Protein AF-0000000072158537 (afdb_homodimer)

pLDDT: mean 72.06, std 24.44, range [22.16, 98.44]

Sequence (540 aa):
MVAMALGRRLLARRAFLTAGCTYAALQQVSRGTLRTFAGNACAAPHIETPLIHSEAFSKRLGAEVFLKLDLLQPSGSFKLRGIGQTVREAKQNGASCIVSSSGGNAGLAAAYAARACGLPCTESTWRGHASIVQELQSQLSAPPDAIVTCVGGGGLLMGILRGLEAAGWVAKSLGALRPSEAVFEKCRQLPSSLFASEVFSDAQALAACLRLADEHRLVVEPACGAALAAVTENCESLRGMRKIVVEICGGAVVNSAQLSEWADQVKAESMVAMALGRRLLARRAFLTAGCTYAALQQVSRGTLRTFAGNACAAPHIETPLIHSEAFSKRLGAEVFLKLDLLQPSGSFKLRGIGQTVREAKQNGASCIVSSSGGNAGLAAAYAARACGLPCTESTWRGHASIVQELQSQLSAPPDAIVTCVGGGGLLMGILRGLEAAGWVAKSLGALRPSEAVFEKCRQLPSSLFASEVFSDAQALAACLRLADEHRLVVEPACGAALAAVTENCESLRGMRKIVVEICGGAVVNSAQLSEWADQVKAES

InterPro domains:
  IPR000634 Serine/threonine dehydratase, pyridoxal-phosphate-binding site [PS00165] (70-83)
  IPR001926 Tryptophan synthase beta chain-like, PALP domain [PF00291] (47-122)
  IPR001926 Tryptophan synthase beta chain-like, PALP domain [PF00291] (171-250)
  IPR036052 Tryptophan synthase beta chain-like, PALP domain superfamily [G3DSA:3.40.50.1100] (49-78)
  IPR036052 Tryptophan synthase beta chain-like, PALP domain superfamily [G3DSA:3.40.50.1100] (80-121)
  IPR036052 Tryptophan synthase beta chain-like, PALP domain superfamily [G3DSA:3.40.50.1100] (122-169)
  IPR036052 Tryptophan synthase beta chain-like, PALP domain superfamily [G3DSA:3.40.50.1100] (170-269)
  IPR036052 Tryptophan synthase beta chain-like, PALP domain superfamily [SSF53686] (46-265)
  IPR050147 Serine/Threonine Dehydratase [PTHR48078] (44-122)

Solvent-accessible surface area (backbone atoms only — not comparable to full-atom values): 28586 Å² total; per-residue (Å²): 135,80,76,71,78,74,66,70,75,66,61,76,72,59,66,83,64,66,82,71,53,43,77,60,57,70,62,61,60,72,86,61,83,61,48,72,73,68,72,74,85,78,65,66,53,47,67,92,58,56,76,44,78,36,65,71,57,12,65,70,54,71,29,48,30,29,41,36,39,26,28,68,28,80,45,19,22,45,62,31,29,14,41,32,38,39,51,52,51,35,42,76,71,66,46,84,71,57,60,50,32,89,82,68,43,58,33,42,15,41,20,46,48,31,64,71,32,51,68,69,69,41,72,47,26,19,57,21,31,13,48,58,41,56,51,44,60,76,72,38,96,60,81,43,47,26,40,30,26,36,35,55,82,29,34,60,50,52,1,41,52,50,18,30,58,74,69,69,48,81,45,30,33,37,34,16,19,44,79,89,47,59,77,36,68,75,62,71,72,46,55,71,81,43,34,49,74,48,74,35,52,70,58,48,7,43,49,31,27,46,47,40,21,44,76,58,27,35,58,48,24,55,59,32,9,18,22,45,25,46,50,76,64,58,36,73,89,54,63,90,47,53,34,36,34,37,45,36,39,22,42,71,78,45,40,49,69,52,49,30,53,44,53,53,50,40,60,68,72,98,135,84,78,73,80,76,68,71,77,69,62,76,74,59,65,86,63,65,82,71,54,42,75,60,58,71,60,61,59,71,87,62,83,64,47,72,74,68,73,74,86,80,65,68,55,48,67,92,58,57,75,43,76,35,64,71,57,12,64,71,54,71,27,49,31,31,40,36,37,27,30,67,29,81,45,20,22,45,61,30,28,14,42,32,38,38,50,51,51,36,42,74,71,67,46,84,72,59,59,52,33,89,84,69,44,56,33,42,15,41,19,47,50,32,64,69,32,51,67,71,69,41,72,48,24,18,57,19,30,13,48,59,41,55,52,44,61,75,73,38,98,61,81,43,47,28,40,30,26,35,37,54,84,29,34,61,50,50,1,41,53,50,18,29,57,76,68,71,48,81,45,30,34,37,34,17,20,43,77,90,46,60,77,34,68,74,61,70,72,46,56,72,82,43,33,49,75,46,74,34,51,68,58,46,8,45,49,31,27,47,47,39,21,43,75,58,26,34,56,49,24,55,60,32,8,18,23,44,24,45,50,78,65,58,36,75,91,54,63,90,47,54,34,36,36,36,45,37,40,21,42,71,79,45,39,50,67,51,48,30,53,45,53,54,50,40,58,70,73,97

Radius of gyration: 25.6 Å; Cα contacts (8 Å, |Δi|>4): 1040; chains: 2; bounding box: 72×105×65 Å

Foldseek 3Di:
DPPPPPPPVPPVVPPVPDPAQPPVVLVPPDPPPLPQPPDDDLPQLWDQFDKDWFPVLCVLQVATEIEGQQCPTPLSFLQSLLLSQVVNVCVVVPHRRRLDDVVPSVSNSSSVVCVRRVDQLDPSSLCSLLVSLVSVVVNDPDDFQEEFAEAALCNNVSSVVVNCVVVVHQHAYEYFYEPVGDHNVVLVPDDPSRYYYDYDYLLLLLVQQLVCCVRPVDHADSRLSRSSSCSNVNNPSCPPTHGYYYYRGGDNPDDPVVNVVSVVVNVVVD/DPPPPPPPPPPVVPPVPDPAQPPVVLVPPDPPPLPQPPDDDLPQLWDQFDKDWFPVLCVLQVATEIEGQQCPTPLSFLQSLLLSQVVNVCVVVPHRRRLDPVVPSVSNSSSVVCVVRVDQLDPSSLCSLLVSLVSVVVNDPDDFQEEFAEAALCNNVSSVVVNCVVVVHQHAYEYFYEPVGDHNVVLVPDDPSRYYYDYDYLLLLLVQQLVCCVRPVDHADSRLSRSSSCSNVNNPSCPPTHGYYYYRGGDNPDDPVVNVVSVVVNVVVD

Structure (mmCIF, N/CA/C/O backbone):
data_AF-0000000072158537-model_v1
#
loop_
_entity.id
_entity.type
_entity.pdbx_description
1 polymer 'L-serine ammonia-lyase'
#
loop_
_atom_site.group_PDB
_atom_site.id
_atom_site.type_symbol
_atom_site.label_atom_id
_atom_site.label_alt_id
_atom_site.label_comp_id
_atom_site.label_asym_id
_atom_site.label_entity_id
_atom_site.label_seq_id
_atom_site.pdbx_PDB_ins_code
_atom_site.Cartn_x
_atom_site.Cartn_y
_atom_site.Cartn_z
_atom_site.occupancy
_atom_site.B_iso_or_equiv
_atom_site.auth_seq_id
_atom_site.auth_comp_id
_atom_site.auth_asym_id
_atom_site.auth_atom_id
_atom_site.pdbx_PDB_model_num
ATOM 1 N N . MET A 1 1 ? -22.641 -45.469 -37.344 1 22.16 1 MET A N 1
ATOM 2 C CA . MET A 1 1 ? -22.016 -45.562 -36.031 1 22.16 1 MET A CA 1
ATOM 3 C C . MET A 1 1 ? -21.609 -44.219 -35.5 1 22.16 1 MET A C 1
ATOM 5 O O . MET A 1 1 ? -21.016 -44.094 -34.406 1 22.16 1 MET A O 1
ATOM 9 N N . VAL A 1 2 ? -21.594 -43.188 -36.219 1 24.5 2 VAL A N 1
ATOM 10 C CA . VAL A 1 2 ? -21.094 -41.812 -36.188 1 24.5 2 VAL A CA 1
ATOM 11 C C . VAL A 1 2 ? -21.938 -41 -35.219 1 24.5 2 VAL A C 1
ATOM 13 O O . VAL A 1 2 ? -21.531 -39.875 -34.812 1 24.5 2 VAL A O 1
ATOM 16 N N . ALA A 1 3 ? -23.172 -41.281 -34.938 1 26.44 3 ALA A N 1
ATOM 17 C CA . ALA A 1 3 ? -24.25 -40.5 -34.312 1 26.44 3 ALA A CA 1
ATOM 18 C C . ALA A 1 3 ? -23.984 -40.312 -32.844 1 26.44 3 ALA A C 1
ATOM 20 O O . ALA A 1 3 ? -24.453 -39.344 -32.219 1 26.44 3 ALA A O 1
ATOM 21 N N . MET A 1 4 ? -23.438 -41.312 -32.062 1 22.72 4 MET A N 1
ATOM 22 C CA . MET A 1 4 ? -23.531 -41.406 -30.609 1 22.72 4 MET A CA 1
ATOM 23 C C . MET A 1 4 ? -22.609 -40.406 -29.938 1 22.72 4 MET A C 1
ATOM 25 O O . MET A 1 4 ? -22.547 -40.344 -28.703 1 22.72 4 MET A O 1
ATOM 29 N N . ALA A 1 5 ? -21.5 -39.906 -30.5 1 25.14 5 ALA A N 1
ATOM 30 C CA . ALA A 1 5 ? -20.406 -39.25 -29.781 1 25.14 5 ALA A CA 1
ATOM 31 C C . ALA A 1 5 ? -20.812 -37.875 -29.266 1 25.14 5 ALA A C 1
ATOM 33 O O . ALA A 1 5 ? -20.031 -37.188 -28.625 1 25.14 5 ALA A O 1
ATOM 34 N N . LEU A 1 6 ? -21.984 -37.312 -29.594 1 26.69 6 LEU A N 1
ATOM 35 C CA . LEU A 1 6 ? -22.422 -35.938 -29.312 1 26.69 6 LEU A CA 1
ATOM 36 C C . LEU A 1 6 ? -22.797 -35.812 -27.844 1 26.69 6 LEU A C 1
ATOM 38 O O . LEU A 1 6 ? -22.844 -34.688 -27.312 1 26.69 6 LEU A O 1
ATOM 42 N N . GLY A 1 7 ? -23.312 -36.844 -27.094 1 24.19 7 GLY A N 1
ATOM 43 C CA . GLY A 1 7 ? -24.031 -36.75 -25.828 1 24.19 7 GLY A CA 1
ATOM 44 C C . GLY A 1 7 ? -23.109 -36.438 -24.656 1 24.19 7 GLY A C 1
ATOM 45 O O . GLY A 1 7 ? -23.578 -36.062 -23.578 1 24.19 7 GLY A O 1
ATOM 46 N N . ARG A 1 8 ? -21.875 -37 -24.5 1 27.2 8 ARG A N 1
ATOM 47 C CA . ARG A 1 8 ? -21.062 -37.062 -23.297 1 27.2 8 ARG A CA 1
ATOM 48 C C . ARG A 1 8 ? -20.531 -35.688 -22.906 1 27.2 8 ARG A C 1
ATOM 50 O O . ARG A 1 8 ? -19.844 -35.562 -21.891 1 27.2 8 ARG A O 1
ATOM 57 N N . ARG A 1 9 ? -20.5 -34.719 -23.797 1 28.38 9 ARG A N 1
ATOM 58 C CA . ARG A 1 9 ? -19.875 -33.406 -23.531 1 28.38 9 ARG A CA 1
ATOM 59 C C . ARG A 1 9 ? -20.703 -32.625 -22.531 1 28.38 9 ARG A C 1
ATOM 61 O O . ARG A 1 9 ? -20.234 -31.609 -22 1 28.38 9 ARG A O 1
ATOM 68 N N . LEU A 1 10 ? -22 -32.875 -22.359 1 27.47 10 LEU A N 1
ATOM 69 C CA . LEU A 1 10 ? -22.922 -32.125 -21.5 1 27.47 10 LEU A CA 1
ATOM 70 C C . LEU A 1 10 ? -22.688 -32.5 -20.031 1 27.47 10 LEU A C 1
ATOM 72 O O . LEU A 1 10 ? -22.922 -31.672 -19.141 1 27.47 10 LEU A O 1
ATOM 76 N N . LEU A 1 11 ? -22.391 -33.781 -19.641 1 25.06 11 LEU A N 1
ATOM 77 C CA . LEU A 1 11 ? -22.438 -34.25 -18.266 1 25.06 11 LEU A CA 1
ATOM 78 C C . LEU A 1 11 ? -21.25 -33.719 -17.469 1 25.06 11 LEU A C 1
ATOM 80 O O . LEU A 1 11 ? -21.297 -33.656 -16.25 1 25.06 11 LEU A O 1
ATOM 84 N N . ALA A 1 12 ? -20.062 -33.625 -18.094 1 24.3 12 ALA A N 1
ATOM 85 C CA . ALA A 1 12 ? -18.891 -33.25 -17.281 1 24.3 12 ALA A CA 1
ATOM 86 C C . ALA A 1 12 ? -19.031 -31.844 -16.75 1 24.3 12 ALA A C 1
ATOM 88 O O . ALA A 1 12 ? -18.156 -31.359 -16 1 24.3 12 ALA A O 1
ATOM 89 N N . ARG A 1 13 ? -20.031 -31.031 -17.172 1 28.59 13 ARG A N 1
ATOM 90 C CA . ARG A 1 13 ? -20.391 -29.703 -16.656 1 28.59 13 ARG A CA 1
ATOM 91 C C . ARG A 1 13 ? -20.891 -29.797 -15.219 1 28.59 13 ARG A C 1
ATOM 93 O O . ARG A 1 13 ? -21.078 -28.766 -14.562 1 28.59 13 ARG A O 1
ATOM 100 N N . ARG A 1 14 ? -21.547 -30.859 -14.695 1 26.84 14 ARG A N 1
ATOM 101 C CA . ARG A 1 14 ? -22.281 -30.922 -13.43 1 26.84 14 ARG A CA 1
ATOM 102 C C . ARG A 1 14 ? -21.328 -31.016 -12.25 1 26.84 14 ARG A C 1
ATOM 104 O O . ARG A 1 14 ? -21.688 -30.688 -11.117 1 26.84 14 ARG A O 1
ATOM 111 N N . ALA A 1 15 ? -20.312 -31.844 -12.281 1 24.73 15 ALA A N 1
ATOM 112 C CA . ALA A 1 15 ? -19.734 -32.281 -11.023 1 24.73 15 ALA A CA 1
ATOM 113 C C . ALA A 1 15 ? -19.047 -31.141 -10.289 1 24.73 15 ALA A C 1
ATOM 115 O O . ALA A 1 15 ? -18.734 -31.25 -9.109 1 24.73 15 ALA A O 1
ATOM 116 N N . PHE A 1 16 ? -18.406 -30.375 -11.039 1 24.66 16 PHE A N 1
ATOM 117 C CA . PHE A 1 16 ? -17.547 -29.547 -10.211 1 24.66 16 PHE A CA 1
ATOM 118 C C . PHE A 1 16 ? -18.375 -28.547 -9.391 1 24.66 16 PHE A C 1
ATOM 120 O O . PHE A 1 16 ? -18.109 -27.344 -9.406 1 24.66 16 PHE A O 1
ATOM 127 N N . LEU A 1 17 ? -19.781 -28.812 -9.164 1 26.72 17 LEU A N 1
ATOM 128 C CA . LEU A 1 17 ? -20.594 -28.078 -8.211 1 26.72 17 LEU A CA 1
ATOM 129 C C . LEU A 1 17 ? -20.078 -28.266 -6.789 1 26.72 17 LEU A C 1
ATOM 131 O O . LEU A 1 17 ? -20.469 -29.203 -6.102 1 26.72 17 LEU A O 1
ATOM 135 N N . THR A 1 18 ? -18.922 -28.594 -6.508 1 24.75 18 THR A N 1
ATOM 136 C CA . THR A 1 18 ? -18.75 -28.844 -5.082 1 24.75 18 THR A CA 1
ATOM 137 C C . THR A 1 18 ? -19.484 -27.797 -4.254 1 24.75 18 THR A C 1
ATOM 139 O O . THR A 1 18 ? -19.797 -26.719 -4.758 1 24.75 18 THR A O 1
ATOM 142 N N . ALA A 1 19 ? -19.594 -28.078 -2.77 1 24.91 19 ALA A N 1
ATOM 143 C CA . ALA A 1 19 ? -20.391 -27.594 -1.641 1 24.91 19 ALA A CA 1
ATOM 144 C C . ALA A 1 19 ? -20.422 -26.078 -1.602 1 24.91 19 ALA A C 1
ATOM 146 O O . ALA A 1 19 ? -21.359 -25.469 -1.078 1 24.91 19 ALA A O 1
ATOM 147 N N . GLY A 1 20 ? -19.344 -25.5 -1.649 1 27.23 20 GLY A N 1
ATOM 148 C CA . GLY A 1 20 ? -19.5 -24.219 -0.968 1 27.23 20 GLY A CA 1
ATOM 149 C C . GLY A 1 20 ? -20.516 -23.312 -1.635 1 27.23 20 GLY A C 1
ATOM 150 O O . GLY A 1 20 ? -21.531 -22.969 -1.035 1 27.23 20 GLY A O 1
ATOM 151 N N . CYS A 1 21 ? -20.203 -22.203 -2.332 1 27.86 21 CYS A N 1
ATOM 152 C CA . CYS A 1 21 ? -21.156 -21.109 -2.529 1 27.86 21 CYS A CA 1
ATOM 153 C C . CYS A 1 21 ? -22.156 -21.453 -3.621 1 27.86 21 CYS A C 1
ATOM 155 O O . CYS A 1 21 ? -21.797 -21.547 -4.793 1 27.86 21 CYS A O 1
ATOM 157 N N . THR A 1 22 ? -23.094 -22.328 -3.439 1 27.61 22 THR A N 1
ATOM 158 C CA . THR A 1 22 ? -24.172 -22.516 -4.402 1 27.61 22 THR A CA 1
ATOM 159 C C . THR A 1 22 ? -24.797 -21.172 -4.773 1 27.61 22 THR A C 1
ATOM 161 O O . THR A 1 22 ? -24.781 -20.234 -3.979 1 27.61 22 THR A O 1
ATOM 164 N N . TYR A 1 23 ? -25.141 -21.047 -6.023 1 28.84 23 TYR A N 1
ATOM 165 C CA . TYR A 1 23 ? -26.078 -20.047 -6.508 1 28.84 23 TYR A CA 1
ATOM 166 C C . TYR A 1 23 ? -27.219 -19.828 -5.512 1 28.84 23 TYR A C 1
ATOM 168 O O . TYR A 1 23 ? -27.672 -18.703 -5.32 1 28.84 23 TYR A O 1
ATOM 176 N N . ALA A 1 24 ? -27.609 -20.938 -4.848 1 29.38 24 ALA A N 1
ATOM 177 C CA . ALA A 1 24 ? -28.688 -20.859 -3.855 1 29.38 24 ALA A CA 1
ATOM 178 C C . ALA A 1 24 ? -28.266 -20.031 -2.652 1 29.38 24 ALA A C 1
ATOM 180 O O . ALA A 1 24 ? -29.078 -19.312 -2.072 1 29.38 24 ALA A O 1
ATOM 181 N N . ALA A 1 25 ? -27.016 -20.156 -2.291 1 29.77 25 ALA A N 1
ATOM 182 C CA . ALA A 1 25 ? -26.625 -19.375 -1.124 1 29.77 25 ALA A CA 1
ATOM 183 C C . ALA A 1 25 ? -26.641 -17.875 -1.436 1 29.77 25 ALA A C 1
ATOM 185 O O . ALA A 1 25 ? -26.969 -17.062 -0.571 1 29.77 25 ALA A O 1
ATOM 186 N N . LEU A 1 26 ? -26.328 -17.484 -2.631 1 32.19 26 LEU A N 1
ATOM 187 C CA . LEU A 1 26 ? -26.562 -16.094 -2.996 1 32.19 26 LEU A CA 1
ATOM 188 C C . LEU A 1 26 ? -28.047 -15.742 -2.891 1 32.19 26 LEU A C 1
ATOM 190 O O . LEU A 1 26 ? -28.406 -14.602 -2.588 1 32.19 26 LEU A O 1
ATOM 194 N N . GLN A 1 27 ? -28.969 -16.75 -3.045 1 30.59 27 GLN A N 1
ATOM 195 C CA . GLN A 1 27 ? -30.406 -16.516 -2.943 1 30.59 27 GLN A CA 1
ATOM 196 C C . GLN A 1 27 ? -30.828 -16.281 -1.493 1 30.59 27 GLN A C 1
ATOM 198 O O . GLN A 1 27 ? -31.828 -15.617 -1.23 1 30.59 27 GLN A O 1
ATOM 203 N N . GLN A 1 28 ? -30.25 -17.125 -0.563 1 28.61 28 GLN A N 1
ATOM 204 C CA . GLN A 1 28 ? -30.797 -17.031 0.787 1 28.61 28 GLN A CA 1
ATOM 205 C C . GLN A 1 28 ? -30.375 -15.719 1.456 1 28.61 28 GLN A C 1
ATOM 207 O O . GLN A 1 28 ? -30.641 -15.508 2.641 1 28.61 28 GLN A O 1
ATOM 212 N N . VAL A 1 29 ? -29.375 -15.047 1.01 1 29.7 29 VAL A N 1
ATOM 213 C CA . VAL A 1 29 ? -29.25 -13.75 1.672 1 29.7 29 VAL A CA 1
ATOM 214 C C . VAL A 1 29 ? -30.609 -13.055 1.676 1 29.7 29 VAL A C 1
ATOM 216 O O . VAL A 1 29 ? -31.281 -12.969 0.642 1 29.7 29 VAL A O 1
ATOM 219 N N . SER A 1 30 ? -31.391 -13.086 2.84 1 28.66 30 SER A N 1
ATOM 220 C CA . SER A 1 30 ? -32.719 -12.594 3.129 1 28.66 30 SER A CA 1
ATOM 221 C C . SER A 1 30 ? -33.062 -11.359 2.299 1 28.66 30 SER A C 1
ATOM 223 O O . SER A 1 30 ? -32.156 -10.648 1.849 1 28.66 30 SER A O 1
ATOM 225 N N . ARG A 1 31 ? -34.469 -11.102 1.975 1 28.66 31 ARG A N 1
ATOM 226 C CA . ARG A 1 31 ? -35.438 -10.117 1.469 1 28.66 31 ARG A CA 1
ATOM 227 C C . ARG A 1 31 ? -35.125 -8.727 2.018 1 28.66 31 ARG A C 1
ATOM 229 O O . ARG A 1 31 ? -35.906 -7.789 1.818 1 28.66 31 ARG A O 1
ATOM 236 N N . GLY A 1 32 ? -34.406 -8.555 3.045 1 27.33 32 GLY A N 1
ATOM 237 C CA . GLY A 1 32 ? -34.469 -7.16 3.438 1 27.33 32 GLY A CA 1
ATOM 238 C C . GLY A 1 32 ? -33.938 -6.219 2.373 1 27.33 32 GLY A C 1
ATOM 239 O O . GLY A 1 32 ? -33.812 -6.598 1.207 1 27.33 32 GLY A O 1
ATOM 240 N N . THR A 1 33 ? -33.125 -5.047 2.688 1 26.59 33 THR A N 1
ATOM 241 C CA . THR A 1 33 ? -32.969 -3.816 1.923 1 26.59 33 THR A CA 1
ATOM 242 C C . THR A 1 33 ? -32.125 -4.059 0.671 1 26.59 33 THR A C 1
ATOM 244 O O . THR A 1 33 ? -30.922 -4.309 0.761 1 26.59 33 THR A O 1
ATOM 247 N N . LEU A 1 34 ? -32.719 -4.727 -0.277 1 29.73 34 LEU A N 1
ATOM 248 C CA . LEU A 1 34 ? -32.312 -4.957 -1.656 1 29.73 34 LEU A CA 1
ATOM 249 C C . LEU A 1 34 ? -31.969 -3.639 -2.348 1 29.73 34 LEU A C 1
ATOM 251 O O . LEU A 1 34 ? -32.844 -2.762 -2.469 1 29.73 34 LEU A O 1
ATOM 255 N N . ARG A 1 35 ? -31.109 -2.766 -1.948 1 29.94 35 ARG A N 1
ATOM 256 C CA . ARG A 1 35 ? -31.016 -1.627 -2.857 1 29.94 35 ARG A CA 1
ATOM 257 C C . ARG A 1 35 ? -30.359 -2.031 -4.172 1 29.94 35 ARG A C 1
ATOM 259 O O . ARG A 1 35 ? -29.406 -2.824 -4.184 1 29.94 35 ARG A O 1
ATOM 266 N N . THR A 1 36 ? -31.078 -2.1 -5.199 1 28.91 36 THR A N 1
ATOM 267 C CA . THR A 1 36 ? -30.734 -2.246 -6.613 1 28.91 36 THR A CA 1
ATOM 268 C C . THR A 1 36 ? -29.5 -1.414 -6.965 1 28.91 36 THR A C 1
ATOM 270 O O . THR A 1 36 ? -29.391 -0.262 -6.543 1 28.91 36 THR A O 1
ATOM 273 N N . PHE A 1 37 ? -28.328 -2.039 -7.051 1 31.34 37 PHE A N 1
ATOM 274 C CA . PHE A 1 37 ? -27.219 -1.361 -7.707 1 31.34 37 PHE A CA 1
ATOM 275 C C . PHE A 1 37 ? -27.672 -0.759 -9.039 1 31.34 37 PHE A C 1
ATOM 277 O O . PHE A 1 37 ? -27.703 -1.452 -10.055 1 31.34 37 PHE A O 1
ATOM 284 N N . ALA A 1 38 ? -28.703 -0.049 -9.086 1 29.78 38 ALA A N 1
ATOM 285 C CA . ALA A 1 38 ? -29.141 0.573 -10.336 1 29.78 38 ALA A CA 1
ATOM 286 C C . ALA A 1 38 ? -28 1.361 -10.984 1 29.78 38 ALA A C 1
ATOM 288 O O . ALA A 1 38 ? -28.219 2.059 -11.977 1 29.78 38 ALA A O 1
ATOM 289 N N . GLY A 1 39 ? -26.953 1.896 -10.188 1 31.88 39 GLY A N 1
ATOM 290 C CA . GLY A 1 39 ? -26.328 2.967 -10.945 1 31.88 39 GLY A CA 1
ATOM 291 C C . GLY A 1 39 ? -25.75 2.502 -12.266 1 31.88 39 GLY A C 1
ATOM 292 O O . GLY A 1 39 ? -25.703 1.301 -12.539 1 31.88 39 GLY A O 1
ATOM 293 N N . ASN A 1 40 ? -25.125 3.496 -13.195 1 32.47 40 ASN A N 1
ATOM 294 C CA . ASN A 1 40 ? -24.656 3.473 -14.578 1 32.47 40 ASN A CA 1
ATOM 295 C C . ASN A 1 40 ? -23.797 2.246 -14.852 1 32.47 40 ASN A C 1
ATOM 297 O O . ASN A 1 40 ? -23.312 1.598 -13.922 1 32.47 40 ASN A O 1
ATOM 301 N N . ALA A 1 41 ? -23.078 2.205 -16.125 1 36.09 41 ALA A N 1
ATOM 302 C CA . ALA A 1 41 ? -22.156 1.216 -16.672 1 36.09 41 ALA A CA 1
ATOM 303 C C . ALA A 1 41 ? -21.234 0.665 -15.578 1 36.09 41 ALA A C 1
ATOM 305 O O . ALA A 1 41 ? -20.672 1.427 -14.781 1 36.09 41 ALA A O 1
ATOM 306 N N . CYS A 1 42 ? -21.5 -0.497 -15.062 1 42.66 42 CYS A N 1
ATOM 307 C CA . CYS A 1 42 ? -20.969 -1.312 -13.977 1 42.66 42 CYS A CA 1
ATOM 308 C C . CYS A 1 42 ? -19.453 -1.138 -13.852 1 42.66 42 CYS A C 1
ATOM 310 O O . CYS A 1 42 ? -18.703 -1.693 -14.648 1 42.66 42 CYS A O 1
ATOM 312 N N . ALA A 1 43 ? -18.984 -0.079 -13.57 1 51.91 43 ALA A N 1
ATOM 313 C CA . ALA A 1 43 ? -17.562 0.068 -13.344 1 51.91 43 ALA A CA 1
ATOM 314 C C . ALA A 1 43 ? -17.016 -1.067 -12.477 1 51.91 43 ALA A C 1
ATOM 316 O O . ALA A 1 43 ? -17.734 -1.595 -11.625 1 51.91 43 ALA A O 1
ATOM 317 N N . ALA A 1 44 ? -16 -1.704 -12.984 1 65.56 44 ALA A N 1
ATOM 318 C CA . ALA A 1 44 ? -15.328 -2.775 -12.258 1 65.56 44 ALA A CA 1
ATOM 319 C C . ALA A 1 44 ? -15.125 -2.398 -10.789 1 65.56 44 ALA A C 1
ATOM 321 O O . ALA A 1 44 ? -14.695 -1.281 -10.484 1 65.56 44 ALA A O 1
ATOM 322 N N . PRO A 1 45 ? -15.672 -3.219 -9.914 1 73.81 45 PRO A N 1
ATOM 323 C CA . PRO A 1 45 ? -15.539 -2.912 -8.492 1 73.81 45 PRO A CA 1
ATOM 324 C C . PRO A 1 45 ? -14.086 -2.869 -8.031 1 73.81 45 PRO A C 1
ATOM 326 O O . PRO A 1 45 ? -13.789 -2.338 -6.961 1 73.81 45 PRO A O 1
ATOM 329 N N . HIS A 1 46 ? -13.258 -3.479 -8.859 1 84.25 46 HIS A N 1
ATOM 330 C CA . HIS A 1 46 ? -11.852 -3.457 -8.461 1 84.25 46 HIS A CA 1
ATOM 331 C C . HIS A 1 46 ? -11.156 -2.197 -8.969 1 84.25 46 HIS A C 1
ATOM 333 O O . HIS A 1 46 ? -11.664 -1.521 -9.867 1 84.25 46 HIS A O 1
ATOM 339 N N . ILE A 1 47 ? -10.062 -1.837 -8.312 1 87.75 47 ILE A N 1
ATOM 340 C CA . ILE A 1 47 ? -9.242 -0.711 -8.742 1 87.75 47 ILE A CA 1
ATOM 341 C C . ILE A 1 47 ? -7.914 -1.226 -9.305 1 87.75 47 ILE A C 1
ATOM 343 O O . ILE A 1 47 ? -7.52 -2.363 -9.039 1 87.75 47 ILE A O 1
ATOM 347 N N . GLU A 1 48 ? -7.316 -0.377 -10.172 1 94.62 48 GLU A N 1
ATOM 348 C CA . GLU A 1 48 ? -5.93 -0.677 -10.523 1 94.62 48 GLU A CA 1
ATOM 349 C C . GLU A 1 48 ? -5.012 -0.554 -9.312 1 94.62 48 GLU A C 1
ATOM 351 O O . GLU A 1 48 ? -5.023 0.466 -8.617 1 94.62 48 GLU A O 1
ATOM 356 N N . THR A 1 49 ? -4.281 -1.625 -9.016 1 96.12 49 THR A N 1
ATOM 357 C CA . THR A 1 49 ? -3.422 -1.599 -7.832 1 96.12 49 THR A CA 1
ATOM 358 C C . THR A 1 49 ? -1.982 -1.273 -8.219 1 96.12 49 THR A C 1
ATOM 360 O O . THR A 1 49 ? -1.576 -1.487 -9.359 1 96.12 49 THR A O 1
ATOM 363 N N . PRO A 1 50 ? -1.215 -0.767 -7.281 1 95.56 50 PRO A N 1
ATOM 364 C CA . PRO A 1 50 ? 0.165 -0.378 -7.582 1 95.56 50 PRO A CA 1
ATOM 365 C C . PRO A 1 50 ? 1.083 -1.579 -7.797 1 95.56 50 PRO A C 1
ATOM 367 O O . PRO A 1 50 ? 0.818 -2.666 -7.277 1 95.56 50 PRO A O 1
ATOM 370 N N . LEU A 1 51 ? 2.043 -1.342 -8.648 1 96.94 51 LEU A N 1
ATOM 371 C CA . LEU A 1 51 ? 3.232 -2.178 -8.766 1 96.94 51 LEU A CA 1
ATOM 372 C C . LEU A 1 51 ? 4.465 -1.45 -8.242 1 96.94 51 LEU A C 1
ATOM 374 O O . LEU A 1 51 ? 4.848 -0.407 -8.781 1 96.94 51 LEU A O 1
ATOM 378 N N . ILE A 1 52 ? 5.086 -2.039 -7.176 1 94.25 52 ILE A N 1
ATOM 379 C CA . ILE A 1 52 ? 6.23 -1.326 -6.625 1 94.25 52 ILE A CA 1
ATOM 380 C C . ILE A 1 52 ? 7.48 -2.201 -6.727 1 94.25 52 ILE A C 1
ATOM 382 O O . ILE A 1 52 ? 7.402 -3.424 -6.602 1 94.25 52 ILE A O 1
ATOM 386 N N . HIS A 1 53 ? 8.648 -1.595 -6.949 1 93.19 53 HIS A N 1
ATOM 387 C CA . HIS A 1 53 ? 9.938 -2.277 -6.898 1 93.19 53 HIS A CA 1
ATOM 388 C C . HIS A 1 53 ? 10.406 -2.449 -5.457 1 93.19 53 HIS A C 1
ATOM 390 O O . HIS A 1 53 ? 10.383 -1.498 -4.672 1 93.19 53 HIS A O 1
ATOM 396 N N . SER A 1 54 ? 10.703 -3.66 -5.078 1 92.94 54 SER A N 1
ATOM 397 C CA . SER A 1 54 ? 11.242 -3.93 -3.746 1 92.94 54 SER A CA 1
ATOM 398 C C . SER A 1 54 ? 12.758 -4.035 -3.771 1 92.94 54 SER A C 1
ATOM 400 O O . SER A 1 54 ? 13.312 -5.027 -4.254 1 92.94 54 SER A O 1
ATOM 402 N N . GLU A 1 55 ? 13.367 -3.115 -3.193 1 86.62 55 GLU A N 1
ATOM 403 C CA . GLU A 1 55 ? 14.828 -3.178 -3.104 1 86.62 55 GLU A CA 1
ATOM 404 C C . GLU A 1 55 ? 15.273 -4.305 -2.178 1 86.62 55 GLU A C 1
ATOM 406 O O . GLU A 1 55 ? 16.219 -5.031 -2.488 1 86.62 55 GLU A O 1
ATOM 411 N N . ALA A 1 56 ? 14.586 -4.422 -1.075 1 86.88 56 ALA A N 1
ATOM 412 C CA . ALA A 1 56 ? 14.945 -5.418 -0.069 1 86.88 56 ALA A CA 1
ATOM 413 C C . ALA A 1 56 ? 14.883 -6.828 -0.646 1 86.88 56 ALA A C 1
ATOM 415 O O . ALA A 1 56 ? 15.836 -7.605 -0.512 1 86.88 56 ALA A O 1
ATOM 416 N N . PHE A 1 57 ? 13.852 -7.129 -1.354 1 93.56 57 PHE A N 1
ATOM 417 C CA . PHE A 1 57 ? 13.68 -8.477 -1.886 1 93.56 57 PHE A CA 1
ATOM 418 C C . PHE A 1 57 ? 14.555 -8.68 -3.119 1 93.56 57 PHE A C 1
ATOM 420 O O . PHE A 1 57 ? 15.016 -9.797 -3.377 1 93.56 57 PHE A O 1
ATOM 427 N N . SER A 1 58 ? 14.789 -7.633 -3.869 1 92.5 58 SER A N 1
ATOM 428 C CA . SER A 1 58 ? 15.688 -7.715 -5.016 1 92.5 58 SER A CA 1
ATOM 429 C C . SER A 1 58 ? 17.109 -8.062 -4.578 1 92.5 58 SER A C 1
ATOM 431 O O . SER A 1 58 ? 17.75 -8.914 -5.188 1 92.5 58 SER A O 1
ATOM 433 N N . LYS A 1 59 ? 17.516 -7.426 -3.514 1 87.44 59 LYS A N 1
ATOM 434 C CA . LYS A 1 59 ? 18.844 -7.703 -2.975 1 87.44 59 LYS A CA 1
ATOM 435 C C . LYS A 1 59 ? 18.938 -9.148 -2.488 1 87.44 59 LYS A C 1
ATOM 437 O O . LYS A 1 59 ? 19.953 -9.82 -2.727 1 87.44 59 LYS A O 1
ATOM 442 N N . ARG A 1 60 ? 17.969 -9.586 -1.866 1 89.06 60 ARG A N 1
ATOM 443 C CA . ARG A 1 60 ? 17.953 -10.938 -1.31 1 89.06 60 ARG A CA 1
ATOM 444 C C . ARG A 1 60 ? 18.016 -11.984 -2.414 1 89.06 60 ARG A C 1
ATOM 446 O O . ARG A 1 60 ? 18.734 -12.977 -2.299 1 89.06 60 ARG A O 1
ATOM 453 N N . LEU A 1 61 ? 17.281 -11.75 -3.453 1 93.44 61 LEU A N 1
ATOM 454 C CA . LEU A 1 61 ? 17.156 -12.75 -4.508 1 93.44 61 LEU A CA 1
ATOM 455 C C . LEU A 1 61 ? 18.234 -12.57 -5.566 1 93.44 61 LEU A C 1
ATOM 457 O O . LEU A 1 61 ? 18.516 -13.484 -6.34 1 93.44 61 LEU A O 1
ATOM 461 N N . GLY A 1 62 ? 18.828 -11.375 -5.664 1 91.56 62 GLY A N 1
ATOM 462 C CA . GLY A 1 62 ? 19.75 -11.062 -6.754 1 91.56 62 GLY A CA 1
ATOM 463 C C . GLY A 1 62 ? 19.047 -10.883 -8.086 1 91.56 62 GLY A C 1
ATOM 464 O O . GLY A 1 62 ? 19.547 -11.32 -9.125 1 91.56 62 GLY A O 1
ATOM 465 N N . ALA A 1 63 ? 17.828 -10.398 -8.07 1 95.31 63 ALA A N 1
ATOM 466 C CA . ALA A 1 63 ? 16.969 -10.125 -9.219 1 95.31 63 ALA A CA 1
ATOM 467 C C . ALA A 1 63 ? 16.078 -8.914 -8.945 1 95.31 63 ALA A C 1
ATOM 469 O O . ALA A 1 63 ? 15.992 -8.438 -7.812 1 95.31 63 ALA A O 1
ATOM 470 N N . GLU A 1 64 ? 15.5 -8.359 -9.984 1 95.19 64 GLU A N 1
ATOM 471 C CA . GLU A 1 64 ? 14.492 -7.316 -9.781 1 95.19 64 GLU A CA 1
ATOM 472 C C . GLU A 1 64 ? 13.172 -7.914 -9.312 1 95.19 64 GLU A C 1
ATOM 474 O O . GLU A 1 64 ? 12.547 -8.695 -10.031 1 95.19 64 GLU A O 1
ATOM 479 N N . VAL A 1 65 ? 12.812 -7.527 -8.125 1 96.62 65 VAL A N 1
ATOM 480 C CA . VAL A 1 65 ? 11.57 -8.047 -7.562 1 96.62 65 VAL A CA 1
ATOM 481 C C . VAL A 1 65 ? 10.547 -6.922 -7.453 1 96.62 65 VAL A C 1
ATOM 483 O O . VAL A 1 65 ? 10.836 -5.859 -6.898 1 96.62 65 VAL A O 1
ATOM 486 N N . PHE A 1 66 ? 9.383 -7.176 -8.016 1 97.44 66 PHE A N 1
ATOM 487 C CA . PHE A 1 66 ? 8.258 -6.25 -7.926 1 97.44 66 PHE A CA 1
ATOM 488 C C . PHE A 1 66 ? 7.113 -6.863 -7.129 1 97.44 66 PHE A C 1
ATOM 490 O O . PHE A 1 66 ? 6.91 -8.078 -7.16 1 97.44 66 PHE A O 1
ATOM 497 N N . LEU A 1 67 ? 6.383 -5.98 -6.414 1 97.81 67 LEU A N 1
ATOM 498 C CA . LEU A 1 67 ? 5.207 -6.383 -5.648 1 97.81 67 LEU A CA 1
ATOM 499 C C . LEU A 1 67 ? 3.941 -5.785 -6.25 1 97.81 67 LEU A C 1
ATOM 501 O O . LEU A 1 67 ? 3.812 -4.562 -6.348 1 97.81 67 LEU A O 1
ATOM 505 N N . LYS A 1 68 ? 3.061 -6.645 -6.75 1 98.38 68 LYS A N 1
ATOM 506 C CA . LYS A 1 68 ? 1.737 -6.223 -7.199 1 98.38 68 LYS A CA 1
ATOM 507 C C . LYS A 1 68 ? 0.745 -6.199 -6.043 1 98.38 68 LYS A C 1
ATOM 509 O O . LYS A 1 68 ? 0.371 -7.246 -5.516 1 98.38 68 LYS A O 1
ATOM 514 N N . LEU A 1 69 ? 0.252 -4.996 -5.652 1 97.38 69 LEU A N 1
ATOM 515 C CA . LEU A 1 69 ? -0.332 -4.797 -4.328 1 97.38 69 LEU A CA 1
ATOM 516 C C . LEU A 1 69 ? -1.852 -4.918 -4.383 1 97.38 69 LEU A C 1
ATOM 518 O O . LEU A 1 69 ? -2.566 -3.967 -4.066 1 97.38 69 LEU A O 1
ATOM 522 N N . ASP A 1 70 ? -2.33 -6.121 -4.535 1 94.38 70 ASP A N 1
ATOM 523 C CA . ASP A 1 70 ? -3.771 -6.352 -4.578 1 94.38 70 ASP A CA 1
ATOM 524 C C . ASP A 1 70 ? -4.371 -6.336 -3.174 1 94.38 70 ASP A C 1
ATOM 526 O O . ASP A 1 70 ? -5.594 -6.277 -3.016 1 94.38 70 ASP A O 1
ATOM 530 N N . LEU A 1 71 ? -3.531 -6.332 -2.156 1 89.94 71 LEU A N 1
ATOM 531 C CA . LEU A 1 71 ? -4.035 -6.16 -0.798 1 89.94 71 LEU A CA 1
ATOM 532 C C . LEU A 1 71 ? -4.699 -4.801 -0.634 1 89.94 71 LEU A C 1
ATOM 534 O O . LEU A 1 71 ? -5.441 -4.578 0.328 1 89.94 71 LEU A O 1
ATOM 538 N N . LEU A 1 72 ? -4.477 -3.908 -1.543 1 91.25 72 LEU A N 1
ATOM 539 C CA . LEU A 1 72 ? -5.008 -2.555 -1.427 1 91.25 72 LEU A CA 1
ATOM 540 C C . LEU A 1 72 ? -6.375 -2.445 -2.096 1 91.25 72 LEU A C 1
ATOM 542 O O . LEU A 1 72 ? -6.984 -1.373 -2.1 1 91.25 72 LEU A O 1
ATOM 546 N N . GLN A 1 73 ? -6.801 -3.543 -2.691 1 86.38 73 GLN A N 1
ATOM 547 C CA . GLN A 1 73 ? -8.188 -3.516 -3.148 1 86.38 73 GLN A CA 1
ATOM 548 C C . GLN A 1 73 ? -9.125 -3.098 -2.021 1 86.38 73 GLN A C 1
ATOM 550 O O . GLN A 1 73 ? -8.859 -3.371 -0.849 1 86.38 73 GLN A O 1
ATOM 555 N N . PRO A 1 74 ? -10.273 -2.525 -2.4 1 77.69 74 PRO A N 1
ATOM 556 C CA . PRO A 1 74 ? -11.227 -2.133 -1.358 1 77.69 74 PRO A CA 1
ATOM 557 C C . PRO A 1 74 ? -11.609 -3.293 -0.445 1 77.69 74 PRO A C 1
ATOM 559 O O . PRO A 1 74 ? -11.844 -3.092 0.751 1 77.69 74 PRO A O 1
ATOM 562 N N . SER A 1 75 ? -11.609 -4.512 -0.929 1 76.19 75 SER A N 1
ATOM 563 C CA . SER A 1 75 ? -11.938 -5.688 -0.128 1 76.19 75 SER A CA 1
ATOM 564 C C . SER A 1 75 ? -10.727 -6.191 0.641 1 76.19 75 SER A C 1
ATOM 566 O O . SER A 1 75 ? -10.852 -7.051 1.516 1 76.19 75 SER A O 1
ATOM 568 N N . GLY A 1 76 ? -9.539 -5.641 0.282 1 82.75 76 GLY A N 1
ATOM 569 C CA . GLY A 1 76 ? -8.312 -6.137 0.886 1 82.75 76 GLY A CA 1
ATOM 570 C C . GLY A 1 76 ? -7.801 -7.406 0.237 1 82.75 76 GLY A C 1
ATOM 571 O O . GLY A 1 76 ? -6.914 -8.07 0.777 1 82.75 76 GLY A O 1
ATOM 572 N N . SER A 1 77 ? -8.422 -7.703 -0.925 1 83.81 77 SER A N 1
ATOM 573 C CA . SER A 1 77 ? -8.086 -8.984 -1.546 1 83.81 77 SER A CA 1
ATOM 574 C C . SER A 1 77 ? -8.219 -8.914 -3.064 1 83.81 77 SER A C 1
ATOM 576 O O . SER A 1 77 ? -9.109 -8.234 -3.584 1 83.81 77 SER A O 1
ATOM 578 N N . PHE A 1 78 ? -7.469 -9.703 -3.736 1 88.5 78 PHE A N 1
ATOM 579 C CA . PHE A 1 78 ? -7.531 -9.82 -5.188 1 88.5 78 PHE A CA 1
ATOM 580 C C . PHE A 1 78 ? -8.891 -10.344 -5.629 1 88.5 78 PHE A C 1
ATOM 582 O O . PHE A 1 78 ? -9.289 -10.156 -6.781 1 88.5 78 PHE A O 1
ATOM 589 N N . LYS A 1 79 ? -9.586 -11.047 -4.734 1 80.81 79 LYS A N 1
ATOM 590 C CA . LYS A 1 79 ? -10.828 -11.742 -5.074 1 80.81 79 LYS A CA 1
ATOM 591 C C . LYS A 1 79 ? -11.875 -10.766 -5.602 1 80.81 79 LYS A C 1
ATOM 593 O O . LYS A 1 79 ? -12.82 -11.164 -6.281 1 80.81 79 LYS A O 1
ATOM 598 N N . LEU A 1 80 ? -11.711 -9.562 -5.293 1 81.38 80 LEU A N 1
ATOM 599 C CA . LEU A 1 80 ? -12.648 -8.547 -5.77 1 81.38 80 LEU A CA 1
ATOM 600 C C . LEU A 1 80 ? -12.672 -8.508 -7.297 1 81.38 80 LEU A C 1
ATOM 602 O O . LEU A 1 80 ? -13.711 -8.25 -7.898 1 81.38 80 LEU A O 1
ATOM 606 N N . ARG A 1 81 ? -11.562 -8.773 -7.93 1 85.81 81 ARG A N 1
ATOM 607 C CA . ARG A 1 81 ? -11.477 -8.773 -9.383 1 85.81 81 ARG A CA 1
ATOM 608 C C . ARG A 1 81 ? -12.406 -9.82 -9.992 1 85.81 81 ARG A C 1
ATOM 610 O O . ARG A 1 81 ? -13.156 -9.531 -10.922 1 85.81 81 ARG A O 1
ATOM 617 N N . GLY A 1 82 ? -12.297 -11.047 -9.461 1 81.62 82 GLY A N 1
ATOM 618 C CA . GLY A 1 82 ? -13.141 -12.117 -9.953 1 81.62 82 GLY A CA 1
ATOM 619 C C . GLY A 1 82 ? -14.617 -11.914 -9.656 1 81.62 82 GLY A C 1
ATOM 620 O O . GLY A 1 82 ? -15.469 -12.133 -10.523 1 81.62 82 GLY A O 1
ATOM 621 N N . ILE A 1 83 ? -14.859 -11.469 -8.469 1 75.5 83 ILE A N 1
ATOM 622 C CA . ILE A 1 83 ? -16.234 -11.227 -8.055 1 75.5 83 ILE A CA 1
ATOM 623 C C . ILE A 1 83 ? -16.859 -10.141 -8.93 1 75.5 83 ILE A C 1
ATOM 625 O O . ILE A 1 83 ? -18 -10.266 -9.375 1 75.5 83 ILE A O 1
ATOM 629 N N . GLY A 1 84 ? -16.141 -9.117 -9.133 1 74.88 84 GLY A N 1
ATOM 630 C CA . GLY A 1 84 ? -16.625 -8.047 -9.984 1 74.88 84 GLY A CA 1
ATOM 631 C C . GLY A 1 84 ? -16.969 -8.516 -11.391 1 74.88 84 GLY A C 1
ATOM 632 O O . GLY A 1 84 ? -18.016 -8.164 -11.938 1 74.88 84 GLY A O 1
ATOM 633 N N . GLN A 1 85 ? -16.125 -9.312 -11.922 1 80.44 85 GLN A N 1
ATOM 634 C CA . GLN A 1 85 ? -16.359 -9.828 -13.266 1 80.44 85 GLN A CA 1
ATOM 635 C C . GLN A 1 85 ? -17.562 -10.766 -13.305 1 80.44 85 GLN A C 1
ATOM 637 O O . GLN A 1 85 ? -18.359 -10.727 -14.25 1 80.44 85 GLN A O 1
ATOM 642 N N . THR A 1 86 ? -17.703 -11.609 -12.305 1 73.12 86 THR A N 1
ATOM 643 C CA . THR A 1 86 ? -18.812 -12.547 -12.219 1 73.12 86 THR A CA 1
ATOM 644 C C . THR A 1 86 ? -20.141 -11.805 -12.117 1 73.12 86 THR A C 1
ATOM 646 O O . THR A 1 86 ? -21.109 -12.156 -12.789 1 73.12 86 THR A O 1
ATOM 649 N N . VAL A 1 87 ? -20.109 -10.789 -11.312 1 70.12 87 VAL A N 1
ATOM 650 C CA . VAL A 1 87 ? -21.312 -9.992 -11.125 1 70.12 87 VAL A CA 1
ATOM 651 C C . VAL A 1 87 ? -21.656 -9.25 -12.414 1 70.12 87 VAL A C 1
ATOM 653 O O . VAL A 1 87 ? -22.812 -9.203 -12.82 1 70.12 87 VAL A O 1
ATOM 656 N N . ARG A 1 88 ? -20.672 -8.711 -12.984 1 73.31 88 ARG A N 1
ATOM 657 C CA . ARG A 1 88 ? -20.875 -7.988 -14.242 1 73.31 88 ARG A CA 1
ATOM 658 C C . ARG A 1 88 ? -21.469 -8.898 -15.305 1 73.31 88 ARG A C 1
ATOM 660 O O . ARG A 1 88 ? -22.422 -8.523 -16 1 73.31 88 ARG A O 1
ATOM 667 N N . GLU A 1 89 ? -20.969 -10.094 -15.422 1 71.56 89 GLU A N 1
ATOM 668 C CA . GLU A 1 89 ? -21.469 -11.047 -16.406 1 71.56 89 GLU A CA 1
ATOM 669 C C . GLU A 1 89 ? -22.891 -11.492 -16.078 1 71.56 89 GLU A C 1
ATOM 671 O O . GLU A 1 89 ? -23.703 -11.688 -16.984 1 71.56 89 GLU A O 1
ATOM 676 N N . ALA A 1 90 ? -23.062 -11.695 -14.805 1 66.38 90 ALA A N 1
ATOM 677 C CA . ALA A 1 90 ? -24.406 -12.086 -14.383 1 66.38 90 ALA A CA 1
ATOM 678 C C . ALA A 1 90 ? -25.422 -11.016 -14.75 1 66.38 90 ALA A C 1
ATOM 680 O O . ALA A 1 90 ? -26.516 -11.328 -15.234 1 66.38 90 ALA A O 1
ATOM 681 N N . LYS A 1 91 ? -25.062 -9.836 -14.523 1 64.81 91 LYS A N 1
ATOM 682 C CA . LYS A 1 91 ? -25.938 -8.727 -14.867 1 64.81 91 LYS A CA 1
ATOM 683 C C . LYS A 1 91 ? -26.188 -8.664 -16.375 1 64.81 91 LYS A C 1
ATOM 685 O O . LYS A 1 91 ? -27.328 -8.461 -16.812 1 64.81 91 LYS A O 1
ATOM 690 N N . GLN A 1 92 ? -25.188 -8.828 -17.031 1 70.69 92 GLN A N 1
ATOM 691 C CA . GLN A 1 92 ? -25.312 -8.805 -18.484 1 70.69 92 GLN A CA 1
ATOM 692 C C . GLN A 1 92 ? -26.203 -9.938 -18.984 1 70.69 92 GLN A C 1
ATOM 694 O O . GLN A 1 92 ? -26.875 -9.797 -20.016 1 70.69 92 GLN A O 1
ATOM 699 N N . ASN A 1 93 ? -26.266 -10.953 -18.141 1 66.75 93 ASN A N 1
ATOM 700 C CA . ASN A 1 93 ? -27.094 -12.102 -18.516 1 66.75 93 ASN A CA 1
ATOM 701 C C . ASN A 1 93 ? -28.484 -12.023 -17.891 1 66.75 93 ASN A C 1
ATOM 703 O O . ASN A 1 93 ? -29.219 -13.008 -17.875 1 66.75 93 ASN A O 1
ATOM 707 N N . GLY A 1 94 ? -28.703 -10.867 -17.203 1 58.03 94 GLY A N 1
ATOM 708 C CA . GLY A 1 94 ? -30.062 -10.594 -16.75 1 58.03 94 GLY A CA 1
ATOM 709 C C . GLY A 1 94 ? -30.281 -10.891 -15.281 1 58.03 94 GLY A C 1
ATOM 710 O O . GLY A 1 94 ? -31.422 -10.828 -14.789 1 58.03 94 GLY A O 1
ATOM 711 N N . ALA A 1 95 ? -29.125 -11.312 -14.641 1 52.75 95 ALA A N 1
ATOM 712 C CA . ALA A 1 95 ? -29.266 -11.578 -13.219 1 52.75 95 ALA A CA 1
ATOM 713 C C . ALA A 1 95 ? -29.5 -10.289 -12.43 1 52.75 95 ALA A C 1
ATOM 715 O O . ALA A 1 95 ? -28.984 -9.234 -12.805 1 52.75 95 ALA A O 1
ATOM 716 N N . SER A 1 96 ? -30.484 -10.078 -11.562 1 45.84 96 SER A N 1
ATOM 717 C CA . SER A 1 96 ? -30.656 -8.969 -10.633 1 45.84 96 SER A CA 1
ATOM 718 C C . SER A 1 96 ? -29.766 -9.117 -9.414 1 45.84 96 SER A C 1
ATOM 720 O O . SER A 1 96 ? -29.812 -10.125 -8.711 1 45.84 96 SER A O 1
ATOM 722 N N . CYS A 1 97 ? -28.438 -9 -9.5 1 44.06 97 CYS A N 1
ATOM 723 C CA . CYS A 1 97 ? -27.469 -9.273 -8.43 1 44.06 97 CYS A CA 1
ATOM 724 C C . CYS A 1 97 ? -27.516 -8.18 -7.371 1 44.06 97 CYS A C 1
ATOM 726 O O . CYS A 1 97 ? -27.484 -6.992 -7.691 1 44.06 97 CYS A O 1
ATOM 728 N N . ILE A 1 98 ? -28.344 -8.383 -6.184 1 39.97 98 ILE A N 1
ATOM 729 C CA . ILE A 1 98 ? -28.469 -7.395 -5.117 1 39.97 98 ILE A CA 1
ATOM 730 C C . ILE A 1 98 ? -27.234 -7.438 -4.219 1 39.97 98 ILE A C 1
ATOM 732 O O . ILE A 1 98 ? -26.906 -8.477 -3.648 1 39.97 98 ILE A O 1
ATOM 736 N N . VAL A 1 99 ? -26.047 -7.086 -4.52 1 41.03 99 VAL A N 1
ATOM 737 C CA . VAL A 1 99 ? -25.078 -7.039 -3.422 1 41.03 99 VAL A CA 1
ATOM 738 C C . VAL A 1 99 ? -25.344 -5.805 -2.559 1 41.03 99 VAL A C 1
ATOM 740 O O . VAL A 1 99 ? -25.406 -4.684 -3.07 1 41.03 99 VAL A O 1
ATOM 743 N N . SER A 1 100 ? -26.391 -5.914 -1.539 1 36 100 SER A N 1
ATOM 744 C CA . SER A 1 100 ? -26.719 -4.766 -0.697 1 36 100 SER A CA 1
ATOM 745 C C . SER A 1 100 ? -25.625 -4.508 0.332 1 36 100 SER A C 1
ATOM 747 O O . SER A 1 100 ? -25.109 -5.441 0.948 1 36 100 SER A O 1
ATOM 749 N N . SER A 1 101 ? -24.5 -3.982 0.17 1 38.16 101 SER A N 1
ATOM 750 C CA . SER A 1 101 ? -23.828 -3.627 1.416 1 38.16 101 SER A CA 1
ATOM 751 C C . SER A 1 101 ? -24.359 -2.309 1.972 1 38.16 101 SER A C 1
ATOM 753 O O . SER A 1 101 ? -24.672 -1.39 1.212 1 38.16 101 SER A O 1
ATOM 755 N N . SER A 1 102 ? -25.062 -2.436 3.014 1 37.22 102 SER A N 1
ATOM 756 C CA . SER A 1 102 ? -25.594 -1.248 3.684 1 37.22 102 SER A CA 1
ATOM 757 C C . SER A 1 102 ? -24.656 -0.054 3.494 1 37.22 102 SER A C 1
ATOM 759 O O . SER A 1 102 ? -25.094 1.096 3.529 1 37.22 102 SER A O 1
ATOM 761 N N . GLY A 1 103 ? -23.484 -0.182 3.521 1 39.62 103 GLY A N 1
ATOM 762 C CA . GLY A 1 103 ? -22.656 0.997 3.705 1 39.62 103 GLY A CA 1
ATOM 763 C C . GLY A 1 103 ? -22.219 1.627 2.398 1 39.62 103 GLY A C 1
ATOM 764 O O . GLY A 1 103 ? -21.391 2.543 2.393 1 39.62 103 GLY A O 1
ATOM 765 N N . GLY A 1 104 ? -23.031 1.318 1.226 1 41.72 104 GLY A N 1
ATOM 766 C CA . GLY A 1 104 ? -22.938 1.988 -0.062 1 41.72 104 GLY A CA 1
ATOM 767 C C . GLY A 1 104 ? -21.703 1.611 -0.853 1 41.72 104 GLY A C 1
ATOM 768 O O . GLY A 1 104 ? -21.469 2.146 -1.938 1 41.72 104 GLY A O 1
ATOM 769 N N . ASN A 1 105 ? -20.688 1.177 -0.278 1 39.97 105 ASN A N 1
ATOM 770 C CA . ASN A 1 105 ? -19.531 0.902 -1.119 1 39.97 105 ASN A CA 1
ATOM 771 C C . ASN A 1 105 ? -19.656 -0.439 -1.835 1 39.97 105 ASN A C 1
ATOM 773 O O . ASN A 1 105 ? -19.531 -1.495 -1.211 1 39.97 105 ASN A O 1
ATOM 777 N N . ALA A 1 106 ? -20.234 -0.423 -2.975 1 45.66 106 ALA A N 1
ATOM 778 C CA . ALA A 1 106 ? -20.438 -1.589 -3.83 1 45.66 106 ALA A CA 1
ATOM 779 C C . ALA A 1 106 ? -19.203 -2.494 -3.828 1 45.66 106 ALA A C 1
ATOM 781 O O . ALA A 1 106 ? -19.328 -3.721 -3.824 1 45.66 106 ALA A O 1
ATOM 782 N N . GLY A 1 107 ? -18.109 -1.93 -3.811 1 46.12 107 GLY A N 1
ATOM 783 C CA . GLY A 1 107 ? -16.891 -2.729 -3.789 1 46.12 107 GLY A CA 1
ATOM 784 C C . GLY A 1 107 ? -16.75 -3.555 -2.525 1 46.12 107 GLY A C 1
ATOM 785 O O . GLY A 1 107 ? -16.422 -4.742 -2.588 1 46.12 107 GLY A O 1
ATOM 786 N N . LEU A 1 108 ? -17.031 -2.822 -1.439 1 48.72 108 LEU A N 1
ATOM 787 C CA . LEU A 1 108 ? -16.984 -3.562 -0.183 1 48.72 108 LEU A CA 1
ATOM 788 C C . LEU A 1 108 ? -18.094 -4.605 -0.119 1 48.72 108 LEU A C 1
ATOM 790 O O . LEU A 1 108 ? -17.859 -5.727 0.349 1 48.72 108 LEU A O 1
ATOM 794 N N . ALA A 1 109 ? -19.25 -4.125 -0.583 1 47.97 109 ALA A N 1
ATOM 795 C CA . ALA A 1 109 ? -20.344 -5.086 -0.616 1 47.97 109 ALA A CA 1
ATOM 796 C C . ALA A 1 109 ? -20 -6.285 -1.494 1 47.97 109 ALA A C 1
ATOM 798 O O . ALA A 1 109 ? -20.25 -7.43 -1.117 1 47.97 109 ALA A O 1
ATOM 799 N N . ALA A 1 110 ? -19.484 -5.918 -2.578 1 48.69 110 ALA A N 1
ATOM 800 C CA . ALA A 1 110 ? -19.062 -6.996 -3.463 1 48.69 110 ALA A CA 1
ATOM 801 C C . ALA A 1 110 ? -17.953 -7.824 -2.818 1 48.69 110 ALA A C 1
ATOM 803 O O . ALA A 1 110 ? -17.953 -9.055 -2.906 1 48.69 110 ALA A O 1
ATOM 804 N N . ALA A 1 111 ? -17.062 -7.059 -2.172 1 49.59 111 ALA A N 1
ATOM 805 C CA . ALA A 1 111 ? -15.977 -7.773 -1.497 1 49.59 111 ALA A CA 1
ATOM 806 C C . ALA A 1 111 ? -16.516 -8.695 -0.411 1 49.59 111 ALA A C 1
ATOM 808 O O . ALA A 1 111 ? -16.094 -9.844 -0.292 1 49.59 111 ALA A O 1
ATOM 809 N N . TYR A 1 112 ? -17.438 -8.055 0.321 1 47.41 112 TYR A N 1
ATOM 810 C CA . TYR A 1 112 ? -18.047 -8.859 1.376 1 47.41 112 TYR A CA 1
ATOM 811 C C . TYR A 1 112 ? -18.828 -10.023 0.788 1 47.41 112 TYR A C 1
ATOM 813 O O . TYR A 1 112 ? -18.766 -11.148 1.291 1 47.41 112 TYR A O 1
ATOM 821 N N . ALA A 1 113 ? -19.562 -9.672 -0.172 1 46.69 113 ALA A N 1
ATOM 822 C CA . ALA A 1 113 ? -20.328 -10.727 -0.829 1 46.69 113 ALA A CA 1
ATOM 823 C C . ALA A 1 113 ? -19.406 -11.828 -1.35 1 46.69 113 ALA A C 1
ATOM 825 O O . ALA A 1 113 ? -19.719 -13.016 -1.211 1 46.69 113 ALA A O 1
ATOM 826 N N . ALA A 1 114 ? -18.297 -11.398 -1.808 1 46.5 114 ALA A N 1
ATOM 827 C CA . ALA A 1 114 ? -17.328 -12.352 -2.344 1 46.5 114 ALA A CA 1
ATOM 828 C C . ALA A 1 114 ? -16.719 -13.211 -1.234 1 46.5 114 ALA A C 1
ATOM 830 O O . ALA A 1 114 ? -16.531 -14.414 -1.411 1 46.5 114 ALA A O 1
ATOM 831 N N . ARG A 1 115 ? -16.328 -12.43 -0.187 1 45.09 115 ARG A N 1
ATOM 832 C CA . ARG A 1 115 ? -15.766 -13.164 0.945 1 45.09 115 ARG A CA 1
ATOM 833 C C . ARG A 1 115 ? -16.766 -14.172 1.49 1 45.09 115 ARG A C 1
ATOM 835 O O . ARG A 1 115 ? -16.406 -15.289 1.855 1 45.09 115 ARG A O 1
ATOM 842 N N . ALA A 1 116 ? -17.875 -13.625 1.633 1 41.69 116 ALA A N 1
ATOM 843 C CA . ALA A 1 116 ? -18.938 -14.453 2.211 1 41.69 116 ALA A CA 1
ATOM 844 C C . ALA A 1 116 ? -19.297 -15.609 1.282 1 41.69 116 ALA A C 1
ATOM 846 O O . ALA A 1 116 ? -19.672 -16.688 1.743 1 41.69 116 ALA A O 1
ATOM 847 N N . CYS A 1 117 ? -19.25 -15.305 0.059 1 41.31 117 CYS A N 1
ATOM 848 C CA . CYS A 1 117 ? -19.734 -16.344 -0.849 1 41.31 117 CYS A CA 1
ATOM 849 C C . CYS A 1 117 ? -18.562 -17.141 -1.415 1 41.31 117 CYS A C 1
ATOM 851 O O . CYS A 1 117 ? -18.781 -18.188 -2.039 1 41.31 117 CYS A O 1
ATOM 853 N N . GLY A 1 118 ? -17.641 -17.594 -0.642 1 46.47 118 GLY A N 1
ATOM 854 C CA . GLY A 1 118 ? -16.641 -18.406 -1.315 1 46.47 118 GLY A CA 1
ATOM 855 C C . GLY A 1 118 ? -16.719 -18.328 -2.828 1 46.47 118 GLY A C 1
ATOM 856 O O . GLY A 1 118 ? -17.797 -18.516 -3.41 1 46.47 118 GLY A O 1
ATOM 857 N N . LEU A 1 119 ? -16.078 -17.422 -3.463 1 52.5 119 LEU A N 1
ATOM 858 C CA . LEU A 1 119 ? -16.141 -17.328 -4.914 1 52.5 119 LEU A CA 1
ATOM 859 C C . LEU A 1 119 ? -15.664 -18.609 -5.578 1 52.5 119 LEU A C 1
ATOM 861 O O . LEU A 1 119 ? -14.57 -19.094 -5.273 1 52.5 119 LEU A O 1
ATOM 865 N N . PRO A 1 120 ? -16.719 -19.328 -6.258 1 53.12 120 PRO A N 1
ATOM 866 C CA . PRO A 1 120 ? -16.188 -20.469 -7 1 53.12 120 PRO A CA 1
ATOM 867 C C . PRO A 1 120 ? -15.094 -20.078 -7.992 1 53.12 120 PRO A C 1
ATOM 869 O O . PRO A 1 120 ? -15.078 -18.938 -8.477 1 53.12 120 PRO A O 1
ATOM 872 N N . CYS A 1 121 ? -14.078 -20.828 -7.977 1 61.16 121 CYS A N 1
ATOM 873 C CA . CYS A 1 121 ? -13.039 -20.703 -8.984 1 61.16 121 CYS A CA 1
ATOM 874 C C . CYS A 1 121 ? -13.578 -21.031 -10.375 1 61.16 121 CYS A C 1
ATOM 876 O O . CYS A 1 121 ? -13.555 -22.203 -10.781 1 61.16 121 CYS A O 1
ATOM 878 N N . THR A 1 122 ? -14.281 -20.094 -11.086 1 69.06 122 THR A N 1
ATOM 879 C CA . THR A 1 122 ? -14.906 -20.266 -12.391 1 69.06 122 THR A CA 1
ATOM 880 C C . THR A 1 122 ? -14.148 -19.469 -13.461 1 69.06 122 THR A C 1
ATOM 882 O O . THR A 1 122 ? -13.234 -18.703 -13.141 1 69.06 122 THR A O 1
ATOM 885 N N . GLU A 1 123 ? -14.57 -19.734 -14.695 1 78.31 123 GLU A N 1
ATOM 886 C CA . GLU A 1 123 ? -13.961 -19.031 -15.812 1 78.31 123 GLU A CA 1
ATOM 887 C C . GLU A 1 123 ? -14.156 -17.516 -15.672 1 78.31 123 GLU A C 1
ATOM 889 O O . GLU A 1 123 ? -13.273 -16.734 -16.016 1 78.31 123 GLU A O 1
ATOM 894 N N . SER A 1 124 ? -15.336 -17.188 -15.18 1 77.44 124 SER A N 1
ATOM 895 C CA . SER A 1 124 ? -15.609 -15.766 -15 1 77.44 124 SER A CA 1
ATOM 896 C C . SER A 1 124 ? -14.664 -15.133 -13.984 1 77.44 124 SER A C 1
ATOM 898 O O . SER A 1 124 ? -14.148 -14.039 -14.203 1 77.44 124 SER A O 1
ATOM 900 N N . THR A 1 125 ? -14.438 -15.859 -12.875 1 81.81 125 THR A N 1
ATOM 901 C CA . THR A 1 125 ? -13.523 -15.336 -11.867 1 81.81 125 THR A CA 1
ATOM 902 C C . THR A 1 125 ? -12.102 -15.258 -12.414 1 81.81 125 THR A C 1
ATOM 904 O O . THR A 1 125 ? -11.367 -14.312 -12.109 1 81.81 125 THR A O 1
ATOM 907 N N . TRP A 1 126 ? -11.812 -16.219 -13.273 1 84.56 126 TRP A N 1
ATOM 908 C CA . TRP A 1 126 ? -10.477 -16.203 -13.875 1 84.56 126 TRP A CA 1
ATOM 909 C C . TRP A 1 126 ? -10.297 -14.984 -14.766 1 84.56 126 TRP A C 1
ATOM 911 O O . TRP A 1 126 ? -9.242 -14.336 -14.734 1 84.56 126 TRP A O 1
ATOM 921 N N . ARG A 1 127 ? -11.344 -14.719 -15.469 1 86.75 127 ARG A N 1
ATOM 922 C CA . ARG A 1 127 ? -11.289 -13.539 -16.328 1 86.75 127 ARG A CA 1
ATOM 923 C C . ARG A 1 127 ? -11.094 -12.273 -15.508 1 86.75 127 ARG A C 1
ATOM 925 O O . ARG A 1 127 ? -10.375 -11.359 -15.922 1 86.75 127 ARG A O 1
ATOM 932 N N . GLY A 1 128 ? -11.773 -12.273 -14.406 1 88.69 128 GLY A N 1
ATOM 933 C CA . GLY A 1 128 ? -11.57 -11.141 -13.508 1 88.69 128 GLY A CA 1
ATOM 934 C C . GLY A 1 128 ? -10.141 -11.023 -13.016 1 88.69 128 GLY A C 1
ATOM 935 O O . GLY A 1 128 ? -9.547 -9.945 -13.07 1 88.69 128 GLY A O 1
ATOM 936 N N . HIS A 1 129 ? -9.57 -12.148 -12.625 1 91.62 129 HIS A N 1
ATOM 937 C CA . HIS A 1 129 ? -8.211 -12.172 -12.086 1 91.62 129 HIS A CA 1
ATOM 938 C C . HIS A 1 129 ? -7.184 -11.875 -13.18 1 91.62 129 HIS A C 1
ATOM 940 O O . HIS A 1 129 ? -6.102 -11.359 -12.891 1 91.62 129 HIS A O 1
ATOM 946 N N . ALA A 1 130 ? -7.539 -12.062 -14.414 1 95.19 130 ALA A N 1
ATOM 947 C CA . ALA A 1 130 ? -6.645 -11.82 -15.539 1 95.19 130 ALA A C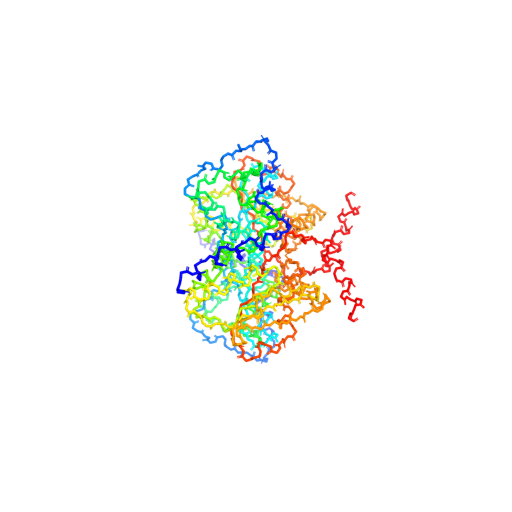A 1
ATOM 948 C C . ALA A 1 130 ? -6.312 -10.336 -15.672 1 95.19 130 ALA A C 1
ATOM 950 O O . ALA A 1 130 ? -5.32 -9.969 -16.297 1 95.19 130 ALA A O 1
ATOM 951 N N . SER A 1 131 ? -7.137 -9.523 -15.078 1 96.06 131 SER A N 1
ATOM 952 C CA . SER A 1 131 ? -6.906 -8.086 -15.133 1 96.06 131 SER A CA 1
ATOM 953 C C . SER A 1 131 ? -5.594 -7.711 -14.453 1 96.06 131 SER A C 1
ATOM 955 O O . SER A 1 131 ? -5.027 -6.648 -14.727 1 96.06 131 SER A O 1
ATOM 957 N N . ILE A 1 132 ? -5.129 -8.578 -13.57 1 97.31 132 ILE A N 1
ATOM 958 C CA . ILE A 1 132 ? -3.838 -8.352 -12.93 1 97.31 132 ILE A CA 1
ATOM 959 C C . ILE A 1 132 ? -2.744 -8.242 -13.992 1 97.31 132 ILE A C 1
ATOM 961 O O . ILE A 1 132 ? -1.94 -7.309 -13.969 1 97.31 132 ILE A O 1
ATOM 965 N N . VAL A 1 133 ? -2.754 -9.125 -14.961 1 97.69 133 VAL A N 1
ATOM 966 C CA . VAL A 1 133 ? -1.741 -9.148 -16.016 1 97.69 133 VAL A CA 1
ATOM 967 C C . VAL A 1 133 ? -1.952 -7.973 -16.969 1 97.69 133 VAL A C 1
ATOM 969 O O . VAL A 1 133 ? -0.988 -7.379 -17.453 1 97.69 133 VAL A O 1
ATOM 972 N N . GLN A 1 134 ? -3.182 -7.621 -17.188 1 96.62 134 GLN A N 1
ATOM 973 C CA . GLN A 1 134 ? -3.461 -6.453 -18.016 1 96.62 134 GLN A CA 1
ATOM 974 C C . GLN A 1 134 ? -2.838 -5.195 -17.422 1 96.62 134 GLN A C 1
ATOM 976 O O . GLN A 1 134 ? -2.24 -4.391 -18.141 1 96.62 134 GLN A O 1
ATOM 981 N N . GLU A 1 135 ? -2.998 -5.066 -16.156 1 97.56 135 GLU A N 1
ATOM 982 C CA . GLU A 1 135 ? -2.391 -3.916 -15.492 1 97.56 135 GLU A CA 1
ATOM 983 C C . GLU A 1 135 ? -0.869 -3.969 -15.578 1 97.56 135 GLU A C 1
ATOM 985 O O . GLU A 1 135 ? -0.217 -2.939 -15.781 1 97.56 135 GLU A O 1
ATOM 990 N N . LEU A 1 136 ? -0.3 -5.141 -15.438 1 97.56 136 LEU A N 1
ATOM 991 C CA . LEU A 1 136 ? 1.149 -5.301 -15.5 1 97.56 136 LEU A CA 1
ATOM 992 C C . LEU A 1 136 ? 1.685 -4.875 -16.859 1 97.56 136 LEU A C 1
ATOM 994 O O . LEU A 1 136 ? 2.793 -4.344 -16.969 1 97.56 136 LEU A O 1
ATOM 998 N N . GLN A 1 137 ? 0.92 -5.078 -17.891 1 96.88 137 GLN A N 1
ATOM 999 C CA . GLN A 1 137 ? 1.34 -4.688 -19.234 1 96.88 137 GLN A CA 1
ATOM 1000 C C . GLN A 1 137 ? 1.586 -3.186 -19.328 1 96.88 137 GLN A C 1
ATOM 1002 O O . GLN A 1 137 ? 2.484 -2.738 -20.047 1 96.88 137 GLN A O 1
ATOM 1007 N N . SER A 1 138 ? 0.792 -2.43 -18.609 1 95.75 138 SER A N 1
ATOM 1008 C CA . SER A 1 138 ? 0.951 -0.979 -18.609 1 95.75 138 SER A CA 1
ATOM 1009 C C . SER A 1 138 ? 1.991 -0.53 -17.594 1 95.75 138 SER A C 1
ATOM 1011 O O . SER A 1 138 ? 2.59 0.539 -17.734 1 95.75 138 SER A O 1
ATOM 1013 N N . GLN A 1 139 ? 2.307 -1.321 -16.672 1 96.25 139 GLN A N 1
ATOM 1014 C CA . GLN A 1 139 ? 3.127 -0.894 -15.539 1 96.25 139 GLN A CA 1
ATOM 1015 C C . GLN A 1 139 ? 4.57 -1.359 -15.703 1 96.25 139 GLN A C 1
ATOM 1017 O O . GLN A 1 139 ? 5.473 -0.846 -15.031 1 96.25 139 GLN A O 1
ATOM 1022 N N . LEU A 1 140 ? 4.758 -2.375 -16.516 1 95.19 140 LEU A N 1
ATOM 1023 C CA . LEU A 1 140 ? 6.094 -2.887 -16.781 1 95.19 140 LEU A CA 1
ATOM 1024 C C . LEU A 1 140 ? 6.539 -2.52 -18.203 1 95.19 140 LEU A C 1
ATOM 1026 O O . LEU A 1 140 ? 5.723 -2.492 -19.125 1 95.19 140 LEU A O 1
ATOM 1030 N N . SER A 1 141 ? 7.824 -2.299 -18.359 1 93.62 141 SER A N 1
ATOM 1031 C CA . SER A 1 141 ? 8.367 -1.985 -19.672 1 93.62 141 SER A CA 1
ATOM 1032 C C . SER A 1 141 ? 8.531 -3.246 -20.516 1 93.62 141 SER A C 1
ATOM 1034 O O . SER A 1 141 ? 8.594 -3.172 -21.75 1 93.62 141 SER A O 1
ATOM 1036 N N . ALA A 1 142 ? 8.617 -4.367 -19.922 1 95.06 142 ALA A N 1
ATOM 1037 C CA . ALA A 1 142 ? 8.75 -5.68 -20.562 1 95.06 142 ALA A CA 1
ATOM 1038 C C . ALA A 1 142 ? 8.117 -6.77 -19.703 1 95.06 142 ALA A C 1
ATOM 1040 O O . ALA A 1 142 ? 7.91 -6.582 -18.5 1 95.06 142 ALA A O 1
ATOM 1041 N N . PRO A 1 143 ? 7.789 -7.902 -20.359 1 96.06 143 PRO A N 1
ATOM 1042 C CA . PRO A 1 143 ? 7.23 -8.992 -19.562 1 96.06 143 PRO A CA 1
ATOM 1043 C C . PRO A 1 143 ? 8.18 -9.477 -18.469 1 96.06 143 PRO A C 1
ATOM 1045 O O . PRO A 1 143 ? 9.398 -9.492 -18.672 1 96.06 143 PRO A O 1
ATOM 1048 N N . PRO A 1 144 ? 7.684 -9.844 -17.344 1 97.56 144 PRO A N 1
ATOM 1049 C CA . PRO A 1 144 ? 8.547 -10.477 -16.344 1 97.56 144 PRO A CA 1
ATOM 1050 C C . PRO A 1 144 ? 8.961 -11.891 -16.719 1 97.56 144 PRO A C 1
ATOM 1052 O O . PRO A 1 144 ? 8.336 -12.508 -17.594 1 97.56 144 PRO A O 1
ATOM 1055 N N . ASP A 1 145 ? 10.047 -12.336 -16.094 1 96.75 145 ASP A N 1
ATOM 1056 C CA . ASP A 1 145 ? 10.461 -13.727 -16.281 1 96.75 145 ASP A CA 1
ATOM 1057 C C . ASP A 1 145 ? 9.555 -14.672 -15.5 1 96.75 145 ASP A C 1
ATOM 1059 O O . ASP A 1 145 ? 9.352 -15.82 -15.906 1 96.75 145 ASP A O 1
ATOM 1063 N N . ALA A 1 146 ? 9 -14.18 -14.375 1 97.06 146 ALA A N 1
ATOM 1064 C CA . ALA A 1 146 ? 8.148 -15.031 -13.547 1 97.06 146 ALA A CA 1
ATOM 1065 C C . ALA A 1 146 ? 7.125 -14.203 -12.781 1 97.06 146 ALA A C 1
ATOM 1067 O O . ALA A 1 146 ? 7.391 -13.047 -12.422 1 97.06 146 ALA A O 1
ATOM 1068 N N . ILE A 1 147 ? 6.004 -14.781 -12.547 1 97.81 147 ILE A N 1
ATOM 1069 C CA . ILE A 1 147 ? 5 -14.289 -11.602 1 97.81 147 ILE A CA 1
ATOM 1070 C C . ILE A 1 147 ? 4.777 -15.328 -10.5 1 97.81 147 ILE A C 1
ATOM 1072 O O . ILE A 1 147 ? 4.5 -16.5 -10.789 1 97.81 147 ILE A O 1
ATOM 1076 N N . VAL A 1 148 ? 4.984 -14.891 -9.25 1 97.5 148 VAL A N 1
ATOM 1077 C CA . VAL A 1 148 ? 4.82 -15.758 -8.094 1 97.5 148 VAL A CA 1
ATOM 1078 C C . VAL A 1 148 ? 3.496 -15.453 -7.402 1 97.5 148 VAL A C 1
ATOM 1080 O O . VAL A 1 148 ? 3.184 -14.289 -7.129 1 97.5 148 VAL A O 1
ATOM 1083 N N . THR A 1 149 ? 2.715 -16.469 -7.176 1 95.81 149 THR A N 1
ATOM 1084 C CA . THR A 1 149 ? 1.446 -16.281 -6.477 1 95.81 149 THR A CA 1
ATOM 1085 C C . THR A 1 149 ? 1.162 -17.469 -5.555 1 95.81 149 THR A C 1
ATOM 1087 O O . THR A 1 149 ? 1.836 -18.5 -5.629 1 95.81 149 THR A O 1
ATOM 1090 N N . CYS A 1 150 ? 0.234 -17.266 -4.629 1 90.12 150 CYS A N 1
ATOM 1091 C CA . CYS A 1 150 ? -0.229 -18.391 -3.822 1 90.12 150 CYS A CA 1
ATOM 1092 C C . CYS A 1 150 ? -1.254 -19.219 -4.582 1 90.12 150 CYS A C 1
ATOM 1094 O O . CYS A 1 150 ? -1.875 -18.734 -5.527 1 90.12 150 CYS A O 1
ATOM 1096 N N . VAL A 1 151 ? -1.269 -20.5 -4.152 1 82.31 151 VAL A N 1
ATOM 1097 C CA . VAL A 1 151 ? -2.268 -21.375 -4.762 1 82.31 151 VAL A CA 1
ATOM 1098 C C . VAL A 1 151 ? -3.211 -21.906 -3.688 1 82.31 151 VAL A C 1
ATOM 1100 O O . VAL A 1 151 ? -2.787 -22.625 -2.785 1 82.31 151 VAL A O 1
ATOM 1103 N N . GLY A 1 152 ? -4.305 -21.359 -3.676 1 75 152 GLY A N 1
ATOM 1104 C CA . GLY A 1 152 ? -5.402 -21.938 -2.912 1 75 152 GLY A CA 1
ATOM 1105 C C . GLY A 1 152 ? -6.383 -22.719 -3.768 1 75 152 GLY A C 1
ATOM 1106 O O . GLY A 1 152 ? -6.012 -23.703 -4.41 1 75 152 GLY A O 1
ATOM 1107 N N . GLY A 1 153 ? -7.516 -22.219 -4.023 1 69.44 153 GLY A N 1
ATOM 1108 C CA . GLY A 1 153 ? -8.508 -22.797 -4.902 1 69.44 153 GLY A CA 1
ATOM 1109 C C . GLY A 1 153 ? -8.125 -22.734 -6.371 1 69.44 153 GLY A C 1
ATOM 1110 O O . GLY A 1 153 ? -8.812 -23.312 -7.223 1 69.44 153 GLY A O 1
ATOM 1111 N N . GLY A 1 154 ? -7 -22.125 -6.594 1 78.94 154 GLY A N 1
ATOM 1112 C CA . GLY A 1 154 ? -6.457 -22.094 -7.945 1 78.94 154 GLY A CA 1
ATOM 1113 C C . GLY A 1 154 ? -6.945 -20.906 -8.758 1 78.94 154 GLY A C 1
ATOM 1114 O O . GLY A 1 154 ? -6.438 -20.656 -9.852 1 78.94 154 GLY A O 1
ATOM 1115 N N . GLY A 1 155 ? -7.898 -20.188 -8.312 1 82.5 155 GLY A N 1
ATOM 1116 C CA . GLY A 1 155 ? -8.492 -19.094 -9.07 1 82.5 155 GLY A CA 1
ATOM 1117 C C . GLY A 1 155 ? -7.488 -18.031 -9.461 1 82.5 155 GLY A C 1
ATOM 1118 O O . GLY A 1 155 ? -7.465 -17.594 -10.609 1 82.5 155 GLY A O 1
ATOM 1119 N N . LEU A 1 156 ? -6.695 -17.609 -8.555 1 89.38 156 LEU A N 1
ATOM 1120 C CA . LEU A 1 156 ? -5.699 -16.578 -8.82 1 89.38 156 LEU A CA 1
ATOM 1121 C C . LEU A 1 156 ? -4.684 -17.062 -9.852 1 89.38 156 LEU A C 1
ATOM 1123 O O . LEU A 1 156 ? -4.41 -16.359 -10.836 1 89.38 156 LEU A O 1
ATOM 1127 N N . LEU A 1 157 ? -4.195 -18.266 -9.688 1 89.81 157 LEU A N 1
ATOM 1128 C CA . LEU A 1 157 ? -3.215 -18.812 -10.617 1 89.81 157 LEU A CA 1
ATOM 1129 C C . LEU A 1 157 ? -3.799 -18.922 -12.023 1 89.81 157 LEU A C 1
ATOM 1131 O O . LEU A 1 157 ? -3.17 -18.516 -13 1 89.81 157 LEU A O 1
ATOM 1135 N N . MET A 1 158 ? -4.992 -19.438 -12.094 1 86.94 158 MET A N 1
ATOM 1136 C CA . MET A 1 158 ? -5.613 -19.609 -13.398 1 86.94 158 MET A CA 1
ATOM 1137 C C . MET A 1 158 ? -5.863 -18.266 -14.062 1 86.94 158 MET A C 1
ATOM 1139 O O . MET A 1 158 ? -5.719 -18.125 -15.273 1 86.94 158 MET A O 1
ATOM 1143 N N . GLY A 1 159 ? -6.266 -17.312 -13.258 1 91.69 159 GLY A N 1
ATOM 1144 C CA . GLY A 1 159 ? -6.43 -15.969 -13.781 1 91.69 159 GLY A CA 1
ATOM 1145 C C . GLY A 1 159 ? -5.148 -15.383 -14.344 1 91.69 159 GLY A C 1
ATOM 1146 O O . GLY A 1 159 ? -5.156 -14.773 -15.414 1 91.69 159 GLY A O 1
ATOM 1147 N N . ILE A 1 160 ? -4.086 -15.555 -13.664 1 94.81 160 ILE A N 1
ATOM 1148 C CA . ILE A 1 160 ? -2.785 -15.062 -14.102 1 94.81 160 ILE A CA 1
ATOM 1149 C C . ILE A 1 160 ? -2.375 -15.758 -15.398 1 94.81 160 ILE A C 1
ATOM 1151 O O . ILE A 1 160 ? -1.938 -15.102 -16.344 1 94.81 160 ILE A O 1
ATOM 1155 N N . LEU A 1 161 ? -2.559 -17.078 -15.469 1 91.62 161 LEU A N 1
ATOM 1156 C CA . LEU A 1 161 ? -2.211 -17.828 -16.672 1 91.62 161 LEU A CA 1
ATOM 1157 C C . LEU A 1 161 ? -3.041 -17.375 -17.859 1 91.62 161 LEU A C 1
ATOM 1159 O O . LEU A 1 161 ? -2.514 -17.203 -18.969 1 91.62 161 LEU A O 1
ATOM 1163 N N . ARG A 1 162 ? -4.27 -17.156 -17.609 1 90.94 162 ARG A N 1
ATOM 1164 C CA . ARG A 1 162 ? -5.133 -16.656 -18.672 1 90.94 162 ARG A CA 1
ATOM 1165 C C . ARG A 1 162 ? -4.684 -15.273 -19.125 1 90.94 162 ARG A C 1
ATOM 1167 O O . ARG A 1 162 ? -4.691 -14.977 -20.328 1 90.94 162 ARG A O 1
ATOM 1174 N N . GLY A 1 163 ? -4.391 -14.43 -18.188 1 95.38 163 GLY A N 1
ATOM 1175 C CA . GLY A 1 163 ? -3.898 -13.102 -18.516 1 95.38 163 GLY A CA 1
ATOM 1176 C C . GLY A 1 163 ? -2.611 -13.125 -19.328 1 95.38 163 GLY A C 1
ATOM 1177 O O . GLY A 1 163 ? -2.445 -12.336 -20.266 1 95.38 163 GLY A O 1
ATOM 1178 N N . LEU A 1 164 ? -1.726 -14.008 -18.984 1 94.75 164 LEU A N 1
ATOM 1179 C CA . LEU A 1 164 ? -0.473 -14.148 -19.719 1 94.75 164 LEU A CA 1
ATOM 1180 C C . LEU A 1 164 ? -0.731 -14.586 -21.156 1 94.75 164 LEU A C 1
ATOM 1182 O O . LEU A 1 164 ? -0.143 -14.031 -22.094 1 94.75 164 LEU A O 1
ATOM 1186 N N . GLU A 1 165 ? -1.591 -15.5 -21.266 1 92.5 165 GLU A N 1
ATOM 1187 C CA . GLU A 1 165 ? -1.956 -15.969 -22.594 1 92.5 165 GLU A CA 1
ATOM 1188 C C . GLU A 1 165 ? -2.543 -14.836 -23.438 1 92.5 165 GLU A C 1
ATOM 1190 O O . GLU A 1 165 ? -2.129 -14.625 -24.578 1 92.5 165 GLU A O 1
ATOM 1195 N N . ALA A 1 166 ? -3.445 -14.117 -22.891 1 94.31 166 ALA A N 1
ATOM 1196 C CA . ALA A 1 166 ? -4.109 -13.023 -23.594 1 94.31 166 ALA A CA 1
ATOM 1197 C C . ALA A 1 166 ? -3.111 -11.938 -23.984 1 94.31 166 ALA A C 1
ATOM 1199 O O . ALA A 1 166 ? -3.262 -11.289 -25.031 1 94.31 166 ALA A O 1
ATOM 1200 N N . ALA A 1 167 ? -2.088 -11.75 -23.156 1 95.06 167 ALA A N 1
ATOM 1201 C CA . ALA A 1 167 ? -1.09 -10.711 -23.391 1 95.06 167 ALA A CA 1
ATOM 1202 C C . ALA A 1 167 ? -0.024 -11.18 -24.375 1 95.06 167 ALA A C 1
ATOM 1204 O O . ALA A 1 167 ? 0.788 -10.383 -24.844 1 95.06 167 ALA A O 1
ATOM 1205 N N . GLY A 1 168 ? 0.012 -12.469 -24.609 1 94.31 168 GLY A N 1
ATOM 1206 C CA . GLY A 1 168 ? 1.086 -13.039 -25.406 1 94.31 168 GLY A CA 1
ATOM 1207 C C . GLY A 1 168 ? 2.414 -13.086 -24.672 1 94.31 168 GLY A C 1
ATOM 1208 O O . GLY A 1 168 ? 3.475 -13.023 -25.297 1 94.31 168 GLY A O 1
ATOM 1209 N N . TRP A 1 169 ? 2.344 -13.016 -23.422 1 93.38 169 TRP A N 1
ATOM 1210 C CA . TRP A 1 169 ? 3.547 -13.047 -22.609 1 93.38 169 TRP A CA 1
ATOM 1211 C C . TRP A 1 169 ? 3.932 -14.484 -22.25 1 93.38 169 TRP A C 1
ATOM 1213 O O . TRP A 1 169 ? 3.064 -15.312 -21.984 1 93.38 169 TRP A O 1
ATOM 1223 N N . VAL A 1 170 ? 5.199 -14.734 -22.312 1 88.69 170 VAL A N 1
ATOM 1224 C CA . VAL A 1 170 ? 5.754 -15.992 -21.812 1 88.69 170 VAL A CA 1
ATOM 1225 C C . VAL A 1 170 ? 6.48 -15.75 -20.484 1 88.69 170 VAL A C 1
ATOM 1227 O O . VAL A 1 170 ? 7.547 -15.133 -20.469 1 88.69 170 VAL A O 1
ATOM 1230 N N . ALA A 1 171 ? 5.914 -16.047 -19.406 1 89.75 171 ALA A N 1
ATOM 1231 C CA . ALA A 1 171 ? 6.469 -15.953 -18.062 1 89.75 171 ALA A CA 1
ATOM 1232 C C . ALA A 1 171 ? 6.184 -17.219 -17.266 1 89.75 171 ALA A C 1
ATOM 1234 O O . ALA A 1 171 ? 5.086 -17.781 -17.344 1 89.75 171 ALA A O 1
ATOM 1235 N N . LYS A 1 172 ? 7.191 -17.641 -16.547 1 85.69 172 LYS A N 1
ATOM 1236 C CA . LYS A 1 172 ? 6.969 -18.75 -15.625 1 85.69 172 LYS A CA 1
ATOM 1237 C C . LYS A 1 172 ? 6.059 -18.328 -14.477 1 85.69 172 LYS A C 1
ATOM 1239 O O . LYS A 1 172 ? 6.203 -17.234 -13.922 1 85.69 172 LYS A O 1
ATOM 1244 N N . SER A 1 173 ? 5.078 -19.141 -14.227 1 86.69 173 SER A N 1
ATOM 1245 C CA . SER A 1 173 ? 4.238 -18.906 -13.055 1 86.69 173 SER A CA 1
ATOM 1246 C C . SER A 1 173 ? 4.598 -19.859 -11.93 1 86.69 173 SER A C 1
ATOM 1248 O O . SER A 1 173 ? 4.66 -21.078 -12.125 1 86.69 173 SER A O 1
ATOM 1250 N N . LEU A 1 174 ? 4.895 -19.359 -10.82 1 84 174 LEU A N 1
ATOM 1251 C CA . LEU A 1 174 ? 5.191 -20.172 -9.648 1 84 174 LEU A CA 1
ATOM 1252 C C . LEU A 1 174 ? 4.051 -20.109 -8.641 1 84 174 LEU A C 1
ATOM 1254 O O . LEU A 1 174 ? 3.693 -19.031 -8.164 1 84 174 LEU A O 1
ATOM 1258 N N . GLY A 1 175 ? 3.471 -21.203 -8.383 1 87.06 175 GLY A N 1
ATOM 1259 C CA . GLY A 1 175 ? 2.459 -21.344 -7.344 1 87.06 175 GLY A CA 1
ATOM 1260 C C . GLY A 1 175 ? 3.029 -21.781 -6.012 1 87.06 175 GLY A C 1
ATOM 1261 O O . GLY A 1 175 ? 3.625 -22.859 -5.91 1 87.06 175 GLY A O 1
ATOM 1262 N N . ALA A 1 176 ? 2.891 -20.969 -5.027 1 86.62 176 ALA A N 1
ATOM 1263 C CA . ALA A 1 176 ? 3.369 -21.266 -3.684 1 86.62 176 ALA A CA 1
ATOM 1264 C C . ALA A 1 176 ? 2.234 -21.781 -2.801 1 86.62 176 ALA A C 1
ATOM 1266 O O . ALA A 1 176 ? 1.144 -21.203 -2.787 1 86.62 176 ALA A O 1
ATOM 1267 N N . LEU A 1 177 ? 2.479 -22.875 -2.139 1 77.88 177 LEU A N 1
ATOM 1268 C CA . LEU A 1 177 ? 1.48 -23.531 -1.308 1 77.88 177 LEU A CA 1
ATOM 1269 C C . LEU A 1 177 ? 1.966 -23.656 0.133 1 77.88 177 LEU A C 1
ATOM 1271 O O . LEU A 1 177 ? 3.172 -23.688 0.385 1 77.88 177 LEU A O 1
ATOM 1275 N N . ARG A 1 178 ? 1.007 -23.656 1.006 1 76.44 178 ARG A N 1
ATOM 1276 C CA . ARG A 1 178 ? 1.246 -24.188 2.348 1 76.44 178 ARG A CA 1
ATOM 1277 C C . ARG A 1 178 ? 0.954 -25.672 2.41 1 76.44 178 ARG A C 1
ATOM 1279 O O . ARG A 1 178 ? 0.252 -26.219 1.552 1 76.44 178 ARG A O 1
ATOM 1286 N N . PRO A 1 179 ? 1.574 -26.312 3.342 1 71.44 179 PRO A N 1
ATOM 1287 C CA . PRO A 1 179 ? 1.479 -27.781 3.379 1 71.44 179 PRO A CA 1
ATOM 1288 C C . PRO A 1 179 ? 0.034 -28.281 3.387 1 71.44 179 PRO A C 1
ATOM 1290 O O . PRO A 1 179 ? -0.267 -29.328 2.805 1 71.44 179 PRO A O 1
ATOM 1293 N N . SER A 1 180 ? -0.848 -27.547 3.924 1 68.56 180 SER A N 1
ATOM 1294 C CA . SER A 1 180 ? -2.225 -28.016 4.062 1 68.56 180 SER A CA 1
ATOM 1295 C C . SER A 1 180 ? -3.031 -27.734 2.799 1 68.56 180 SER A C 1
ATOM 1297 O O . SER A 1 180 ? -4.172 -28.188 2.674 1 68.56 180 SER A O 1
ATOM 1299 N N . GLU A 1 181 ? -2.369 -27.156 1.929 1 69.31 181 GLU A N 1
ATOM 1300 C CA . GLU A 1 181 ? -3.113 -26.75 0.741 1 69.31 181 GLU A CA 1
ATOM 1301 C C . GLU A 1 181 ? -2.887 -27.719 -0.412 1 69.31 181 GLU A C 1
ATOM 1303 O O . GLU A 1 181 ? -1.777 -28.219 -0.598 1 69.31 181 GLU A O 1
ATOM 1308 N N . ALA A 1 182 ? -3.975 -28.125 -1.053 1 64.38 182 ALA A N 1
ATOM 1309 C CA . ALA A 1 182 ? -3.877 -28.969 -2.234 1 64.38 182 ALA A CA 1
ATOM 1310 C C . ALA A 1 182 ? -3.67 -28.141 -3.496 1 64.38 182 ALA A C 1
ATOM 1312 O O . ALA A 1 182 ? -4.195 -27.031 -3.609 1 64.38 182 ALA A O 1
ATOM 1313 N N . VAL A 1 183 ? -2.822 -28.719 -4.309 1 65.38 183 VAL A N 1
ATOM 1314 C CA . VAL A 1 183 ? -2.633 -28.062 -5.598 1 65.38 183 VAL A CA 1
ATOM 1315 C C . VAL A 1 183 ? -3.898 -28.188 -6.438 1 65.38 183 VAL A C 1
ATOM 1317 O O . VAL A 1 183 ? -4.477 -29.281 -6.531 1 65.38 183 VAL A O 1
ATOM 1320 N N . PHE A 1 184 ? -4.258 -27.172 -6.898 1 69.38 184 PHE A N 1
ATOM 1321 C CA . PHE A 1 184 ? -5.367 -27.141 -7.844 1 69.38 184 PHE A CA 1
ATOM 1322 C C . PHE A 1 184 ? -5.086 -28.062 -9.031 1 69.38 184 PHE A C 1
ATOM 1324 O O . PHE A 1 184 ? -4.027 -27.953 -9.656 1 69.38 184 PHE A O 1
ATOM 1331 N N . GLU A 1 185 ? -5.848 -29.094 -9.188 1 72.31 185 GLU A N 1
ATOM 1332 C CA . GLU A 1 185 ? -5.637 -30.188 -10.125 1 72.31 185 GLU A CA 1
ATOM 1333 C C . GLU A 1 185 ? -5.289 -29.672 -11.516 1 72.31 185 GLU A C 1
ATOM 1335 O O . GLU A 1 185 ? -4.434 -30.234 -12.195 1 72.31 185 GLU A O 1
ATOM 1340 N N . LYS A 1 186 ? -5.91 -28.656 -11.906 1 74.19 186 LYS A N 1
ATOM 1341 C CA . LYS A 1 186 ? -5.664 -28.109 -13.242 1 74.19 186 LYS A CA 1
ATOM 1342 C C . LYS A 1 186 ? -4.23 -27.609 -13.375 1 74.19 186 LYS A C 1
ATOM 1344 O O . LYS A 1 186 ? -3.662 -27.625 -14.469 1 74.19 186 LYS A O 1
ATOM 1349 N N . CYS A 1 187 ? -3.662 -27.266 -12.273 1 75.12 187 CYS A N 1
ATOM 1350 C CA . CYS A 1 187 ? -2.303 -26.734 -12.297 1 75.12 187 CYS A CA 1
ATOM 1351 C C . CYS A 1 187 ? -1.292 -27.859 -12.547 1 75.12 187 CYS A C 1
ATOM 1353 O O . CYS A 1 187 ? -0.229 -27.609 -13.125 1 75.12 187 CYS A O 1
ATOM 1355 N N . ARG A 1 188 ? -1.733 -29.047 -12.203 1 75.56 188 ARG A N 1
ATOM 1356 C CA . ARG A 1 188 ? -0.83 -30.188 -12.352 1 75.56 188 ARG A CA 1
ATOM 1357 C C . ARG A 1 188 ? -0.645 -30.547 -13.82 1 75.56 188 ARG A C 1
ATOM 1359 O O . ARG A 1 188 ? 0.343 -31.188 -14.188 1 75.56 188 ARG A O 1
ATOM 1366 N N . GLN A 1 189 ? -1.565 -30.109 -14.57 1 79.19 189 GLN A N 1
ATOM 1367 C CA . GLN A 1 189 ? -1.535 -30.453 -15.984 1 79.19 189 GLN A CA 1
ATOM 1368 C C . GLN A 1 189 ? -0.737 -29.438 -16.797 1 79.19 189 GLN A C 1
ATOM 1370 O O . GLN A 1 189 ? -0.48 -29.641 -17.984 1 79.19 189 GLN A O 1
ATOM 1375 N N . LEU A 1 190 ? -0.281 -28.422 -16.141 1 81.38 190 LEU A N 1
ATOM 1376 C CA . LEU A 1 190 ? 0.452 -27.375 -16.859 1 81.38 190 LEU A CA 1
ATOM 1377 C C . LEU A 1 190 ? 1.902 -27.797 -17.078 1 81.38 190 LEU A C 1
ATOM 1379 O O . LEU A 1 190 ? 2.502 -28.453 -16.234 1 81.38 190 LEU A O 1
ATOM 1383 N N . PRO A 1 191 ? 2.424 -27.453 -18.312 1 84.62 191 PRO A N 1
ATOM 1384 C CA . PRO A 1 191 ? 3.834 -27.766 -18.562 1 84.62 191 PRO A CA 1
ATOM 1385 C C . PRO A 1 191 ? 4.77 -27.125 -17.531 1 84.62 191 PRO A C 1
ATOM 1387 O O . PRO A 1 191 ? 4.516 -26.016 -17.078 1 84.62 191 PRO A O 1
ATOM 1390 N N . SER A 1 192 ? 5.859 -27.797 -17.266 1 83.88 192 SER A N 1
ATOM 1391 C CA . SER A 1 192 ? 6.832 -27.328 -16.281 1 83.88 192 SER A CA 1
ATOM 1392 C C . SER A 1 192 ? 7.508 -26.047 -16.734 1 83.88 192 SER A C 1
ATOM 1394 O O . SER A 1 192 ? 8.031 -25.281 -15.906 1 83.88 192 SER A O 1
ATOM 1396 N N . SER A 1 193 ? 7.457 -25.859 -18.031 1 84.06 193 SER A N 1
ATOM 1397 C CA . SER A 1 193 ? 8.039 -24.625 -18.562 1 84.06 193 SER A CA 1
ATOM 1398 C C . SER A 1 193 ? 7.18 -23.406 -18.219 1 84.06 193 SER A C 1
ATOM 1400 O O . SER A 1 193 ? 7.676 -22.281 -18.188 1 84.06 193 SER A O 1
ATOM 1402 N N . LEU A 1 194 ? 5.93 -23.609 -17.828 1 85 194 LEU A N 1
ATOM 1403 C CA . LEU A 1 194 ? 5 -22.516 -17.609 1 85 194 LEU A CA 1
ATOM 1404 C C . LEU A 1 194 ? 4.66 -22.375 -16.125 1 85 194 LEU A C 1
ATOM 1406 O O . LEU A 1 194 ? 4.312 -21.297 -15.664 1 85 194 LEU A O 1
ATOM 1410 N N . PHE A 1 195 ? 4.836 -23.562 -15.555 1 89.56 195 PHE A N 1
ATOM 1411 C CA . PHE A 1 195 ? 4.336 -23.562 -14.188 1 89.56 195 PHE A CA 1
ATOM 1412 C C . PHE A 1 195 ? 5.199 -24.438 -13.289 1 89.56 195 PHE A C 1
ATOM 1414 O O . PHE A 1 195 ? 5.633 -25.516 -13.703 1 89.56 195 PHE A O 1
ATOM 1421 N N . ALA A 1 196 ? 5.5 -24 -12.109 1 90.75 196 ALA A N 1
ATOM 1422 C CA . ALA A 1 196 ? 6.098 -24.781 -11.023 1 90.75 196 ALA A CA 1
ATOM 1423 C C . ALA A 1 196 ? 5.371 -24.516 -9.703 1 90.75 196 ALA A C 1
ATOM 1425 O O . ALA A 1 196 ? 4.73 -23.484 -9.531 1 90.75 196 ALA A O 1
ATOM 1426 N N . SER A 1 197 ? 5.383 -25.469 -8.828 1 90.19 197 SER A N 1
ATOM 1427 C CA . SER A 1 197 ? 4.82 -25.297 -7.492 1 90.19 197 SER A CA 1
ATOM 1428 C C . SER A 1 197 ? 5.863 -25.562 -6.414 1 90.19 197 SER A C 1
ATOM 1430 O O . SER A 1 197 ? 6.766 -26.375 -6.602 1 90.19 197 SER A O 1
ATOM 1432 N N . GLU A 1 198 ? 5.832 -24.844 -5.406 1 92 198 GLU A N 1
ATOM 1433 C CA . GLU A 1 198 ? 6.676 -25.031 -4.23 1 92 198 GLU A CA 1
ATOM 1434 C C . GLU A 1 198 ? 5.859 -24.953 -2.945 1 92 198 GLU A C 1
ATOM 1436 O O . GLU A 1 198 ? 4.941 -24.141 -2.838 1 92 198 GLU A O 1
ATOM 1441 N N . VAL A 1 199 ? 6.168 -25.844 -2.02 1 92 199 VAL A N 1
ATOM 1442 C CA . VAL A 1 199 ? 5.484 -25.859 -0.731 1 92 199 VAL A CA 1
ATOM 1443 C C . VAL A 1 199 ? 6.387 -25.25 0.341 1 92 199 VAL A C 1
ATOM 1445 O O . VAL A 1 199 ? 7.574 -25.562 0.416 1 92 199 VAL A O 1
ATOM 1448 N N . PHE A 1 200 ? 5.855 -24.391 1.104 1 92.19 200 PHE A N 1
ATOM 1449 C CA . PHE A 1 200 ? 6.562 -23.766 2.215 1 92.19 200 PHE A CA 1
ATOM 1450 C C . PHE A 1 200 ? 5.871 -24.062 3.537 1 92.19 200 PHE A C 1
ATOM 1452 O O . PHE A 1 200 ? 4.641 -24.109 3.605 1 92.19 200 PHE A O 1
ATOM 1459 N N . SER A 1 201 ? 6.656 -24.266 4.586 1 89.94 201 SER A N 1
ATOM 1460 C CA . SER A 1 201 ? 6.094 -24.5 5.914 1 89.94 201 SER A CA 1
ATOM 1461 C C . SER A 1 201 ? 5.359 -23.281 6.43 1 89.94 201 SER A C 1
ATOM 1463 O O . SER A 1 201 ? 5.574 -22.172 5.941 1 89.94 201 SER A O 1
ATOM 1465 N N . ASP A 1 202 ? 4.57 -23.5 7.398 1 83.75 202 ASP A N 1
ATOM 1466 C CA . ASP A 1 202 ? 3.885 -22.391 8.055 1 83.75 202 ASP A CA 1
ATOM 1467 C C . ASP A 1 202 ? 4.887 -21.391 8.625 1 83.75 202 ASP A C 1
ATOM 1469 O O . ASP A 1 202 ? 4.684 -20.172 8.523 1 83.75 202 ASP A O 1
ATOM 1473 N N . ALA A 1 203 ? 5.922 -21.875 9.133 1 87 203 ALA A N 1
ATOM 1474 C CA . ALA A 1 203 ? 6.949 -21.016 9.711 1 87 203 ALA A CA 1
ATOM 1475 C C . ALA A 1 203 ? 7.594 -20.125 8.641 1 87 203 ALA A C 1
ATOM 1477 O O . ALA A 1 203 ? 7.824 -18.938 8.867 1 87 203 ALA A O 1
ATOM 1478 N N . GLN A 1 204 ? 7.891 -20.703 7.504 1 89.81 204 GLN A N 1
ATOM 1479 C CA . GLN A 1 204 ? 8.469 -19.953 6.398 1 89.81 204 GLN A CA 1
ATOM 1480 C C . GLN A 1 204 ? 7.508 -18.875 5.902 1 89.81 204 GLN A C 1
ATOM 1482 O O . GLN A 1 204 ? 7.914 -17.734 5.641 1 89.81 204 GLN A O 1
ATOM 1487 N N . ALA A 1 205 ? 6.262 -19.25 5.777 1 90.25 205 ALA A N 1
ATOM 1488 C CA . ALA A 1 205 ? 5.234 -18.312 5.332 1 90.25 205 ALA A CA 1
ATOM 1489 C C . ALA A 1 205 ? 5.086 -17.156 6.32 1 90.25 205 ALA A C 1
ATOM 1491 O O . ALA A 1 205 ? 5.023 -15.992 5.918 1 90.25 205 ALA A O 1
ATOM 1492 N N . LEU A 1 206 ? 5.043 -17.516 7.574 1 87.31 206 LEU A N 1
ATOM 1493 C CA . LEU A 1 206 ? 4.875 -16.5 8.609 1 87.31 206 LEU A CA 1
ATOM 1494 C C . LEU A 1 206 ? 6.086 -15.57 8.664 1 87.31 206 LEU A C 1
ATOM 1496 O O . LEU A 1 206 ? 5.941 -14.359 8.82 1 87.31 206 LEU A O 1
ATOM 1500 N N . ALA A 1 207 ? 7.266 -16.109 8.508 1 88.62 207 ALA A N 1
ATOM 1501 C CA . ALA A 1 207 ? 8.484 -15.312 8.484 1 88.62 207 ALA A CA 1
ATOM 1502 C C . ALA A 1 207 ? 8.469 -14.328 7.316 1 88.62 207 ALA A C 1
ATOM 1504 O O . ALA A 1 207 ? 8.898 -13.18 7.457 1 88.62 207 ALA A O 1
ATOM 1505 N N . ALA A 1 208 ? 8 -14.766 6.234 1 92.25 208 ALA A N 1
ATOM 1506 C CA . ALA A 1 208 ? 7.914 -13.906 5.059 1 92.25 208 ALA A CA 1
ATOM 1507 C C . ALA A 1 208 ? 6.895 -12.789 5.273 1 92.25 208 ALA A C 1
ATOM 1509 O O . ALA A 1 208 ? 7.113 -11.648 4.844 1 92.25 208 ALA A O 1
ATOM 1510 N N . CYS A 1 209 ? 5.75 -13.125 5.926 1 88.94 209 CYS A N 1
ATOM 1511 C CA . CYS A 1 209 ? 4.773 -12.102 6.27 1 88.94 209 CYS A CA 1
ATOM 1512 C C . CYS A 1 209 ? 5.402 -11.016 7.137 1 88.94 209 CYS A C 1
ATOM 1514 O O . CYS A 1 209 ? 5.207 -9.828 6.891 1 88.94 209 CYS A O 1
ATOM 1516 N N . LEU A 1 210 ? 6.141 -11.453 8.117 1 85.25 210 LEU A N 1
ATOM 1517 C CA . LEU A 1 210 ? 6.781 -10.516 9.023 1 85.25 210 LEU A CA 1
ATOM 1518 C C . LEU A 1 210 ? 7.801 -9.648 8.281 1 85.25 210 LEU A C 1
ATOM 1520 O O . LEU A 1 210 ? 7.891 -8.445 8.523 1 85.25 210 LEU A O 1
ATOM 1524 N N . ARG A 1 211 ? 8.516 -10.211 7.375 1 87.88 211 ARG A N 1
ATOM 1525 C CA . ARG A 1 211 ? 9.492 -9.461 6.598 1 87.88 211 ARG A CA 1
ATOM 1526 C C . ARG A 1 211 ? 8.805 -8.414 5.723 1 87.88 211 ARG A C 1
ATOM 1528 O O . ARG A 1 211 ? 9.297 -7.289 5.586 1 87.88 211 ARG A O 1
ATOM 1535 N N . LEU A 1 212 ? 7.707 -8.789 5.133 1 91.25 212 LEU A N 1
ATOM 1536 C CA . LEU A 1 212 ? 6.945 -7.844 4.32 1 91.25 212 LEU A CA 1
ATOM 1537 C C . LEU A 1 212 ? 6.477 -6.664 5.164 1 91.25 212 LEU A C 1
ATOM 1539 O O . LEU A 1 212 ? 6.535 -5.516 4.715 1 91.25 212 LEU A O 1
ATOM 1543 N N . ALA A 1 213 ? 5.957 -6.973 6.332 1 87.69 213 ALA A N 1
ATOM 1544 C CA . ALA A 1 213 ? 5.512 -5.922 7.242 1 87.69 213 ALA A CA 1
ATOM 1545 C C . ALA A 1 213 ? 6.672 -5.008 7.629 1 87.69 213 ALA A C 1
ATOM 1547 O O . ALA A 1 213 ? 6.535 -3.781 7.621 1 87.69 213 ALA A O 1
ATOM 1548 N N . ASP A 1 214 ? 7.82 -5.605 7.906 1 83.19 214 ASP A N 1
ATOM 1549 C CA . ASP A 1 214 ? 8.977 -4.852 8.367 1 83.19 214 ASP A CA 1
ATOM 1550 C C . ASP A 1 214 ? 9.578 -4.02 7.234 1 83.19 214 ASP A C 1
ATOM 1552 O O . ASP A 1 214 ? 9.938 -2.855 7.438 1 83.19 214 ASP A O 1
ATOM 1556 N N . GLU A 1 215 ? 9.672 -4.605 6.062 1 84.62 215 GLU A N 1
ATOM 1557 C CA . GLU A 1 215 ? 10.391 -3.973 4.965 1 84.62 215 GLU A CA 1
ATOM 1558 C C . GLU A 1 215 ? 9.477 -3.047 4.164 1 84.62 215 GLU A C 1
ATOM 1560 O O . GLU A 1 215 ? 9.938 -2.061 3.588 1 84.62 215 GLU A O 1
ATOM 1565 N N . HIS A 1 216 ? 8.18 -3.314 4.148 1 89 216 HIS A N 1
ATOM 1566 C CA . HIS A 1 216 ? 7.309 -2.57 3.244 1 89 216 HIS A CA 1
ATOM 1567 C C . HIS A 1 216 ? 6.062 -2.074 3.963 1 89 216 HIS A C 1
ATOM 1569 O O . HIS A 1 216 ? 5.211 -1.417 3.359 1 89 216 HIS A O 1
ATOM 1575 N N . ARG A 1 217 ? 5.887 -2.404 5.27 1 88.31 217 ARG A N 1
ATOM 1576 C CA . ARG A 1 217 ? 4.793 -1.881 6.078 1 88.31 217 ARG A CA 1
ATOM 1577 C C . ARG A 1 217 ? 3.449 -2.428 5.605 1 88.31 217 ARG A C 1
ATOM 1579 O O . ARG A 1 217 ? 2.436 -1.729 5.656 1 88.31 217 ARG A O 1
ATOM 1586 N N . LEU A 1 218 ? 3.494 -3.613 5.09 1 90 218 LEU A N 1
ATOM 1587 C CA . LEU A 1 218 ? 2.299 -4.281 4.586 1 90 218 LEU A CA 1
ATOM 1588 C C . LEU A 1 218 ? 1.998 -5.539 5.387 1 90 218 LEU A C 1
ATOM 1590 O O . LEU A 1 218 ? 2.906 -6.312 5.703 1 90 218 LEU A O 1
ATOM 1594 N N . VAL A 1 219 ? 0.735 -5.766 5.711 1 88 219 VAL A N 1
ATOM 1595 C CA . VAL A 1 219 ? 0.295 -6.938 6.465 1 88 219 VAL A CA 1
ATOM 1596 C C . VAL A 1 219 ? -0.546 -7.84 5.566 1 88 219 VAL A C 1
ATOM 1598 O O . VAL A 1 219 ? -1.49 -7.383 4.918 1 88 219 VAL A O 1
ATOM 1601 N N . VAL A 1 220 ? -0.138 -9.086 5.543 1 89.31 220 VAL A N 1
ATOM 1602 C CA . VAL A 1 220 ? -0.852 -10.016 4.676 1 89.31 220 VAL A CA 1
ATOM 1603 C C . VAL A 1 220 ? -1.118 -11.32 5.422 1 89.31 220 VAL A C 1
ATOM 1605 O O . VAL A 1 220 ? -0.608 -11.523 6.527 1 89.31 220 VAL A O 1
ATOM 1608 N N . GLU A 1 221 ? -1.937 -12.148 4.781 1 85.19 221 GLU A N 1
ATOM 1609 C CA . GLU A 1 221 ? -2.227 -13.469 5.34 1 85.19 221 GLU A CA 1
ATOM 1610 C C . GLU A 1 221 ? -1.146 -14.477 4.965 1 85.19 221 GLU A C 1
ATOM 1612 O O . GLU A 1 221 ? -0.394 -14.266 4.012 1 85.19 221 GLU A O 1
ATOM 1617 N N . PRO A 1 222 ? -1.115 -15.625 5.664 1 85.38 222 PRO A N 1
ATOM 1618 C CA . PRO A 1 222 ? -0.052 -16.609 5.453 1 85.38 222 PRO A CA 1
ATOM 1619 C C . PRO A 1 222 ? -0.026 -17.141 4.023 1 85.38 222 PRO A C 1
ATOM 1621 O O . PRO A 1 222 ? 1.045 -17.453 3.496 1 85.38 222 PRO A O 1
ATOM 1624 N N . ALA A 1 223 ? -1.188 -17.281 3.375 1 84.12 223 ALA A N 1
ATOM 1625 C CA . ALA A 1 223 ? -1.194 -17.719 1.984 1 84.12 223 ALA A CA 1
ATOM 1626 C C . ALA A 1 223 ? -0.324 -16.812 1.115 1 84.12 223 ALA A C 1
ATOM 1628 O O . ALA A 1 223 ? 0.456 -17.297 0.292 1 84.12 223 ALA A O 1
ATOM 1629 N N . 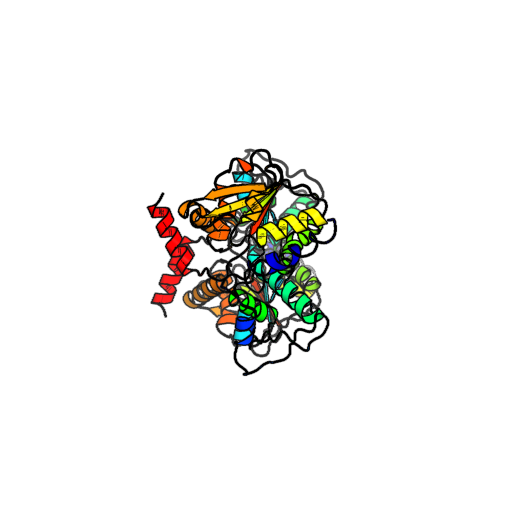CYS A 1 224 ? -0.48 -15.547 1.288 1 91.06 224 CYS A N 1
ATOM 1630 C CA . CYS A 1 224 ? 0.372 -14.586 0.588 1 91.06 224 CYS A CA 1
ATOM 1631 C C . CYS A 1 224 ? 1.823 -14.727 1.035 1 91.06 224 CYS A C 1
ATOM 1633 O O . CYS A 1 224 ? 2.742 -14.57 0.23 1 91.06 224 CYS A O 1
ATOM 1635 N N . GLY A 1 225 ? 2.023 -14.945 2.305 1 92.5 225 GLY A N 1
ATOM 1636 C CA . GLY A 1 225 ? 3.354 -15.203 2.832 1 92.5 225 GLY A CA 1
ATOM 1637 C C . GLY A 1 225 ? 4.066 -16.344 2.127 1 92.5 225 GLY A C 1
ATOM 1638 O O . GLY A 1 225 ? 5.281 -16.281 1.915 1 92.5 225 GLY A O 1
ATOM 1639 N N . ALA A 1 226 ? 3.311 -17.375 1.794 1 92.44 226 ALA A N 1
ATOM 1640 C CA . ALA A 1 226 ? 3.904 -18.484 1.066 1 92.44 226 ALA A CA 1
ATOM 1641 C C . ALA A 1 226 ? 4.484 -18.031 -0.268 1 92.44 226 ALA A C 1
ATOM 1643 O O . ALA A 1 226 ? 5.586 -18.438 -0.646 1 92.44 226 ALA A O 1
ATOM 1644 N N . ALA A 1 227 ? 3.764 -17.188 -0.965 1 95.44 227 ALA A N 1
ATOM 1645 C CA . ALA A 1 227 ? 4.281 -16.656 -2.219 1 95.44 227 ALA A CA 1
ATOM 1646 C C . ALA A 1 227 ? 5.578 -15.883 -1.992 1 95.44 227 ALA A C 1
ATOM 1648 O O . ALA A 1 227 ? 6.543 -16.047 -2.74 1 95.44 227 ALA A O 1
ATOM 1649 N N . LEU A 1 228 ? 5.59 -15.117 -0.935 1 95.44 228 LEU A N 1
ATOM 1650 C CA . LEU A 1 228 ? 6.77 -14.32 -0.618 1 95.44 228 LEU A CA 1
ATOM 1651 C C . LEU A 1 228 ? 7.93 -15.219 -0.193 1 95.44 228 LEU A C 1
ATOM 1653 O O . LEU A 1 228 ? 9.094 -14.891 -0.449 1 95.44 228 LEU A O 1
ATOM 1657 N N . ALA A 1 229 ? 7.621 -16.297 0.447 1 94.88 229 ALA A N 1
ATOM 1658 C CA . ALA A 1 229 ? 8.648 -17.234 0.897 1 94.88 229 ALA A CA 1
ATOM 1659 C C . ALA A 1 229 ? 9.461 -17.766 -0.281 1 94.88 229 ALA A C 1
ATOM 1661 O O . ALA A 1 229 ? 10.648 -18.078 -0.14 1 94.88 229 ALA A O 1
ATOM 1662 N N . ALA A 1 230 ? 8.828 -17.828 -1.438 1 95.25 230 ALA A N 1
ATOM 1663 C CA . ALA A 1 230 ? 9.555 -18.25 -2.629 1 95.25 230 ALA A CA 1
ATOM 1664 C C . ALA A 1 230 ? 10.742 -17.328 -2.906 1 95.25 230 ALA A C 1
ATOM 1666 O O . ALA A 1 230 ? 11.797 -17.781 -3.359 1 95.25 230 ALA A O 1
ATOM 1667 N N . VAL A 1 231 ? 10.602 -16.094 -2.607 1 95.25 231 VAL A N 1
ATOM 1668 C CA . VAL A 1 231 ? 11.633 -15.094 -2.834 1 95.25 231 VAL A CA 1
ATOM 1669 C C . VAL A 1 231 ? 12.602 -15.062 -1.654 1 95.25 231 VAL A C 1
ATOM 1671 O O . VAL A 1 231 ? 13.82 -15.094 -1.842 1 95.25 231 VAL A O 1
ATOM 1674 N N . THR A 1 232 ? 12.016 -15.094 -0.458 1 94.25 232 THR A N 1
ATOM 1675 C CA . THR A 1 232 ? 12.844 -14.898 0.728 1 94.25 232 THR A CA 1
ATOM 1676 C C . THR A 1 232 ? 13.695 -16.141 1.001 1 94.25 232 THR A C 1
ATOM 1678 O O . THR A 1 232 ? 14.766 -16.047 1.594 1 94.25 232 THR A O 1
ATOM 1681 N N . GLU A 1 233 ? 13.203 -17.297 0.548 1 92.5 233 GLU A N 1
ATOM 1682 C CA . GLU A 1 233 ? 13.938 -18.547 0.744 1 92.5 233 GLU A CA 1
ATOM 1683 C C . GLU A 1 233 ? 14.789 -18.875 -0.475 1 92.5 233 GLU A C 1
ATOM 1685 O O . GLU A 1 233 ? 15.375 -19.969 -0.549 1 92.5 233 GLU A O 1
ATOM 1690 N N . ASN A 1 234 ? 14.875 -17.984 -1.38 1 90.62 234 ASN A N 1
ATOM 1691 C CA . ASN A 1 234 ? 15.656 -18.188 -2.596 1 90.62 234 ASN A CA 1
ATOM 1692 C C . ASN A 1 234 ? 15.328 -19.531 -3.256 1 90.62 234 ASN A C 1
ATOM 1694 O O . ASN A 1 234 ? 16.234 -20.328 -3.51 1 90.62 234 ASN A O 1
ATOM 1698 N N . CYS A 1 235 ? 14.133 -19.703 -3.576 1 90.81 235 CYS A N 1
ATOM 1699 C CA . CYS A 1 235 ? 13.648 -20.969 -4.121 1 90.81 235 CYS A CA 1
ATOM 1700 C C . CYS A 1 235 ? 14.312 -21.281 -5.457 1 90.81 235 CYS A C 1
ATOM 1702 O O . CYS A 1 235 ? 14.562 -20.375 -6.254 1 90.81 235 CYS A O 1
ATOM 1704 N N . GLU A 1 236 ? 14.508 -22.547 -5.734 1 91.31 236 GLU A N 1
ATOM 1705 C CA . GLU A 1 236 ? 15.211 -23.031 -6.922 1 91.31 236 GLU A CA 1
ATOM 1706 C C . GLU A 1 236 ? 14.453 -22.672 -8.195 1 91.31 236 GLU A C 1
ATOM 1708 O O . GLU A 1 236 ? 15.055 -22.391 -9.234 1 91.31 236 GLU A O 1
ATOM 1713 N N . SER A 1 237 ? 13.211 -22.641 -8.125 1 91.88 237 SER A N 1
ATOM 1714 C CA . SER A 1 237 ? 12.375 -22.391 -9.297 1 91.88 237 SER A CA 1
ATOM 1715 C C . SER A 1 237 ? 12.586 -20.969 -9.828 1 91.88 237 SER A C 1
ATOM 1717 O O . SER A 1 237 ? 12.219 -20.672 -10.969 1 91.88 237 SER A O 1
ATOM 1719 N N . LEU A 1 238 ? 13.188 -20.078 -9.047 1 94 238 LEU A N 1
ATOM 1720 C CA . LEU A 1 238 ? 13.375 -18.688 -9.453 1 94 238 LEU A CA 1
ATOM 1721 C C . LEU A 1 238 ? 14.82 -18.422 -9.852 1 94 238 LEU A C 1
ATOM 1723 O O . LEU A 1 238 ? 15.172 -17.297 -10.219 1 94 238 LEU A O 1
ATOM 1727 N N . ARG A 1 239 ? 15.609 -19.469 -9.805 1 90.88 239 ARG A N 1
ATOM 1728 C CA . ARG A 1 239 ? 17.016 -19.297 -10.148 1 90.88 239 ARG A CA 1
ATOM 1729 C C . ARG A 1 239 ? 17.188 -18.844 -11.594 1 90.88 239 ARG A C 1
ATOM 1731 O O . ARG A 1 239 ? 16.547 -19.391 -12.5 1 90.88 239 ARG A O 1
ATOM 1738 N N . GLY A 1 240 ? 18.016 -17.828 -11.805 1 91.56 240 GLY A N 1
ATOM 1739 C CA . GLY A 1 240 ? 18.312 -17.344 -13.141 1 91.56 240 GLY A CA 1
ATOM 1740 C C . GLY A 1 240 ? 17.312 -16.328 -13.656 1 91.56 240 GLY A C 1
ATOM 1741 O O . GLY A 1 240 ? 17.516 -15.719 -14.695 1 91.56 240 GLY A O 1
ATOM 1742 N N . MET A 1 241 ? 16.234 -16.188 -13 1 94.06 241 MET A N 1
ATOM 1743 C CA . MET A 1 241 ? 15.234 -15.188 -13.383 1 94.06 241 MET A CA 1
ATOM 1744 C C . MET A 1 241 ? 15.695 -13.781 -13.008 1 94.06 241 MET A C 1
ATOM 1746 O O . MET A 1 241 ? 16.344 -13.594 -11.977 1 94.06 241 MET A O 1
ATOM 1750 N N . ARG A 1 242 ? 15.344 -12.836 -13.875 1 95.19 242 ARG A N 1
ATOM 1751 C CA . ARG A 1 242 ? 15.867 -11.492 -13.672 1 95.19 242 ARG A CA 1
ATOM 1752 C C . ARG A 1 242 ? 14.773 -10.547 -13.195 1 95.19 242 ARG A C 1
ATOM 1754 O O . ARG A 1 242 ? 15.047 -9.562 -12.5 1 95.19 242 ARG A O 1
ATOM 1761 N N . LYS A 1 243 ? 13.68 -10.703 -13.664 1 97.31 243 LYS A N 1
ATOM 1762 C CA . LYS A 1 243 ? 12.539 -9.867 -13.32 1 97.31 243 LYS A CA 1
ATOM 1763 C C . LYS A 1 243 ? 11.375 -10.703 -12.812 1 97.31 243 LYS A C 1
ATOM 1765 O O . LYS A 1 243 ? 10.82 -11.516 -13.547 1 97.31 243 LYS A O 1
ATOM 1770 N N . ILE A 1 244 ? 11.039 -10.5 -11.523 1 97.88 244 ILE A N 1
ATOM 1771 C CA . ILE A 1 244 ? 10.039 -11.32 -10.852 1 97.88 244 ILE A CA 1
ATOM 1772 C C . ILE A 1 244 ? 8.938 -10.43 -10.281 1 97.88 244 ILE A C 1
ATOM 1774 O O . ILE A 1 244 ? 9.227 -9.391 -9.688 1 97.88 244 ILE A O 1
ATOM 1778 N N . VAL A 1 245 ? 7.711 -10.789 -10.531 1 98.44 245 VAL A N 1
ATOM 1779 C CA . VAL A 1 245 ? 6.574 -10.125 -9.898 1 98.44 245 VAL A CA 1
ATOM 1780 C C . VAL A 1 245 ? 5.949 -11.055 -8.859 1 98.44 245 VAL A C 1
ATOM 1782 O O . VAL A 1 245 ? 5.629 -12.211 -9.156 1 98.44 245 VAL A O 1
ATOM 1785 N N . VAL A 1 246 ? 5.836 -10.578 -7.645 1 98.25 246 VAL A N 1
ATOM 1786 C CA . VAL A 1 246 ? 5.105 -11.305 -6.605 1 98.25 246 VAL A CA 1
ATOM 1787 C C . VAL A 1 246 ? 3.725 -10.688 -6.418 1 98.25 246 VAL A C 1
ATOM 1789 O O . VAL A 1 246 ? 3.604 -9.477 -6.176 1 98.25 246 VAL A O 1
ATOM 1792 N N . GLU A 1 247 ? 2.721 -11.5 -6.57 1 97.88 247 GLU A N 1
ATOM 1793 C CA . GLU A 1 247 ? 1.356 -11.047 -6.32 1 97.88 247 GLU A CA 1
ATOM 1794 C C . GLU A 1 247 ? 1.059 -11 -4.824 1 97.88 247 GLU A C 1
ATOM 1796 O O . GLU A 1 247 ? 1.012 -12.039 -4.16 1 97.88 247 GLU A O 1
ATOM 1801 N N . ILE A 1 248 ? 0.902 -9.781 -4.316 1 97.12 248 ILE A N 1
ATOM 1802 C CA . ILE A 1 248 ? 0.484 -9.586 -2.934 1 97.12 248 ILE A CA 1
ATOM 1803 C C . ILE A 1 248 ? -1.041 -9.594 -2.85 1 97.12 248 ILE A C 1
ATOM 1805 O O . ILE A 1 248 ? -1.677 -8.539 -2.902 1 97.12 248 ILE A O 1
ATOM 1809 N N . CYS A 1 249 ? -1.516 -10.75 -2.719 1 91.69 249 CYS A N 1
ATOM 1810 C CA . CYS A 1 249 ? -2.922 -11.031 -2.994 1 91.69 249 CYS A CA 1
ATOM 1811 C C . CYS A 1 249 ? -3.812 -10.469 -1.892 1 91.69 249 CYS A C 1
ATOM 1813 O O . CYS A 1 249 ? -5.012 -10.266 -2.098 1 91.69 249 CYS A O 1
ATOM 1815 N N . GLY A 1 250 ? -3.252 -10.211 -0.801 1 85.56 250 GLY A N 1
ATOM 1816 C CA . GLY A 1 250 ? -4.031 -9.719 0.325 1 85.56 250 GLY A CA 1
ATOM 1817 C C . GLY A 1 250 ? -4.555 -10.828 1.218 1 85.56 250 GLY A C 1
ATOM 1818 O O . GLY A 1 250 ? -3.902 -11.859 1.386 1 85.56 250 GLY A O 1
ATOM 1819 N N . GLY A 1 251 ? -5.559 -10.633 1.895 1 70.06 251 GLY A N 1
ATOM 1820 C CA . GLY A 1 251 ? -6.254 -11.5 2.834 1 70.06 251 GLY A CA 1
ATOM 1821 C C . GLY A 1 251 ? -6.957 -10.734 3.938 1 70.06 251 GLY A C 1
ATOM 1822 O O . GLY A 1 251 ? -6.469 -9.695 4.395 1 70.06 251 GLY A O 1
ATOM 1823 N N . ALA A 1 252 ? -8.258 -10.656 3.955 1 56.19 252 ALA A N 1
ATOM 1824 C CA . ALA A 1 252 ? -9.109 -9.797 4.773 1 56.19 252 ALA A CA 1
ATOM 1825 C C . ALA A 1 252 ? -9.016 -10.18 6.25 1 56.19 252 ALA A C 1
ATOM 1827 O O . ALA A 1 252 ? -9.484 -9.438 7.117 1 56.19 252 ALA A O 1
ATOM 1828 N N . VAL A 1 253 ? -8.195 -11.172 6.535 1 54.59 253 VAL A N 1
ATOM 1829 C CA . VAL A 1 253 ? -8.492 -11.633 7.887 1 54.59 253 VAL A CA 1
ATOM 1830 C C . VAL A 1 253 ? -7.285 -11.391 8.789 1 54.59 253 VAL A C 1
ATOM 1832 O O . VAL A 1 253 ? -7.297 -11.758 9.969 1 54.59 253 VAL A O 1
ATOM 1835 N N . VAL A 1 254 ? -6.324 -10.641 8.398 1 55.84 254 VAL A N 1
ATOM 1836 C CA . VAL A 1 254 ? -5.18 -10.555 9.297 1 55.84 254 VAL A CA 1
ATOM 1837 C C . VAL A 1 254 ? -5.227 -9.234 10.062 1 55.84 254 VAL A C 1
ATOM 1839 O O . VAL A 1 254 ? -5.395 -8.164 9.461 1 55.84 254 VAL A O 1
ATOM 1842 N N . ASN A 1 255 ? -5.227 -9.43 11.398 1 63 255 ASN A N 1
ATOM 1843 C CA . ASN A 1 255 ? -5.195 -8.234 12.234 1 63 255 ASN A CA 1
ATOM 1844 C C . ASN A 1 255 ? -3.875 -8.117 12.992 1 63 255 ASN A C 1
ATOM 1846 O O . ASN A 1 255 ? -3.033 -9.016 12.93 1 63 255 ASN A O 1
ATOM 1850 N N . SER A 1 256 ? -3.643 -7.004 13.609 1 67.06 256 SER A N 1
ATOM 1851 C CA . SER A 1 256 ? -2.402 -6.684 14.305 1 67.06 256 SER A CA 1
ATOM 1852 C C . SER A 1 256 ? -2.107 -7.703 15.398 1 67.06 256 SER A C 1
ATOM 1854 O O . SER A 1 256 ? -0.948 -8.055 15.633 1 67.06 256 SER A O 1
ATOM 1856 N N . ALA A 1 257 ? -3.08 -8.195 16.031 1 66.88 257 ALA A N 1
ATOM 1857 C CA . ALA A 1 257 ? -2.891 -9.203 17.078 1 66.88 257 ALA A CA 1
ATOM 1858 C C . ALA A 1 257 ? -2.283 -10.477 16.5 1 66.88 257 ALA A C 1
ATOM 1860 O O . ALA A 1 257 ? -1.423 -11.102 17.141 1 66.88 257 ALA A O 1
ATOM 1861 N N . GLN A 1 258 ? -2.645 -10.742 15.367 1 66.62 258 GLN A N 1
ATOM 1862 C CA . GLN A 1 258 ? -2.146 -11.953 14.719 1 66.62 258 GLN A CA 1
ATOM 1863 C C . GLN A 1 258 ? -0.669 -11.82 14.367 1 66.62 258 GLN A C 1
ATOM 1865 O O . GLN A 1 258 ? 0.092 -12.781 14.477 1 66.62 258 GLN A O 1
ATOM 1870 N N . LEU A 1 259 ? -0.286 -10.648 14 1 66.94 259 LEU A N 1
ATOM 1871 C CA . LEU A 1 259 ? 1.124 -10.438 13.688 1 66.94 259 LEU A CA 1
ATOM 1872 C C . LEU A 1 259 ? 1.997 -10.711 14.906 1 66.94 259 LEU A C 1
ATOM 1874 O O . LEU A 1 259 ? 3.076 -11.297 14.789 1 66.94 259 LEU A O 1
ATOM 1878 N N . SER A 1 260 ? 1.5 -10.281 16.016 1 67.81 260 SER A N 1
ATOM 1879 C CA . SER A 1 260 ? 2.223 -10.531 17.266 1 67.81 260 SER A CA 1
ATOM 1880 C C . SER A 1 260 ? 2.334 -12.023 17.547 1 67.81 260 SER A C 1
ATOM 1882 O O . SER A 1 260 ? 3.396 -12.508 17.938 1 67.81 260 SER A O 1
ATOM 1884 N N . GLU A 1 261 ? 1.332 -12.711 17.359 1 69.69 261 GLU A N 1
ATOM 1885 C CA . GLU A 1 261 ? 1.322 -14.156 17.562 1 69.69 261 GLU A CA 1
ATOM 1886 C C . GLU A 1 261 ? 2.295 -14.852 16.609 1 69.69 261 GLU A C 1
ATOM 1888 O O . GLU A 1 261 ? 2.99 -15.789 17.016 1 69.69 261 GLU A O 1
ATOM 1893 N N . TRP A 1 262 ? 2.359 -14.367 15.469 1 65.5 262 TRP A N 1
ATOM 1894 C CA . TRP A 1 262 ? 3.246 -14.961 14.477 1 65.5 262 TRP A CA 1
ATOM 1895 C C . TRP A 1 262 ? 4.707 -14.734 14.844 1 65.5 262 TRP A C 1
ATOM 1897 O O . TRP A 1 262 ? 5.547 -15.625 14.672 1 65.5 262 TRP A O 1
ATOM 1907 N N . ALA A 1 263 ? 5.008 -13.57 15.312 1 66.25 263 ALA A N 1
ATOM 1908 C CA . ALA A 1 263 ? 6.379 -13.273 15.727 1 66.25 263 ALA A CA 1
ATOM 1909 C C . ALA A 1 263 ? 6.84 -14.227 16.828 1 66.25 263 ALA A C 1
ATOM 1911 O O . ALA A 1 263 ? 7.977 -14.703 16.812 1 66.25 263 ALA A O 1
ATOM 1912 N N . ASP A 1 264 ? 5.918 -14.453 17.703 1 68.06 264 ASP A N 1
ATOM 1913 C CA . ASP A 1 264 ? 6.219 -15.391 18.797 1 68.06 264 ASP A CA 1
ATOM 1914 C C . ASP A 1 264 ? 6.422 -16.797 18.25 1 68.06 264 ASP A C 1
ATOM 1916 O O . ASP A 1 264 ? 7.309 -17.531 18.703 1 68.06 264 ASP A O 1
ATOM 1920 N N . GLN A 1 265 ? 5.688 -17.234 17.359 1 66.5 265 GLN A N 1
ATOM 1921 C CA . GLN A 1 265 ? 5.777 -18.562 16.75 1 66.5 265 GLN A CA 1
ATOM 1922 C C . GLN A 1 265 ? 7.078 -18.734 15.977 1 66.5 265 GLN A C 1
ATOM 1924 O O . GLN A 1 265 ? 7.738 -19.766 16.062 1 66.5 265 GLN A O 1
ATOM 1929 N N . VAL A 1 266 ? 7.422 -17.781 15.211 1 62.25 266 VAL A N 1
ATOM 1930 C CA . VAL A 1 266 ? 8.641 -17.828 14.406 1 62.25 266 VAL A CA 1
ATOM 1931 C C . VAL A 1 266 ? 9.859 -17.875 15.32 1 62.25 266 VAL A C 1
ATOM 1933 O O . VAL A 1 266 ? 10.82 -18.594 15.055 1 62.25 266 VAL A O 1
ATOM 1936 N N . LYS A 1 267 ? 9.789 -16.984 16.391 1 64.5 267 LYS A N 1
ATOM 1937 C CA . LYS A 1 267 ? 10.875 -16.984 17.375 1 64.5 267 LYS A CA 1
ATOM 1938 C C . LYS A 1 267 ? 11.016 -18.359 18.031 1 64.5 267 LYS A C 1
ATOM 1940 O O . LYS A 1 267 ? 12.133 -18.812 18.281 1 64.5 267 LYS A O 1
ATOM 1945 N N . ALA A 1 268 ? 9.914 -19.078 18.188 1 61.72 268 ALA A N 1
ATOM 1946 C CA . ALA A 1 268 ? 9.93 -20.375 18.844 1 61.72 268 ALA A CA 1
ATOM 1947 C C . ALA A 1 268 ? 10.445 -21.469 17.906 1 61.72 268 ALA A C 1
ATOM 1949 O O . ALA A 1 268 ? 11.031 -22.453 18.359 1 61.72 268 ALA A O 1
ATOM 1950 N N . GLU A 1 269 ? 10.25 -21.234 16.656 1 54.97 269 GLU A N 1
ATOM 1951 C CA . GLU A 1 269 ? 10.617 -22.266 15.672 1 54.97 269 GLU A CA 1
ATOM 1952 C C . GLU A 1 269 ? 12.008 -22 15.102 1 54.97 269 GLU A C 1
ATOM 1954 O O . GLU A 1 269 ? 12.555 -22.828 14.375 1 54.97 269 GLU A O 1
ATOM 1959 N N . SER A 1 270 ? 12.531 -20.734 15.258 1 51.47 270 SER A N 1
ATOM 1960 C CA . SER A 1 270 ? 13.898 -20.484 14.82 1 51.47 270 SER A CA 1
ATOM 1961 C C . SER A 1 270 ? 14.906 -20.875 15.898 1 51.47 270 SER A C 1
ATOM 1963 O O . SER A 1 270 ? 14.609 -20.812 17.094 1 51.47 270 SER A O 1
ATOM 1965 N N . MET B 1 1 ? 20.031 60.656 6.551 1 22.44 1 MET B N 1
ATOM 1966 C CA . MET B 1 1 ? 19.672 59.719 7.613 1 22.44 1 MET B CA 1
ATOM 1967 C C . MET B 1 1 ? 19.203 58.406 7.027 1 22.44 1 MET B C 1
ATOM 1969 O O . MET B 1 1 ? 18.828 57.5 7.766 1 22.44 1 MET B O 1
ATOM 1973 N N . VAL B 1 2 ? 18.875 58.25 5.789 1 23.47 2 VAL B N 1
ATOM 1974 C CA . VAL B 1 2 ? 18.234 57.281 4.91 1 23.47 2 VAL B CA 1
ATOM 1975 C C . VAL B 1 2 ? 19.141 56.062 4.738 1 23.47 2 VAL B C 1
ATOM 1977 O O . VAL B 1 2 ? 18.703 55.062 4.191 1 23.47 2 VAL B O 1
ATOM 1980 N N . ALA B 1 3 ? 20.438 56.094 4.898 1 25.86 3 ALA B N 1
ATOM 1981 C CA . ALA B 1 3 ? 21.484 55.188 4.449 1 25.86 3 ALA B CA 1
ATOM 1982 C C . ALA B 1 3 ? 21.484 53.906 5.266 1 25.86 3 ALA B C 1
ATOM 1984 O O . ALA B 1 3 ? 21.953 52.875 4.797 1 25.86 3 ALA B O 1
ATOM 1985 N N . MET B 1 4 ? 21.234 53.875 6.59 1 22.7 4 MET B N 1
ATOM 1986 C CA . MET B 1 4 ? 21.656 52.844 7.547 1 22.7 4 MET B CA 1
ATOM 1987 C C . MET B 1 4 ? 20.812 51.594 7.406 1 22.7 4 MET B C 1
ATOM 1989 O O . MET B 1 4 ? 21.031 50.594 8.109 1 22.7 4 MET B O 1
ATOM 1993 N N . ALA B 1 5 ? 19.516 51.562 6.965 1 25.45 5 ALA B N 1
ATOM 1994 C CA . ALA B 1 5 ? 18.562 50.5 7.234 1 25.45 5 ALA B CA 1
ATOM 1995 C C . ALA B 1 5 ? 18.891 49.25 6.418 1 25.45 5 ALA B C 1
ATOM 1997 O O . ALA B 1 5 ? 18.188 48.25 6.488 1 25.45 5 ALA B O 1
ATOM 1998 N N . LEU B 1 6 ? 19.891 49.188 5.516 1 26.2 6 LEU B N 1
ATOM 1999 C CA . LEU B 1 6 ? 20.172 48.094 4.574 1 26.2 6 LEU B CA 1
ATOM 2000 C C . LEU B 1 6 ? 20.812 46.906 5.285 1 26.2 6 LEU B C 1
ATOM 2002 O O . LEU B 1 6 ? 20.828 45.812 4.754 1 26.2 6 LEU B O 1
ATOM 2006 N N . GLY B 1 7 ? 21.578 47.031 6.441 1 24.22 7 GLY B N 1
ATOM 2007 C CA . GLY B 1 7 ? 22.5 46.062 6.98 1 24.22 7 GLY B CA 1
ATOM 2008 C C . GLY B 1 7 ? 21.797 44.875 7.652 1 24.22 7 GLY B C 1
ATOM 2009 O O . GLY B 1 7 ? 22.438 43.875 7.949 1 24.22 7 GLY B O 1
ATOM 2010 N N . ARG B 1 8 ? 20.719 44.969 8.422 1 28.12 8 ARG B N 1
ATOM 2011 C CA . ARG B 1 8 ? 20.188 44.031 9.406 1 28.12 8 ARG B CA 1
ATOM 2012 C C . ARG B 1 8 ? 19.609 42.812 8.727 1 28.12 8 ARG B C 1
ATOM 2014 O O . ARG B 1 8 ? 19.141 41.875 9.398 1 28.12 8 ARG B O 1
ATOM 2021 N N . ARG B 1 9 ? 19.281 42.812 7.465 1 28.61 9 ARG B N 1
ATOM 2022 C CA . ARG B 1 9 ? 18.531 41.719 6.848 1 28.61 9 ARG B CA 1
ATOM 2023 C C . ARG B 1 9 ? 19.422 40.469 6.656 1 28.61 9 ARG B C 1
ATOM 2025 O O . ARG B 1 9 ? 18.922 39.406 6.309 1 28.61 9 ARG B O 1
ATOM 2032 N N . LEU B 1 10 ? 20.75 40.562 6.699 1 27.53 10 LEU B N 1
ATOM 2033 C CA . LEU B 1 10 ? 21.688 39.469 6.449 1 27.53 10 LEU B CA 1
ATOM 2034 C C . LEU B 1 10 ? 21.781 38.562 7.66 1 27.53 10 LEU B C 1
ATOM 2036 O O . LEU B 1 10 ? 22.172 37.375 7.531 1 27.53 10 LEU B O 1
ATOM 2040 N N . LEU B 1 11 ? 21.656 39 8.93 1 25.31 11 LEU B N 1
ATOM 2041 C CA . LEU B 1 11 ? 22.016 38.25 10.117 1 25.31 11 LEU B CA 1
ATOM 2042 C C . LEU B 1 11 ? 20.984 37.156 10.406 1 25.31 11 LEU B C 1
ATOM 2044 O O . LEU B 1 11 ? 21.281 36.188 11.102 1 25.31 11 LEU B O 1
ATOM 2048 N N . ALA B 1 12 ? 19.703 37.438 10.219 1 24.55 12 ALA B N 1
ATOM 2049 C CA . ALA B 1 12 ? 18.703 36.469 10.68 1 24.55 12 ALA B CA 1
ATOM 2050 C C . ALA B 1 12 ? 18.781 35.156 9.898 1 24.55 12 ALA B C 1
ATOM 2052 O O . ALA B 1 12 ? 18.016 34.219 10.156 1 24.55 12 ALA B O 1
ATOM 2053 N N . ARG B 1 13 ? 19.594 35.031 8.82 1 26.59 13 ARG B N 1
ATOM 2054 C CA . ARG B 1 13 ? 19.891 33.844 8.016 1 26.59 13 ARG B CA 1
ATOM 2055 C C . ARG B 1 13 ? 20.672 32.812 8.82 1 26.59 13 ARG B C 1
ATOM 2057 O O . ARG B 1 13 ? 20.875 31.688 8.359 1 26.59 13 ARG B O 1
ATOM 2064 N N . ARG B 1 14 ? 21.531 33.125 9.844 1 27 14 ARG B N 1
ATOM 2065 C CA . ARG B 1 14 ? 22.453 32.219 10.484 1 27 14 ARG B CA 1
ATOM 2066 C C . ARG B 1 14 ? 21.719 31.297 11.453 1 27 14 ARG B C 1
ATOM 2068 O O . ARG B 1 14 ? 22.266 30.266 11.867 1 27 14 ARG B O 1
ATOM 2075 N N . ALA B 1 15 ? 20.891 31.812 12.266 1 24.08 15 ALA B N 1
ATOM 2076 C CA . ALA B 1 15 ? 20.594 31.094 13.508 1 24.08 15 ALA B CA 1
ATOM 2077 C C . ALA B 1 15 ? 19.891 29.781 13.227 1 24.08 15 ALA B C 1
ATOM 2079 O O . ALA B 1 15 ? 19.828 28.906 14.102 1 24.08 15 ALA B O 1
ATOM 2080 N N . PHE B 1 16 ? 18.984 29.828 12.312 1 24.8 16 PHE B N 1
ATOM 2081 C CA . PHE B 1 16 ? 18.172 28.609 12.383 1 24.8 16 PHE B CA 1
ATOM 2082 C C . PHE B 1 16 ? 19 27.391 11.953 1 24.8 16 PHE B C 1
ATOM 2084 O O . PHE B 1 16 ? 18.547 26.594 11.141 1 24.8 16 PHE B O 1
ATOM 2091 N N . LEU B 1 17 ? 20.438 27.5 11.961 1 26.73 17 LEU B N 1
ATOM 2092 C CA . LEU B 1 17 ? 21.328 26.359 11.805 1 26.73 17 LEU B CA 1
ATOM 2093 C C . LEU B 1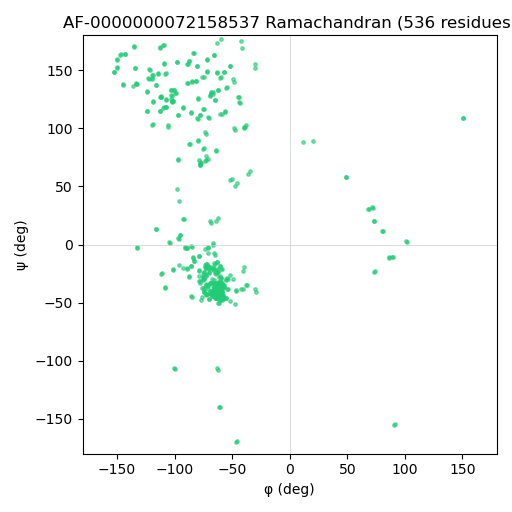 17 ? 21.172 25.375 12.961 1 26.73 17 LEU B C 1
ATOM 2095 O O . LEU B 1 17 ? 21.891 25.438 13.953 1 26.73 17 LEU B O 1
ATOM 2099 N N . THR B 1 18 ? 20.156 25.344 13.695 1 24.72 18 THR B N 1
ATOM 2100 C CA . THR B 1 18 ? 20.344 24.453 14.844 1 24.72 18 THR B CA 1
ATOM 2101 C C . THR B 1 18 ? 21.047 23.156 14.422 1 24.72 18 THR B C 1
ATOM 2103 O O . THR B 1 18 ? 21.078 22.828 13.234 1 24.72 18 THR B O 1
ATOM 2106 N N . ALA B 1 19 ? 21.391 22.203 15.555 1 25.06 19 ALA B N 1
ATOM 2107 C CA . ALA B 1 19 ? 22.297 21.078 15.789 1 25.06 19 ALA B CA 1
ATOM 2108 C C . ALA B 1 19 ? 22.156 20.016 14.688 1 25.06 19 ALA B C 1
ATOM 2110 O O . ALA B 1 19 ? 23.094 19.266 14.422 1 25.06 19 ALA B O 1
ATOM 2111 N N . GLY B 1 20 ? 21.016 19.656 14.406 1 27.33 20 GLY B N 1
ATOM 2112 C CA . GLY B 1 20 ? 21.125 18.312 13.852 1 27.33 20 GLY B CA 1
ATOM 2113 C C . GLY B 1 20 ? 21.922 18.266 12.555 1 27.33 20 GLY B C 1
ATOM 2114 O O . GLY B 1 20 ? 22.953 17.594 12.484 1 27.33 20 GLY B O 1
ATOM 2115 N N . CYS B 1 21 ? 21.391 18.094 11.344 1 27.95 21 CYS B N 1
ATOM 2116 C CA . CYS B 1 21 ? 22.172 17.594 10.219 1 27.95 21 CYS B CA 1
ATOM 2117 C C . CYS B 1 21 ? 23.047 18.688 9.625 1 27.95 21 CYS B C 1
ATOM 2119 O O . CYS B 1 21 ? 22.531 19.656 9.047 1 27.95 21 CYS B O 1
ATOM 2121 N N . THR B 1 22 ? 24.094 19.141 10.266 1 27.45 22 THR B N 1
ATOM 2122 C CA . THR B 1 22 ? 25.031 20.062 9.625 1 27.45 22 THR B CA 1
ATOM 2123 C C . THR B 1 22 ? 25.422 19.547 8.242 1 27.45 22 THR B C 1
ATOM 2125 O O . THR B 1 22 ? 25.422 18.344 8 1 27.45 22 THR B O 1
ATOM 2128 N N . TYR B 1 23 ? 25.516 20.438 7.32 1 29.05 23 TYR B N 1
ATOM 2129 C CA . TYR B 1 23 ? 26.234 20.234 6.07 1 29.05 23 TYR B CA 1
ATOM 2130 C C . TYR B 1 23 ? 27.5 19.422 6.293 1 29.05 23 TYR B C 1
ATOM 2132 O O . TYR B 1 23 ? 27.875 18.594 5.457 1 29.05 23 TYR B O 1
ATOM 2140 N N . ALA B 1 24 ? 28.125 19.656 7.457 1 29.16 24 ALA B N 1
ATOM 2141 C CA . ALA B 1 24 ? 29.344 18.938 7.82 1 29.16 24 ALA B CA 1
ATOM 2142 C C . ALA B 1 24 ? 29.078 17.453 8.016 1 29.16 24 ALA B C 1
ATOM 2144 O O . ALA B 1 24 ? 29.922 16.609 7.672 1 29.16 24 ALA B O 1
ATOM 2145 N N . ALA B 1 25 ? 27.938 17.141 8.57 1 29.45 25 ALA B N 1
ATOM 2146 C CA . ALA B 1 25 ? 27.688 15.719 8.773 1 29.45 25 ALA B CA 1
ATOM 2147 C C . ALA B 1 25 ? 27.5 14.992 7.445 1 29.45 25 ALA B C 1
ATOM 2149 O O . ALA B 1 25 ? 27.906 13.836 7.309 1 29.45 25 ALA B O 1
ATOM 2150 N N . LEU B 1 26 ? 26.953 15.617 6.457 1 32.22 26 LEU B N 1
ATOM 2151 C CA . LEU B 1 26 ? 27 15.023 5.129 1 32.22 26 LEU B CA 1
ATOM 2152 C C . LEU B 1 26 ? 28.438 14.859 4.656 1 32.22 26 LEU B C 1
ATOM 2154 O O . LEU B 1 26 ? 28.766 13.906 3.947 1 32.22 26 LEU B O 1
ATOM 2158 N N . GLN B 1 27 ? 29.391 15.719 5.137 1 30.34 27 GLN B N 1
ATOM 2159 C CA . GLN B 1 27 ? 30.797 15.625 4.758 1 30.34 27 GLN B CA 1
ATOM 2160 C C . GLN B 1 27 ? 31.469 14.422 5.422 1 30.34 27 GLN B C 1
ATOM 2162 O O . GLN B 1 27 ? 32.438 13.891 4.898 1 30.34 27 GLN B O 1
ATOM 2167 N N . GLN B 1 28 ? 31.172 14.219 6.746 1 28.72 28 GLN B N 1
ATOM 2168 C CA . GLN B 1 28 ? 31.953 13.203 7.43 1 28.72 28 GLN B CA 1
ATOM 2169 C C . GLN B 1 28 ? 31.562 11.805 6.961 1 28.72 28 GLN B C 1
ATOM 2171 O O . GLN B 1 28 ? 32.031 10.805 7.504 1 28.72 28 GLN B O 1
ATOM 2176 N N . VAL B 1 29 ? 30.438 11.586 6.363 1 29.72 29 VAL B N 1
ATOM 2177 C CA . VAL B 1 29 ? 30.375 10.234 5.82 1 29.72 29 VAL B CA 1
ATOM 2178 C C . VAL B 1 29 ? 31.656 9.922 5.047 1 29.72 29 VAL B C 1
ATOM 2180 O O . VAL B 1 29 ? 32.062 10.703 4.188 1 29.72 29 VAL B O 1
ATOM 2183 N N . SER B 1 30 ? 32.656 9.18 5.684 1 28.58 30 SER B N 1
ATOM 2184 C CA . SER B 1 30 ? 34 8.789 5.25 1 28.58 30 SER B CA 1
ATOM 2185 C C . SER B 1 30 ? 34.062 8.625 3.734 1 28.58 30 SER B C 1
ATOM 2187 O O . SER B 1 30 ? 33.031 8.406 3.088 1 28.58 30 SER B O 1
ATOM 2189 N N . ARG B 1 31 ? 35.406 8.789 3.104 1 28.81 31 ARG B N 1
ATOM 2190 C CA . ARG B 1 31 ? 36.188 8.594 1.887 1 28.81 31 ARG B CA 1
ATOM 2191 C C . ARG B 1 31 ? 35.844 7.254 1.236 1 28.81 31 ARG B C 1
ATOM 2193 O O . ARG B 1 31 ? 36.5 6.863 0.259 1 28.81 31 ARG B O 1
ATOM 2200 N N . GLY B 1 32 ? 35.344 6.305 1.89 1 27.44 32 GLY B N 1
ATOM 2201 C CA . GLY B 1 32 ? 35.344 5.109 1.062 1 27.44 32 GLY B CA 1
ATOM 2202 C C . GLY B 1 32 ? 34.531 5.254 -0.21 1 27.44 32 GLY B C 1
ATOM 2203 O O . GLY B 1 32 ? 34.125 6.355 -0.562 1 27.44 32 GLY B O 1
ATOM 2204 N N . THR B 1 33 ? 33.688 4.195 -0.716 1 26.41 33 THR B N 1
ATOM 2205 C CA . THR B 1 33 ? 33.281 3.953 -2.094 1 26.41 33 THR B CA 1
ATOM 2206 C C . THR B 1 33 ? 32.219 4.984 -2.539 1 26.41 33 THR B C 1
ATOM 2208 O O . THR B 1 33 ? 31.094 4.984 -2.055 1 26.41 33 THR B O 1
ATOM 2211 N N . LEU B 1 34 ? 32.656 6.191 -2.736 1 29.72 34 LEU B N 1
ATOM 2212 C CA . LEU B 1 34 ? 32.031 7.336 -3.379 1 29.72 34 LEU B CA 1
ATOM 2213 C C . LEU B 1 34 ? 31.469 6.949 -4.746 1 29.72 34 LEU B C 1
ATOM 2215 O O . LEU B 1 34 ? 32.219 6.543 -5.633 1 29.72 34 LEU B O 1
ATOM 2219 N N . ARG B 1 35 ? 30.609 6 -5.004 1 29.7 35 ARG B N 1
ATOM 2220 C CA . ARG B 1 35 ? 30.266 5.922 -6.422 1 29.7 35 ARG B CA 1
ATOM 2221 C C . ARG B 1 35 ? 29.406 7.102 -6.84 1 29.7 35 ARG B C 1
ATOM 2223 O O . ARG B 1 35 ? 28.531 7.547 -6.082 1 29.7 35 ARG B O 1
ATOM 2230 N N . THR B 1 36 ? 29.938 7.969 -7.59 1 28.33 36 THR B N 1
ATOM 2231 C CA . THR B 1 36 ? 29.344 9.07 -8.336 1 28.33 36 THR B CA 1
ATOM 2232 C C . THR B 1 36 ? 28.016 8.648 -8.953 1 28.33 36 THR B C 1
ATOM 2234 O O . THR B 1 36 ? 27.891 7.535 -9.484 1 28.33 36 THR B O 1
ATOM 2237 N N . PHE B 1 37 ? 26.875 9.016 -8.375 1 31.69 37 PHE B N 1
ATOM 2238 C CA . PHE B 1 37 ? 25.625 8.914 -9.109 1 31.69 37 PHE B CA 1
ATOM 2239 C C . PHE B 1 37 ? 25.781 9.469 -10.516 1 31.69 37 PHE B C 1
ATOM 2241 O O . PHE B 1 37 ? 25.766 10.688 -10.719 1 31.69 37 PHE B O 1
ATOM 2248 N N . ALA B 1 38 ? 26.656 9.102 -11.258 1 29.92 38 ALA B N 1
ATOM 2249 C CA . ALA B 1 38 ? 26.812 9.594 -12.625 1 29.92 38 ALA B CA 1
ATOM 2250 C C . ALA B 1 38 ? 25.484 9.523 -13.391 1 29.92 38 ALA B C 1
ATOM 2252 O O . ALA B 1 38 ? 25.438 9.836 -14.578 1 29.92 38 ALA B O 1
ATOM 2253 N N . GLY B 1 39 ? 24.547 8.547 -13.078 1 32.44 39 GLY B N 1
ATOM 2254 C CA . GLY B 1 39 ? 23.672 8.383 -14.227 1 32.44 39 GLY B CA 1
ATOM 2255 C C . GLY B 1 39 ? 22.875 9.633 -14.562 1 32.44 39 GLY B C 1
ATOM 2256 O O . GLY B 1 39 ? 22.922 10.609 -13.812 1 32.44 39 GLY B O 1
ATOM 2257 N N . ASN B 1 40 ? 22.031 9.672 -15.805 1 32.47 40 ASN B N 1
ATOM 2258 C CA . ASN B 1 40 ? 21.312 10.688 -16.562 1 32.47 40 ASN B CA 1
ATOM 2259 C C . ASN B 1 40 ? 20.5 11.602 -15.648 1 32.47 40 ASN B C 1
ATOM 2261 O O . ASN B 1 40 ? 20.25 11.273 -14.492 1 32.47 40 ASN B O 1
ATOM 2265 N N . ALA B 1 41 ? 19.531 12.523 -16.281 1 35.84 41 ALA B N 1
ATOM 2266 C CA . ALA B 1 41 ? 18.578 13.492 -15.727 1 35.84 41 ALA B CA 1
ATOM 2267 C C . ALA B 1 41 ? 17.938 12.961 -14.453 1 35.84 41 ALA B C 1
ATOM 2269 O O . ALA B 1 41 ? 17.484 11.812 -14.406 1 35.84 41 ALA B O 1
ATOM 2270 N N . CYS B 1 42 ? 18.344 13.414 -13.273 1 43.31 42 CYS B N 1
ATOM 2271 C CA . CYS B 1 42 ? 18.078 13.133 -11.867 1 43.31 42 CYS B CA 1
ATOM 2272 C C . CYS B 1 42 ? 16.609 12.781 -11.641 1 43.31 42 CYS B C 1
ATOM 2274 O O . CYS B 1 42 ? 15.766 13.672 -11.57 1 43.31 42 CYS B O 1
ATOM 2276 N N . ALA B 1 43 ? 16.141 11.844 -12.172 1 52.31 43 ALA B N 1
ATOM 2277 C CA . ALA B 1 43 ? 14.766 11.461 -11.867 1 52.31 43 ALA B CA 1
ATOM 2278 C C . ALA B 1 43 ? 14.5 11.5 -10.367 1 52.31 43 ALA B C 1
ATOM 2280 O O . ALA B 1 43 ? 15.406 11.258 -9.562 1 52.31 43 ALA B O 1
ATOM 2281 N N . ALA B 1 44 ? 13.453 12.219 -10.008 1 65.44 44 ALA B N 1
ATOM 2282 C CA . ALA B 1 44 ? 13.039 12.312 -8.609 1 65.44 44 ALA B CA 1
ATOM 2283 C C . ALA B 1 44 ? 13.078 10.945 -7.934 1 65.44 44 ALA B C 1
ATOM 2285 O O . ALA B 1 44 ? 12.617 9.953 -8.5 1 65.44 44 ALA B O 1
ATOM 2286 N N . PRO B 1 45 ? 13.852 10.883 -6.871 1 73.81 45 PRO B N 1
ATOM 2287 C CA . PRO B 1 45 ? 13.961 9.602 -6.176 1 73.81 45 PRO B CA 1
ATOM 2288 C C . PRO B 1 45 ? 12.617 9.102 -5.637 1 73.81 45 PRO B C 1
ATOM 2290 O O . PRO B 1 45 ? 12.484 7.922 -5.305 1 73.81 45 PRO B O 1
ATOM 2293 N N . HIS B 1 46 ? 11.695 10.047 -5.535 1 84.44 46 HIS B N 1
ATOM 2294 C CA . HIS B 1 46 ? 10.398 9.609 -5.035 1 84.44 46 HIS B CA 1
ATOM 2295 C C . HIS B 1 46 ? 9.508 9.109 -6.168 1 84.44 46 HIS B C 1
ATOM 2297 O O . HIS B 1 46 ? 9.773 9.391 -7.34 1 84.44 46 HIS B O 1
ATOM 2303 N N . ILE B 1 47 ? 8.539 8.289 -5.816 1 87.75 47 ILE B N 1
ATOM 2304 C CA . ILE B 1 47 ? 7.551 7.805 -6.777 1 87.75 47 ILE B CA 1
ATOM 2305 C C . ILE B 1 47 ? 6.195 8.445 -6.492 1 87.75 47 ILE B C 1
ATOM 2307 O O . ILE B 1 47 ? 5.961 8.953 -5.395 1 87.75 47 ILE B O 1
ATOM 2311 N N . GLU B 1 48 ? 5.371 8.492 -7.566 1 94.69 48 GLU B N 1
ATOM 2312 C CA . GLU B 1 48 ? 3.979 8.828 -7.301 1 94.69 48 GLU B CA 1
ATOM 2313 C C . GLU B 1 48 ? 3.301 7.758 -6.453 1 94.69 48 GLU B C 1
ATOM 2315 O O . GLU B 1 48 ? 3.35 6.574 -6.789 1 94.69 48 GLU B O 1
ATOM 2320 N N . THR B 1 49 ? 2.736 8.172 -5.316 1 96.12 49 THR B N 1
ATOM 2321 C CA . THR B 1 49 ? 2.121 7.195 -4.426 1 96.12 49 THR B CA 1
ATOM 2322 C C . THR B 1 49 ? 0.612 7.141 -4.641 1 96.12 49 THR B C 1
ATOM 2324 O O . THR B 1 49 ? 0.014 8.102 -5.125 1 96.12 49 THR B O 1
ATOM 2327 N N . PRO B 1 50 ? 0.005 6.043 -4.289 1 95.56 50 PRO B N 1
ATOM 2328 C CA . PRO B 1 50 ? -1.436 5.891 -4.508 1 95.56 50 PRO B CA 1
ATOM 2329 C C . PRO B 1 50 ? -2.271 6.754 -3.566 1 95.56 50 PRO B C 1
ATOM 2331 O O . PRO B 1 50 ? -1.818 7.094 -2.471 1 95.56 50 PRO B O 1
ATOM 2334 N N . LEU B 1 51 ? -3.402 7.148 -4.09 1 96.94 51 LEU B N 1
ATOM 2335 C CA . LEU B 1 51 ? -4.516 7.684 -3.311 1 96.94 51 LEU B CA 1
ATOM 2336 C C . LEU B 1 51 ? -5.684 6.707 -3.291 1 96.94 51 LEU B C 1
ATOM 2338 O O . LEU B 1 51 ? -6.258 6.398 -4.336 1 96.94 51 LEU B O 1
ATOM 2342 N N . ILE B 1 52 ? -6.027 6.23 -2.053 1 94.25 52 ILE B N 1
ATOM 2343 C CA . ILE B 1 52 ? -7.105 5.25 -2.018 1 94.25 52 ILE B CA 1
ATOM 2344 C C . ILE B 1 52 ? -8.266 5.789 -1.186 1 94.25 52 ILE B C 1
ATOM 2346 O O . ILE B 1 52 ? -8.055 6.508 -0.205 1 94.25 52 ILE B O 1
ATOM 2350 N N . HIS B 1 53 ? -9.508 5.465 -1.561 1 93.06 53 HIS B N 1
ATOM 2351 C CA . HIS B 1 53 ? -10.695 5.758 -0.767 1 93.06 53 HIS B CA 1
ATOM 2352 C C . HIS B 1 53 ? -10.867 4.75 0.363 1 93.06 53 HIS B C 1
ATOM 2354 O O . HIS B 1 53 ? -10.789 3.539 0.137 1 93.06 53 HIS B O 1
ATOM 2360 N N . SER B 1 54 ? -10.984 5.223 1.565 1 92.81 54 SER B N 1
ATOM 2361 C CA . SER B 1 54 ? -11.227 4.352 2.711 1 92.81 54 SER B CA 1
ATOM 2362 C C . SER B 1 54 ? -12.711 4.305 3.066 1 92.81 54 SER B C 1
ATOM 2364 O O . SER B 1 54 ? -13.25 5.266 3.615 1 92.81 54 SER B O 1
ATOM 2366 N N . GLU B 1 55 ? -13.273 3.223 2.863 1 86.56 55 GLU B N 1
ATOM 2367 C CA . GLU B 1 55 ? -14.672 3.066 3.248 1 86.56 55 GLU B CA 1
ATOM 2368 C C . GLU B 1 55 ? -14.836 3.066 4.766 1 86.56 55 GLU B C 1
ATOM 2370 O O . GLU B 1 55 ? -15.758 3.689 5.297 1 86.56 55 GLU B O 1
ATOM 2375 N N . ALA B 1 56 ? -13.945 2.371 5.418 1 86.81 56 ALA B N 1
ATOM 2376 C CA . ALA B 1 56 ? -14.016 2.236 6.871 1 86.81 56 ALA B CA 1
ATOM 2377 C C . ALA B 1 56 ? -13.938 3.598 7.555 1 86.81 56 ALA B C 1
ATOM 2379 O O . ALA B 1 56 ? -14.766 3.922 8.406 1 86.81 56 ALA B O 1
ATOM 2380 N N . PHE B 1 57 ? -13.039 4.414 7.121 1 93.5 57 PHE B N 1
ATOM 2381 C CA . PHE B 1 57 ? -12.859 5.711 7.762 1 93.5 57 PHE B CA 1
ATOM 2382 C C . PHE B 1 57 ? -13.93 6.695 7.309 1 93.5 57 PHE B C 1
ATOM 2384 O O . PHE B 1 57 ? -14.328 7.578 8.07 1 93.5 57 PHE B O 1
ATOM 2391 N N . SER B 1 58 ? -14.383 6.547 6.094 1 92.38 58 SER B N 1
ATOM 2392 C CA . SER B 1 58 ? -15.477 7.383 5.605 1 92.38 58 SER B CA 1
ATOM 2393 C C . SER B 1 58 ? -16.75 7.16 6.414 1 92.38 58 SER B C 1
ATOM 2395 O O . SER B 1 58 ? -17.422 8.117 6.797 1 92.38 58 SER B O 1
ATOM 2397 N N . LYS B 1 59 ? -17 5.914 6.691 1 87.44 59 LYS B N 1
ATOM 2398 C CA . LYS B 1 59 ? -18.172 5.578 7.496 1 87.44 59 LYS B CA 1
ATOM 2399 C C . LYS B 1 59 ? -18.047 6.141 8.906 1 87.44 59 LYS B C 1
ATOM 2401 O O . LYS B 1 59 ? -19.016 6.672 9.453 1 87.44 59 LYS B O 1
ATOM 2406 N N . ARG B 1 60 ? -16.938 6.043 9.438 1 88.94 60 ARG B N 1
ATOM 2407 C CA . ARG B 1 60 ? -16.703 6.504 10.805 1 88.94 60 ARG B CA 1
ATOM 2408 C C . ARG B 1 60 ? -16.875 8.016 10.906 1 88.94 60 ARG B C 1
ATOM 2410 O O . ARG B 1 60 ? -17.484 8.516 11.867 1 88.94 60 ARG B O 1
ATOM 2417 N N . LEU B 1 61 ? -16.375 8.719 9.93 1 93.38 61 LEU B N 1
ATOM 2418 C CA . LEU B 1 61 ? -16.375 10.172 9.992 1 93.38 61 LEU B CA 1
ATOM 2419 C C . LEU B 1 61 ? -17.656 10.75 9.391 1 93.38 61 LEU B C 1
ATOM 2421 O O . LEU B 1 61 ? -18 11.906 9.656 1 93.38 61 LEU B O 1
ATOM 2425 N N . GLY B 1 62 ? -18.359 10 8.562 1 91.62 62 GLY B N 1
ATOM 2426 C CA . GLY B 1 62 ? -19.484 10.531 7.812 1 91.62 62 GLY B CA 1
ATOM 2427 C C . GLY B 1 62 ? -19.078 11.477 6.703 1 91.62 62 GLY B C 1
ATOM 2428 O O . GLY B 1 62 ? -19.719 12.5 6.477 1 91.62 62 GLY B O 1
ATOM 2429 N N . ALA B 1 63 ? -17.938 11.25 6.109 1 95.25 63 ALA B N 1
ATOM 2430 C CA . ALA B 1 63 ? -17.328 12 5.012 1 95.25 63 ALA B CA 1
ATOM 2431 C C . ALA B 1 63 ? -16.516 11.094 4.105 1 95.25 63 ALA B C 1
ATOM 2433 O O . ALA B 1 63 ? -16.25 9.938 4.445 1 95.25 63 ALA B O 1
ATOM 2434 N N . GLU B 1 64 ? -16.203 11.562 2.92 1 95.12 64 GLU B N 1
ATOM 2435 C CA . GLU B 1 64 ? -15.266 10.82 2.072 1 95.12 64 GLU B CA 1
ATOM 2436 C C . GLU B 1 64 ? -13.828 10.969 2.562 1 95.12 64 GLU B C 1
ATOM 2438 O O . GLU B 1 64 ? -13.289 12.078 2.578 1 95.12 64 GLU B O 1
ATOM 2443 N N . VAL B 1 65 ? -13.289 9.852 2.951 1 96.62 65 VAL B N 1
ATOM 2444 C CA . VAL B 1 65 ? -11.922 9.883 3.457 1 96.62 65 VAL B CA 1
ATOM 2445 C C . VAL B 1 65 ? -10.992 9.156 2.484 1 96.62 65 VAL B C 1
ATOM 2447 O O . VAL B 1 65 ? -11.266 8.016 2.092 1 96.62 65 VAL B O 1
ATOM 2450 N N . PHE B 1 66 ? -9.953 9.852 2.1 1 97.44 66 PHE B N 1
ATOM 2451 C CA . PHE B 1 66 ? -8.914 9.281 1.244 1 97.44 66 PHE B CA 1
ATOM 2452 C C . PHE B 1 66 ? -7.59 9.188 1.986 1 97.44 66 PHE B C 1
ATOM 2454 O O . PHE B 1 66 ? -7.289 10.023 2.84 1 97.44 66 PHE B O 1
ATOM 2461 N N . LEU B 1 67 ? -6.812 8.125 1.641 1 97.75 67 LEU B N 1
ATOM 2462 C CA . LEU B 1 67 ? -5.48 7.918 2.199 1 97.75 67 LEU B CA 1
ATOM 2463 C C . LEU B 1 67 ? -4.41 8.086 1.128 1 97.75 67 LEU B C 1
ATOM 2465 O O . LEU B 1 67 ? -4.41 7.371 0.123 1 97.75 67 LEU B O 1
ATOM 2469 N N . LYS B 1 68 ? -3.564 9.109 1.286 1 98.31 68 LYS B N 1
ATOM 2470 C CA . LYS B 1 68 ? -2.395 9.281 0.431 1 98.31 68 LYS B CA 1
ATOM 2471 C C . LYS B 1 68 ? -1.204 8.484 0.954 1 98.31 68 LYS B C 1
ATOM 2473 O O . LYS B 1 68 ? -0.646 8.812 2.004 1 98.31 68 LYS B O 1
ATOM 2478 N N . LEU B 1 69 ? -0.747 7.457 0.204 1 97.38 69 LEU B N 1
ATOM 2479 C CA . LEU B 1 69 ? 0.059 6.383 0.776 1 97.38 69 LEU B CA 1
ATOM 2480 C C . LEU B 1 69 ? 1.545 6.637 0.546 1 97.38 69 LEU B C 1
ATOM 2482 O O . LEU B 1 69 ? 2.223 5.836 -0.102 1 97.38 69 LEU B O 1
ATOM 2486 N N . ASP B 1 70 ? 2.092 7.586 1.26 1 94.38 70 ASP B N 1
ATOM 2487 C CA . ASP B 1 70 ? 3.512 7.895 1.131 1 94.38 70 ASP B CA 1
ATOM 2488 C C . ASP B 1 70 ? 4.367 6.883 1.891 1 94.38 70 ASP B C 1
ATOM 2490 O O . ASP B 1 70 ? 5.586 6.832 1.713 1 94.38 70 ASP B O 1
ATOM 2494 N N . LEU B 1 71 ? 3.732 6.039 2.689 1 89.94 71 LEU B N 1
ATOM 2495 C CA . LEU B 1 71 ? 4.469 4.953 3.324 1 89.94 71 LEU B CA 1
ATOM 2496 C C . LEU B 1 71 ? 5.027 3.992 2.279 1 89.94 71 LEU B C 1
ATOM 2498 O O . LEU B 1 71 ? 5.914 3.191 2.578 1 89.94 71 LEU B O 1
ATOM 2502 N N . LEU B 1 72 ? 4.562 4.07 1.083 1 91.25 72 LEU B N 1
ATOM 2503 C CA . LEU B 1 72 ? 4.98 3.143 0.04 1 91.25 72 LEU B CA 1
ATOM 2504 C C . LEU B 1 72 ? 6.18 3.691 -0.725 1 91.25 72 LEU B C 1
ATOM 2506 O O . LEU B 1 72 ? 6.684 3.045 -1.648 1 91.25 72 LEU B O 1
ATOM 2510 N N . GLN B 1 73 ? 6.586 4.898 -0.359 1 86.38 73 GLN B N 1
ATOM 2511 C CA . GLN B 1 73 ? 7.852 5.34 -0.932 1 86.38 73 GLN B CA 1
ATOM 2512 C C . GLN B 1 73 ? 8.945 4.301 -0.713 1 86.38 73 GLN B C 1
ATOM 2514 O O . GLN B 1 73 ? 8.93 3.576 0.283 1 86.38 73 GLN B O 1
ATOM 2519 N N . PRO B 1 74 ? 9.945 4.312 -1.606 1 77.81 74 PRO B N 1
ATOM 2520 C CA . PRO B 1 74 ? 11.039 3.354 -1.424 1 77.81 74 PRO B CA 1
ATOM 2521 C C . PRO B 1 74 ? 11.688 3.459 -0.048 1 77.81 74 PRO B C 1
ATOM 2523 O O . PRO B 1 74 ? 12.117 2.447 0.515 1 77.81 74 PRO B O 1
ATOM 2526 N N . SER B 1 75 ? 11.703 4.629 0.553 1 76.19 75 SER B N 1
ATOM 2527 C CA . SER B 1 75 ? 12.281 4.824 1.879 1 76.19 75 SER B CA 1
ATOM 2528 C C . SER B 1 75 ? 11.281 4.473 2.975 1 76.19 75 SER B C 1
ATOM 2530 O O . SER B 1 75 ? 11.641 4.387 4.148 1 76.19 75 SER B O 1
ATOM 2532 N N . GLY B 1 76 ? 10.008 4.273 2.568 1 82.81 76 GLY B N 1
ATOM 2533 C CA . GLY B 1 76 ? 8.961 4.039 3.555 1 82.81 76 GLY B CA 1
ATOM 2534 C C . GLY B 1 76 ? 8.453 5.312 4.199 1 82.81 76 GLY B C 1
ATOM 2535 O O . GLY B 1 76 ? 7.746 5.262 5.211 1 82.81 76 GLY B O 1
ATOM 2536 N N . SER B 1 77 ? 8.867 6.434 3.57 1 83.88 77 SER B N 1
ATOM 2537 C CA . SER B 1 77 ? 8.539 7.707 4.203 1 83.88 77 SER B CA 1
ATOM 2538 C C . SER B 1 77 ? 8.367 8.812 3.166 1 83.88 77 SER B C 1
ATOM 2540 O O . SER B 1 77 ? 9.078 8.844 2.158 1 83.88 77 SER B O 1
ATOM 2542 N N . PHE B 1 78 ? 7.578 9.773 3.496 1 88.44 78 PHE B N 1
ATOM 2543 C CA . PHE B 1 78 ? 7.367 10.945 2.65 1 88.44 78 PHE B CA 1
ATOM 2544 C C . PHE B 1 78 ? 8.656 11.742 2.502 1 88.44 78 PHE B C 1
ATOM 2546 O O . PHE B 1 78 ? 8.805 12.523 1.56 1 88.44 78 PHE B O 1
ATOM 2553 N N . LYS B 1 79 ? 9.57 11.586 3.461 1 80.75 79 LYS B N 1
ATOM 2554 C CA . LYS B 1 79 ? 10.773 12.406 3.525 1 80.75 79 LYS B CA 1
ATOM 2555 C C . LYS B 1 79 ? 11.609 12.258 2.258 1 80.75 79 LYS B C 1
ATOM 2557 O O . LYS B 1 79 ? 12.438 13.117 1.949 1 80.75 79 LYS B O 1
ATOM 2562 N N . LEU B 1 80 ? 11.406 11.234 1.575 1 81.25 80 LEU B N 1
ATOM 2563 C CA . LEU B 1 80 ? 12.133 11.016 0.333 1 81.25 80 LEU B CA 1
ATOM 2564 C C . LEU B 1 80 ? 11.859 12.133 -0.664 1 81.25 80 LEU B C 1
ATOM 2566 O O . LEU B 1 80 ? 12.742 12.508 -1.438 1 81.25 80 LEU B O 1
ATOM 2570 N N . ARG B 1 81 ? 10.688 12.688 -0.641 1 85.75 81 ARG B N 1
ATOM 2571 C CA . ARG B 1 81 ? 10.32 13.773 -1.546 1 85.75 81 ARG B CA 1
ATOM 2572 C C . ARG B 1 81 ? 11.211 14.992 -1.316 1 85.75 81 ARG B C 1
ATOM 2574 O O . ARG B 1 81 ? 11.734 15.57 -2.27 1 85.75 81 ARG B O 1
ATOM 2581 N N . GLY B 1 82 ? 11.312 15.383 -0.042 1 81.56 82 GLY B N 1
ATOM 2582 C CA . GLY B 1 82 ? 12.133 16.531 0.297 1 81.56 82 GLY B CA 1
ATOM 2583 C C . GLY B 1 82 ? 13.609 16.297 0.046 1 81.56 82 GLY B C 1
ATOM 2584 O O . GLY B 1 82 ? 14.297 17.172 -0.498 1 81.56 82 GLY B O 1
ATOM 2585 N N . ILE B 1 83 ? 14.039 15.141 0.406 1 75.44 83 ILE B N 1
ATOM 2586 C CA . ILE B 1 83 ? 15.445 14.797 0.225 1 75.44 83 ILE B CA 1
ATOM 2587 C C . ILE B 1 83 ? 15.789 14.789 -1.263 1 75.44 83 ILE B C 1
ATOM 2589 O O . ILE B 1 83 ? 16.828 15.312 -1.668 1 75.44 83 ILE B O 1
ATOM 2593 N N . GLY B 1 84 ? 14.953 14.211 -2.025 1 74.94 84 GLY B N 1
ATOM 2594 C CA . GLY B 1 84 ? 15.18 14.203 -3.463 1 74.94 84 GLY B CA 1
ATOM 2595 C C . GLY B 1 84 ? 15.273 15.586 -4.066 1 74.94 84 GLY B C 1
ATOM 2596 O O . GLY B 1 84 ? 16.172 15.859 -4.871 1 74.94 84 GLY B O 1
ATOM 2597 N N . GLN B 1 85 ? 14.438 16.438 -3.635 1 80.62 85 GLN B N 1
ATOM 2598 C CA . GLN B 1 85 ? 14.445 17.797 -4.145 1 80.62 85 GLN B CA 1
ATOM 2599 C C . GLN B 1 85 ? 15.695 18.547 -3.695 1 80.62 85 GLN B C 1
ATOM 2601 O O . GLN B 1 85 ? 16.281 19.297 -4.469 1 80.62 85 GLN B O 1
ATOM 2606 N N . THR B 1 86 ? 16.078 18.359 -2.449 1 73.31 86 THR B N 1
ATOM 2607 C CA . THR B 1 86 ? 17.266 19.016 -1.903 1 73.31 86 THR B CA 1
ATOM 2608 C C . THR B 1 86 ? 18.516 18.578 -2.652 1 73.31 86 THR B C 1
ATOM 2610 O O . THR B 1 86 ? 19.375 19.406 -2.994 1 73.31 86 THR B O 1
ATOM 2613 N N . VAL B 1 87 ? 18.562 17.297 -2.904 1 70.31 87 VAL B N 1
ATOM 2614 C CA . VAL B 1 87 ? 19.703 16.75 -3.609 1 70.31 87 VAL B CA 1
ATOM 2615 C C . VAL B 1 87 ? 19.734 17.266 -5.047 1 70.31 87 VAL B C 1
ATOM 2617 O O . VAL B 1 87 ? 20.781 17.641 -5.566 1 70.31 87 VAL B O 1
ATOM 2620 N N . ARG B 1 88 ? 18.609 17.25 -5.633 1 73.38 88 ARG B N 1
ATOM 2621 C CA . ARG B 1 88 ? 18.5 17.734 -7.004 1 73.38 88 ARG B CA 1
ATOM 2622 C C . ARG B 1 88 ? 18.969 19.188 -7.105 1 73.38 88 ARG B C 1
ATOM 2624 O O . ARG B 1 88 ? 19.719 19.547 -8.008 1 73.38 88 ARG B O 1
ATOM 2631 N N . GLU B 1 89 ? 18.562 20.016 -6.188 1 71.75 89 GLU B N 1
ATOM 2632 C CA . GLU B 1 89 ? 18.938 21.422 -6.191 1 71.75 89 GLU B CA 1
ATOM 2633 C C . GLU B 1 89 ? 20.422 21.594 -5.918 1 71.75 89 GLU B C 1
ATOM 2635 O O . GLU B 1 89 ? 21.078 22.469 -6.504 1 71.75 89 GLU B O 1
ATOM 2640 N N . ALA B 1 90 ? 20.859 20.781 -4.988 1 66.44 90 ALA B N 1
ATOM 2641 C CA . ALA B 1 90 ? 22.281 20.844 -4.688 1 66.44 90 ALA B CA 1
ATOM 2642 C C . ALA B 1 90 ? 23.125 20.5 -5.918 1 66.44 90 ALA B C 1
ATOM 2644 O O . ALA B 1 90 ? 24.125 21.172 -6.199 1 66.44 90 ALA B O 1
ATOM 2645 N N . LYS B 1 91 ? 22.703 19.531 -6.598 1 64.75 91 LYS B N 1
ATOM 2646 C CA . LYS B 1 91 ? 23.391 19.141 -7.82 1 64.75 91 LYS B CA 1
ATOM 2647 C C . LYS B 1 91 ? 23.344 20.25 -8.859 1 64.75 91 LYS B C 1
ATOM 2649 O O . LYS B 1 91 ? 24.359 20.547 -9.516 1 64.75 91 LYS B O 1
ATOM 2654 N N . GLN B 1 92 ? 22.25 20.766 -8.961 1 70.88 92 GLN B N 1
ATOM 2655 C CA . GLN B 1 92 ? 22.094 21.859 -9.914 1 70.88 92 GLN B CA 1
ATOM 2656 C C . GLN B 1 92 ? 22.969 23.047 -9.555 1 70.88 92 GLN B C 1
ATOM 2658 O O . GLN B 1 92 ? 23.406 23.797 -10.438 1 70.88 92 GLN B O 1
ATOM 2663 N N . ASN B 1 93 ? 23.281 23.078 -8.273 1 67.38 93 ASN B N 1
ATOM 2664 C CA . ASN B 1 93 ? 24.125 24.188 -7.805 1 67.38 93 ASN B CA 1
ATOM 2665 C C . ASN B 1 93 ? 25.594 23.781 -7.73 1 67.38 93 ASN B C 1
ATOM 2667 O O . ASN B 1 93 ? 26.406 24.484 -7.129 1 67.38 93 ASN B O 1
ATOM 2671 N N . GLY B 1 94 ? 25.844 22.531 -8.219 1 58.25 94 GLY B N 1
ATOM 2672 C CA . GLY B 1 94 ? 27.234 22.125 -8.406 1 58.25 94 GLY B CA 1
ATOM 2673 C C . GLY B 1 94 ? 27.75 21.234 -7.301 1 58.25 94 GLY B C 1
ATOM 2674 O O . GLY B 1 94 ? 28.953 20.922 -7.254 1 58.25 94 GLY B O 1
ATOM 2675 N N . ALA B 1 95 ? 26.781 20.922 -6.352 1 52.81 95 ALA B N 1
ATOM 2676 C CA . ALA B 1 95 ? 27.219 20.031 -5.277 1 52.81 95 ALA B CA 1
ATOM 2677 C C . ALA B 1 95 ? 27.484 18.625 -5.801 1 52.81 95 ALA B C 1
ATOM 2679 O O . ALA B 1 95 ? 26.828 18.172 -6.734 1 52.81 95 ALA B O 1
ATOM 2680 N N . SER B 1 96 ? 28.578 17.938 -5.609 1 46.03 96 SER B N 1
ATOM 2681 C CA . SER B 1 96 ? 28.844 16.531 -5.895 1 46.03 96 SER B CA 1
ATOM 2682 C C . SER B 1 96 ? 28.203 15.617 -4.844 1 46.03 96 SER B C 1
ATOM 2684 O O . SER B 1 96 ? 28.469 15.766 -3.648 1 46.03 96 SER B O 1
ATOM 2686 N N . CYS B 1 97 ? 26.891 15.453 -4.75 1 44.25 97 CYS B N 1
ATOM 2687 C CA . CYS B 1 97 ? 26.172 14.75 -3.693 1 44.25 97 CYS B CA 1
ATOM 2688 C C . CYS B 1 97 ? 26.344 13.242 -3.832 1 44.25 97 CYS B C 1
ATOM 2690 O O . CYS B 1 97 ? 26.172 12.688 -4.922 1 44.25 97 CYS B O 1
ATOM 2692 N N . ILE B 1 98 ? 27.375 12.57 -3.045 1 40.25 98 ILE B N 1
ATOM 2693 C CA . ILE B 1 98 ? 27.625 11.141 -3.107 1 40.25 98 ILE B CA 1
ATOM 2694 C C . ILE B 1 98 ? 26.578 10.383 -2.291 1 40.25 98 ILE B C 1
ATOM 2696 O O . ILE B 1 98 ? 26.422 10.633 -1.091 1 40.25 98 ILE B O 1
ATOM 2700 N N . VAL B 1 99 ? 25.344 10.25 -2.537 1 41.41 99 VAL B N 1
ATOM 2701 C CA . VAL B 1 99 ? 24.594 9.312 -1.705 1 41.41 99 VAL B CA 1
ATOM 2702 C C . VAL B 1 99 ? 24.906 7.883 -2.119 1 41.41 99 VAL B C 1
ATOM 2704 O O . VAL B 1 99 ? 24.797 7.527 -3.295 1 41.41 99 VAL B O 1
ATOM 2707 N N . SER B 1 100 ? 26.141 7.297 -1.568 1 35.84 100 SER B N 1
ATOM 2708 C CA . SER B 1 100 ? 26.547 5.949 -1.948 1 35.84 100 SER B CA 1
ATOM 2709 C C . SER B 1 100 ? 25.625 4.898 -1.32 1 35.84 100 SER B C 1
ATOM 2711 O O . SER B 1 100 ? 25.297 4.992 -0.138 1 35.84 100 SER B O 1
ATOM 2713 N N . SER B 1 101 ? 24.453 4.598 -1.628 1 38.16 101 SER B N 1
ATOM 2714 C CA . SER B 1 101 ? 24 3.361 -1.005 1 38.16 101 SER B CA 1
ATOM 2715 C C . SER B 1 101 ? 24.531 2.139 -1.747 1 38.16 101 SER B C 1
ATOM 2717 O O . SER B 1 101 ? 24.625 2.15 -2.975 1 38.16 101 SER B O 1
ATOM 2719 N N . SER B 1 102 ? 25.422 1.508 -1.126 1 36.81 102 SER B N 1
ATOM 2720 C CA . SER B 1 102 ? 25.969 0.284 -1.701 1 36.81 102 SER B CA 1
ATOM 2721 C C . SER B 1 102 ? 24.938 -0.429 -2.568 1 36.81 102 SER B C 1
ATOM 2723 O O . SER B 1 102 ? 25.297 -1.162 -3.492 1 36.81 102 SER B O 1
ATOM 2725 N N . GLY B 1 103 ? 23.812 -0.506 -2.242 1 39.59 103 GLY B N 1
ATOM 2726 C CA . GLY B 1 103 ? 22.953 -1.484 -2.877 1 39.59 103 GLY B CA 1
ATOM 2727 C C . GLY B 1 103 ? 22.219 -0.937 -4.09 1 39.59 103 GLY B C 1
ATOM 2728 O O . GLY B 1 103 ? 21.344 -1.602 -4.645 1 39.59 103 GLY B O 1
ATOM 2729 N N . GLY B 1 104 ? 22.797 0.226 -4.742 1 41.78 104 GLY B N 1
ATOM 2730 C CA . GLY B 1 104 ? 22.422 0.771 -6.035 1 41.78 104 GLY B CA 1
ATOM 2731 C C . GLY B 1 104 ? 21.094 1.496 -6.008 1 41.78 104 GLY B C 1
ATOM 2732 O O . GLY B 1 104 ? 20.609 1.958 -7.047 1 41.78 104 GLY B O 1
ATOM 2733 N N . ASN B 1 105 ? 20.25 1.242 -5.133 1 39.84 105 ASN B N 1
ATOM 2734 C CA . ASN B 1 105 ? 18.969 1.947 -5.227 1 39.84 105 ASN B CA 1
ATOM 2735 C C . ASN B 1 105 ? 19.078 3.367 -4.68 1 39.84 105 ASN B C 1
ATOM 2737 O O . ASN B 1 105 ? 19.141 3.566 -3.467 1 39.84 105 ASN B O 1
ATOM 2741 N N . ALA B 1 106 ? 19.406 4.277 -5.504 1 45.5 106 ALA B N 1
ATOM 2742 C CA . ALA B 1 106 ? 19.547 5.699 -5.195 1 45.5 106 ALA B CA 1
ATOM 2743 C C . ALA B 1 106 ? 18.422 6.176 -4.289 1 45.5 106 ALA B C 1
ATOM 2745 O O . ALA B 1 106 ? 18.641 6.988 -3.385 1 45.5 106 ALA B O 1
ATOM 2746 N N . GLY B 1 107 ? 17.312 5.707 -4.508 1 46.12 107 GLY B N 1
ATOM 2747 C CA . GLY B 1 107 ? 16.188 6.102 -3.668 1 46.12 107 GLY B CA 1
ATOM 2748 C C . GLY B 1 107 ? 16.344 5.668 -2.223 1 46.12 107 GLY B C 1
ATOM 2749 O O . GLY B 1 107 ? 16.109 6.457 -1.305 1 46.12 107 GLY B O 1
ATOM 2750 N N . LEU B 1 108 ? 16.766 4.406 -2.146 1 48.66 108 LEU B N 1
ATOM 2751 C CA . LEU B 1 108 ? 17.016 3.93 -0.789 1 48.66 108 LEU B CA 1
ATOM 2752 C C . LEU B 1 108 ? 18.188 4.656 -0.15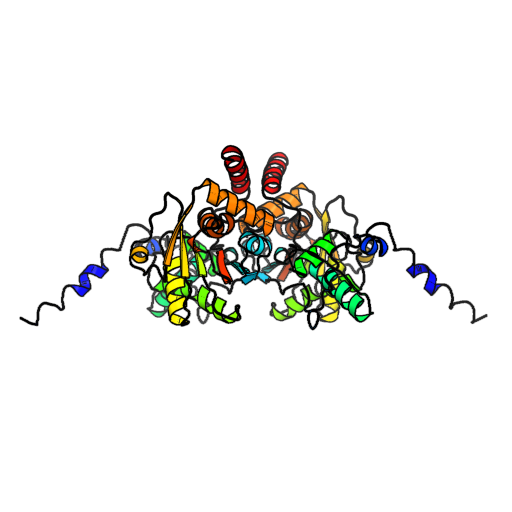7 1 48.66 108 LEU B C 1
ATOM 2754 O O . LEU B 1 108 ? 18.156 5.008 1.024 1 48.66 108 LEU B O 1
ATOM 2758 N N . ALA B 1 109 ? 19.188 4.805 -1.015 1 47.81 109 ALA B N 1
ATOM 2759 C CA . ALA B 1 109 ? 20.344 5.547 -0.506 1 47.81 109 ALA B CA 1
ATOM 2760 C C . ALA B 1 109 ? 19.938 6.961 -0.092 1 47.81 109 ALA B C 1
ATOM 2762 O O . ALA B 1 109 ? 20.344 7.445 0.967 1 47.81 109 ALA B O 1
ATOM 2763 N N . ALA B 1 110 ? 19.203 7.504 -0.96 1 48.66 110 ALA B N 1
ATOM 2764 C CA . ALA B 1 110 ? 18.719 8.836 -0.622 1 48.66 110 ALA B CA 1
ATOM 2765 C C . ALA B 1 110 ? 17.828 8.789 0.615 1 48.66 110 ALA B C 1
ATOM 2767 O O . ALA B 1 110 ? 17.922 9.656 1.487 1 48.66 110 ALA B O 1
ATOM 2768 N N . ALA B 1 111 ? 17 7.73 0.616 1 49.5 111 ALA B N 1
ATOM 2769 C CA . ALA B 1 111 ? 16.125 7.586 1.777 1 49.5 111 ALA B CA 1
ATOM 2770 C C . ALA B 1 111 ? 16.938 7.414 3.059 1 49.5 111 ALA B C 1
ATOM 2772 O O . ALA B 1 111 ? 16.641 8.031 4.078 1 49.5 111 ALA B O 1
ATOM 2773 N N . TYR B 1 112 ? 17.922 6.527 2.865 1 47.34 112 TYR B N 1
ATOM 2774 C CA . TYR B 1 112 ? 18.781 6.305 4.027 1 47.34 112 TYR B CA 1
ATOM 2775 C C . TYR B 1 112 ? 19.547 7.57 4.391 1 47.34 112 TYR B C 1
ATOM 2777 O O . TYR B 1 112 ? 19.672 7.914 5.566 1 47.34 112 TYR B O 1
ATOM 2785 N N . ALA B 1 113 ? 20.062 8.133 3.387 1 46.66 113 ALA B N 1
ATOM 2786 C CA . ALA B 1 113 ? 20.781 9.375 3.631 1 46.66 113 ALA B CA 1
ATOM 2787 C C . ALA B 1 113 ? 19.891 10.406 4.305 1 46.66 113 ALA B C 1
ATOM 2789 O O . ALA B 1 113 ? 20.312 11.094 5.234 1 46.66 113 ALA B O 1
ATOM 2790 N N . ALA B 1 114 ? 18.656 10.383 3.896 1 46.53 114 ALA B N 1
ATOM 2791 C CA . ALA B 1 114 ? 17.703 11.328 4.457 1 46.53 114 ALA B CA 1
ATOM 2792 C C . ALA B 1 114 ? 17.391 11 5.914 1 46.53 114 ALA B C 1
ATOM 2794 O O . ALA B 1 114 ? 17.266 11.906 6.75 1 46.53 114 ALA B O 1
ATOM 2795 N N . ARG B 1 115 ? 17.141 9.656 6.059 1 44.97 115 ARG B N 1
ATOM 2796 C CA . ARG B 1 115 ? 16.859 9.242 7.43 1 44.97 115 ARG B CA 1
ATOM 2797 C C . ARG B 1 115 ? 18.031 9.57 8.344 1 44.97 115 ARG B C 1
ATOM 2799 O O . ARG B 1 115 ? 17.844 9.992 9.484 1 44.97 115 ARG B O 1
ATOM 2806 N N . ALA B 1 116 ? 19.109 9.211 7.812 1 41.47 116 ALA B N 1
ATOM 2807 C CA . ALA B 1 116 ? 20.312 9.406 8.609 1 41.47 116 ALA B CA 1
ATOM 2808 C C . ALA B 1 116 ? 20.594 10.891 8.836 1 41.47 116 ALA B C 1
ATOM 2810 O O . ALA B 1 116 ? 21.141 11.273 9.867 1 41.47 116 ALA B O 1
ATOM 2811 N N . CYS B 1 117 ? 20.312 11.617 7.867 1 41.44 117 CYS B N 1
ATOM 2812 C CA . CYS B 1 117 ? 20.734 13.008 7.988 1 41.44 117 CYS B CA 1
ATOM 2813 C C . CYS B 1 117 ? 19.594 13.883 8.492 1 41.44 117 CYS B C 1
ATOM 2815 O O . CYS B 1 117 ? 19.797 15.062 8.812 1 41.44 117 CYS B O 1
ATOM 2817 N N . GLY B 1 118 ? 18.781 13.438 9.375 1 46.47 118 GLY B N 1
ATOM 2818 C CA . GLY B 1 118 ? 17.75 14.398 9.758 1 46.47 118 GLY B CA 1
ATOM 2819 C C . GLY B 1 118 ? 17.547 15.492 8.734 1 46.47 118 GLY B C 1
ATOM 2820 O O . GLY B 1 118 ? 18.516 16.125 8.289 1 46.47 118 GLY B O 1
ATOM 2821 N N . LEU B 1 119 ? 16.734 15.391 7.773 1 52.06 119 LEU B N 1
ATOM 2822 C CA . LEU B 1 119 ? 16.531 16.422 6.773 1 52.06 119 LEU B CA 1
ATOM 2823 C C . LEU B 1 119 ? 16.031 17.719 7.422 1 52.06 119 LEU B C 1
ATOM 2825 O O . LEU B 1 119 ? 15.055 17.703 8.172 1 52.06 119 LEU B O 1
ATOM 2829 N N . PRO B 1 120 ? 17 18.797 7.363 1 52.47 120 PRO B N 1
ATOM 2830 C CA . PRO B 1 120 ? 16.422 20.047 7.863 1 52.47 120 PRO B CA 1
ATOM 2831 C C . PRO B 1 120 ? 15.133 20.422 7.133 1 52.47 120 PRO B C 1
ATOM 2833 O O . PRO B 1 120 ? 14.945 20.047 5.973 1 52.47 120 PRO B O 1
ATOM 2836 N N . CYS B 1 121 ? 14.211 20.797 7.891 1 60.97 121 CYS B N 1
ATOM 2837 C CA . CYS B 1 121 ? 12.984 21.375 7.352 1 60.97 121 CYS B CA 1
ATOM 2838 C C . CYS B 1 121 ? 13.281 22.688 6.629 1 60.97 121 CYS B C 1
ATOM 2840 O O . CYS B 1 121 ? 13.281 23.75 7.246 1 60.97 121 CYS B O 1
ATOM 2842 N N . THR B 1 122 ? 13.75 22.672 5.34 1 68.94 122 THR B N 1
ATOM 2843 C CA . THR B 1 122 ? 14.117 23.828 4.527 1 68.94 122 THR B CA 1
ATOM 2844 C C . THR B 1 122 ? 13.102 24.047 3.41 1 68.94 122 THR B C 1
ATOM 2846 O O . THR B 1 122 ? 12.211 23.234 3.207 1 68.94 122 THR B O 1
ATOM 2849 N N . GLU B 1 123 ? 13.305 25.188 2.748 1 78.31 123 GLU B N 1
ATOM 2850 C CA . GLU B 1 123 ? 12.438 25.5 1.62 1 78.31 123 GLU B CA 1
ATOM 2851 C C . GLU B 1 123 ? 12.523 24.438 0.538 1 78.31 123 GLU B C 1
ATOM 2853 O O . GLU B 1 123 ? 11.516 24.109 -0.1 1 78.31 123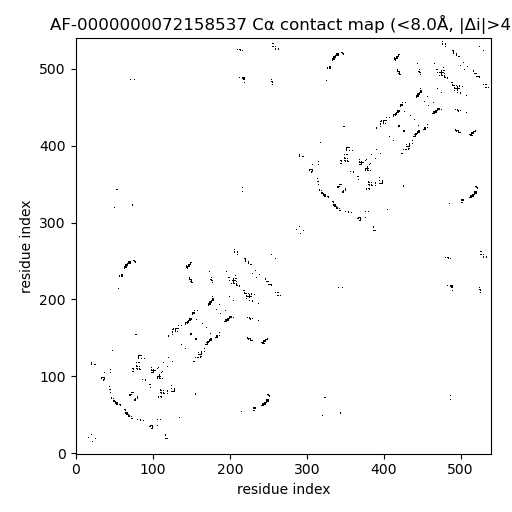 GLU B O 1
ATOM 2858 N N . SER B 1 124 ? 13.727 23.938 0.38 1 77.25 124 SER B N 1
ATOM 2859 C CA . SER B 1 124 ? 13.906 22.906 -0.63 1 77.25 124 SER B CA 1
ATOM 2860 C C . SER B 1 124 ? 13.117 21.656 -0.279 1 77.25 124 SER B C 1
ATOM 2862 O O . SER B 1 124 ? 12.469 21.047 -1.145 1 77.25 124 SER B O 1
ATOM 2864 N N . THR B 1 125 ? 13.164 21.266 1.004 1 81.75 125 THR B N 1
ATOM 2865 C CA . THR B 1 125 ? 12.414 20.078 1.426 1 81.75 125 THR B CA 1
ATOM 2866 C C . THR B 1 125 ? 10.914 20.312 1.286 1 81.75 125 THR B C 1
ATOM 2868 O O . THR B 1 125 ? 10.172 19.406 0.904 1 81.75 125 THR B O 1
ATOM 2871 N N . TRP B 1 126 ? 10.547 21.578 1.525 1 84.62 126 TRP B N 1
ATOM 2872 C CA . TRP B 1 126 ? 9.133 21.906 1.392 1 84.62 126 TRP B CA 1
ATOM 2873 C C . TRP B 1 126 ? 8.68 21.766 -0.057 1 84.62 126 TRP B C 1
ATOM 2875 O O . TRP B 1 126 ? 7.602 21.234 -0.326 1 84.62 126 TRP B O 1
ATOM 2885 N N . ARG B 1 127 ? 9.547 22.203 -0.907 1 86.81 127 ARG B N 1
ATOM 2886 C CA . ARG B 1 127 ? 9.227 22.078 -2.324 1 86.81 127 ARG B CA 1
ATOM 2887 C C . ARG B 1 127 ? 9.078 20.609 -2.723 1 86.81 127 ARG B C 1
ATOM 2889 O O . ARG B 1 127 ? 8.219 20.266 -3.535 1 86.81 127 ARG B O 1
ATOM 2896 N N . GLY B 1 128 ? 9.961 19.844 -2.154 1 88.75 128 GLY B N 1
ATOM 2897 C CA . GLY B 1 128 ? 9.828 18.422 -2.402 1 88.75 128 GLY B CA 1
ATOM 2898 C C . GLY B 1 128 ? 8.516 17.844 -1.905 1 88.75 128 GLY B C 1
ATOM 2899 O O . GLY B 1 128 ? 7.828 17.125 -2.637 1 88.75 128 GLY B O 1
ATOM 2900 N N . HIS B 1 129 ? 8.133 18.234 -0.702 1 91.62 129 HIS B N 1
ATOM 2901 C CA . HIS B 1 129 ? 6.91 17.719 -0.089 1 91.62 129 HIS B CA 1
ATOM 2902 C C . HIS B 1 129 ? 5.672 18.266 -0.8 1 91.62 129 HIS B C 1
ATOM 2904 O O . HIS B 1 129 ? 4.625 17.609 -0.798 1 91.62 129 HIS B O 1
ATOM 2910 N N . ALA B 1 130 ? 5.805 19.344 -1.51 1 95.19 130 ALA B N 1
ATOM 2911 C CA . ALA B 1 130 ? 4.691 19.953 -2.232 1 95.19 130 ALA B CA 1
ATOM 2912 C C . ALA B 1 130 ? 4.211 19.047 -3.363 1 95.19 130 ALA B C 1
ATOM 2914 O O . ALA B 1 130 ? 3.088 19.188 -3.848 1 95.19 130 ALA B O 1
ATOM 2915 N N . SER B 1 131 ? 5.062 18.141 -3.758 1 96.12 131 SER B N 1
ATOM 2916 C CA . SER B 1 131 ? 4.699 17.219 -4.832 1 96.12 131 SER B CA 1
ATOM 2917 C C . SER B 1 131 ? 3.518 16.344 -4.434 1 96.12 131 SER B C 1
ATOM 2919 O O . SER B 1 131 ? 2.818 15.805 -5.293 1 96.12 131 SER B O 1
ATOM 2921 N N . ILE B 1 132 ? 3.301 16.219 -3.133 1 97.31 132 ILE B N 1
ATOM 2922 C CA . ILE B 1 132 ? 2.143 15.469 -2.654 1 97.31 132 ILE B CA 1
ATOM 2923 C C . ILE B 1 132 ? 0.862 16.109 -3.193 1 97.31 132 ILE B C 1
ATOM 2925 O O . ILE B 1 132 ? -0.004 15.406 -3.73 1 97.31 132 ILE B O 1
ATOM 2929 N N . VAL B 1 133 ? 0.759 17.406 -3.143 1 97.62 133 VAL B N 1
ATOM 2930 C CA . VAL B 1 133 ? -0.43 18.125 -3.594 1 97.62 133 VAL B CA 1
ATOM 2931 C C . VAL B 1 133 ? -0.508 18.094 -5.117 1 97.62 133 VAL B C 1
ATOM 2933 O O . VAL B 1 133 ? -1.596 17.984 -5.688 1 97.62 133 VAL B O 1
ATOM 2936 N N . GLN B 1 134 ? 0.625 18.125 -5.75 1 96.69 134 GLN B N 1
ATOM 2937 C CA . GLN B 1 134 ? 0.638 18.016 -7.207 1 96.69 134 GLN B CA 1
ATOM 2938 C C . GLN B 1 134 ? 0.031 16.688 -7.66 1 96.69 134 GLN B C 1
ATOM 2940 O O . GLN B 1 134 ? -0.763 16.656 -8.602 1 96.69 134 GLN B O 1
ATOM 2945 N N . GLU B 1 135 ? 0.42 15.672 -7.004 1 97.56 135 GLU B N 1
ATOM 2946 C CA . GLU B 1 135 ? -0.146 14.367 -7.332 1 97.56 135 GLU B CA 1
ATOM 2947 C C . GLU B 1 135 ? -1.646 14.336 -7.055 1 97.56 135 GLU B C 1
ATOM 2949 O O . GLU B 1 135 ? -2.412 13.75 -7.828 1 97.56 135 GLU B O 1
ATOM 2954 N N . LEU B 1 136 ? -2.076 14.945 -5.969 1 97.56 136 LEU B N 1
ATOM 2955 C CA . LEU B 1 136 ? -3.49 14.961 -5.609 1 97.56 136 LEU B CA 1
ATOM 2956 C C . LEU B 1 136 ? -4.312 15.664 -6.688 1 97.56 136 LEU B C 1
ATOM 2958 O O . LEU B 1 136 ? -5.461 15.297 -6.938 1 97.56 136 LEU B O 1
ATOM 2962 N N . GLN B 1 137 ? -3.744 16.641 -7.344 1 96.88 137 GLN B N 1
ATOM 2963 C CA . GLN B 1 137 ? -4.445 17.359 -8.398 1 96.88 137 GLN B CA 1
ATOM 2964 C C . GLN B 1 137 ? -4.836 16.422 -9.539 1 96.88 137 GLN B C 1
ATOM 2966 O O . GLN B 1 137 ? -5.891 16.578 -10.156 1 96.88 137 GLN B O 1
ATOM 2971 N N . SER B 1 138 ? -3.99 15.461 -9.805 1 95.75 138 SER B N 1
ATOM 2972 C CA . SER B 1 138 ? -4.277 14.508 -10.867 1 95.75 138 SER B CA 1
ATOM 2973 C C . SER B 1 138 ? -5.137 13.352 -10.359 1 95.75 138 SER B C 1
ATOM 2975 O O . SER B 1 138 ? -5.844 12.711 -11.141 1 95.75 138 SER B O 1
ATOM 2977 N N . GLN B 1 139 ? -5.199 13.148 -9.125 1 96.31 139 GLN B N 1
ATOM 2978 C CA . GLN B 1 139 ? -5.82 11.945 -8.578 1 96.31 139 GLN B CA 1
ATOM 2979 C C . GLN B 1 139 ? -7.223 12.242 -8.055 1 96.31 139 GLN B C 1
ATOM 2981 O O . GLN B 1 139 ? -8.023 11.328 -7.848 1 96.31 139 GLN B O 1
ATOM 2986 N N . LEU B 1 140 ? -7.477 13.5 -7.758 1 95.12 140 LEU B N 1
ATOM 2987 C CA . LEU B 1 140 ? -8.789 13.922 -7.293 1 95.12 140 LEU B CA 1
ATOM 2988 C C . LEU B 1 140 ? -9.523 14.703 -8.375 1 95.12 140 LEU B C 1
ATOM 2990 O O . LEU B 1 140 ? -8.906 15.453 -9.133 1 95.12 140 LEU B O 1
ATOM 2994 N N . SER B 1 141 ? -10.828 14.57 -8.398 1 93.62 141 SER B N 1
ATOM 2995 C CA . SER B 1 141 ? -11.641 15.305 -9.359 1 93.62 141 SER B CA 1
ATOM 2996 C C . SER B 1 141 ? -11.844 16.75 -8.914 1 93.62 141 SER B C 1
ATOM 2998 O O . SER B 1 141 ? -12.148 17.625 -9.734 1 93.62 141 SER B O 1
ATOM 3000 N N . ALA B 1 142 ? -11.727 17.047 -7.688 1 95 142 ALA B N 1
ATOM 3001 C CA . ALA B 1 142 ? -11.859 18.359 -7.078 1 95 142 ALA B CA 1
ATOM 3002 C C . ALA B 1 142 ? -10.984 18.484 -5.84 1 95 142 ALA B C 1
ATOM 3004 O O . ALA B 1 142 ? -10.57 17.484 -5.262 1 95 142 ALA B O 1
ATOM 3005 N N . PRO B 1 143 ? -10.695 19.734 -5.449 1 95.94 143 PRO B N 1
ATOM 3006 C CA . PRO B 1 143 ? -9.898 19.906 -4.227 1 95.94 143 PRO B CA 1
ATOM 3007 C C . PRO B 1 143 ? -10.578 19.312 -2.998 1 95.94 143 PRO B C 1
ATOM 3009 O O . PRO B 1 143 ? -11.805 19.359 -2.883 1 95.94 143 PRO B O 1
ATOM 3012 N N . PRO B 1 144 ? -9.828 18.75 -2.111 1 97.5 144 PRO B N 1
ATOM 3013 C CA . PRO B 1 144 ? -10.422 18.328 -0.838 1 97.5 144 PRO B CA 1
ATOM 3014 C C . PRO B 1 144 ? -10.781 19.516 0.065 1 97.5 144 PRO B C 1
ATOM 3016 O O . PRO B 1 144 ? -10.289 20.625 -0.145 1 97.5 144 PRO B O 1
ATOM 3019 N N . ASP B 1 145 ? -11.695 19.234 1 1 96.69 145 ASP B N 1
ATOM 3020 C CA . ASP B 1 145 ? -12.008 20.25 2.01 1 96.69 145 ASP B CA 1
ATOM 3021 C C . ASP B 1 145 ? -10.891 20.359 3.041 1 96.69 145 ASP B C 1
ATOM 3023 O O . ASP B 1 145 ? -10.664 21.438 3.605 1 96.69 145 ASP B O 1
ATOM 3027 N N . ALA B 1 146 ? -10.18 19.25 3.27 1 96.94 146 ALA B N 1
ATOM 3028 C CA . ALA B 1 146 ? -9.117 19.25 4.27 1 96.94 146 ALA B CA 1
ATOM 3029 C C . ALA B 1 146 ? -8.047 18.219 3.939 1 96.94 146 ALA B C 1
ATOM 3031 O O . ALA B 1 146 ? -8.336 17.172 3.348 1 96.94 146 ALA B O 1
ATOM 3032 N N . ILE B 1 147 ? -6.848 18.516 4.312 1 97.81 147 ILE B N 1
ATOM 3033 C CA . ILE B 1 147 ? -5.73 17.578 4.348 1 97.81 147 ILE B CA 1
ATOM 3034 C C . ILE B 1 147 ? -5.211 17.453 5.777 1 97.81 147 ILE B C 1
ATOM 3036 O O . ILE B 1 147 ? -4.898 18.453 6.422 1 97.81 147 ILE B O 1
ATOM 3040 N N . VAL B 1 148 ? -5.203 16.203 6.27 1 97.44 148 VAL B N 1
ATOM 3041 C CA . VAL B 1 148 ? -4.746 15.914 7.625 1 97.44 148 VAL B CA 1
ATOM 3042 C C . VAL B 1 148 ? -3.344 15.312 7.578 1 97.44 148 VAL B C 1
ATOM 3044 O O . VAL B 1 148 ? -3.09 14.375 6.816 1 97.44 148 VAL B O 1
ATOM 3047 N N . THR B 1 149 ? -2.457 15.875 8.336 1 95.75 149 THR B N 1
ATOM 3048 C CA . THR B 1 149 ? -1.102 15.344 8.398 1 95.75 149 THR B CA 1
ATOM 3049 C C . THR B 1 149 ? -0.542 15.453 9.812 1 95.75 149 THR B C 1
ATOM 3051 O O . THR B 1 149 ? -1.125 16.125 10.664 1 95.75 149 THR B O 1
ATOM 3054 N N . CYS B 1 150 ? 0.537 14.711 10.062 1 89.88 150 CYS B N 1
ATOM 3055 C CA . CYS B 1 150 ? 1.242 14.883 11.328 1 89.88 150 CYS B CA 1
ATOM 3056 C C . CYS B 1 150 ? 2.17 16.094 11.281 1 89.88 150 CYS B C 1
ATOM 3058 O O . CYS B 1 150 ? 2.559 16.531 10.203 1 89.88 150 CYS B O 1
ATOM 3060 N N . VAL B 1 151 ? 2.375 16.609 12.5 1 82.12 151 VAL B N 1
ATOM 3061 C CA . VAL B 1 151 ? 3.311 17.734 12.578 1 82.12 151 VAL B CA 1
ATOM 3062 C C . VAL B 1 151 ? 4.48 17.359 13.484 1 82.12 151 VAL B C 1
ATOM 3064 O O . VAL B 1 151 ? 4.301 17.125 14.688 1 82.12 151 VAL B O 1
ATOM 3067 N N . GLY B 1 152 ? 5.5 17.078 12.883 1 75.06 152 GLY B N 1
ATOM 3068 C CA . GLY B 1 152 ? 6.766 16.969 13.586 1 75.06 152 GLY B CA 1
ATOM 3069 C C . GLY B 1 152 ? 7.629 18.219 13.445 1 75.06 152 GLY B C 1
ATOM 3070 O O . GLY B 1 152 ? 7.227 19.312 13.852 1 75.06 152 GLY B O 1
ATOM 3071 N N . GLY B 1 153 ? 8.664 18.188 12.695 1 69.25 153 GLY B N 1
ATOM 3072 C CA . GLY B 1 153 ? 9.516 19.328 12.398 1 69.25 153 GLY B CA 1
ATOM 3073 C C . GLY B 1 153 ? 8.844 20.344 11.492 1 69.25 153 GLY B C 1
ATOM 3074 O O . GLY B 1 153 ? 9.391 21.422 11.258 1 69.25 153 GLY B O 1
ATOM 3075 N N . GLY B 1 154 ? 7.645 20 11.094 1 78.81 154 GLY B N 1
ATOM 3076 C CA . GLY B 1 154 ? 6.848 20.953 10.328 1 78.81 154 GLY B CA 1
ATOM 3077 C C . GLY B 1 154 ? 7.07 20.828 8.828 1 78.81 154 GLY B C 1
ATOM 3078 O O . GLY B 1 154 ? 6.34 21.438 8.039 1 78.81 154 GLY B O 1
ATOM 3079 N N . GLY B 1 155 ? 8.023 20.109 8.391 1 82.38 155 GLY B N 1
ATOM 3080 C CA . GLY B 1 155 ? 8.367 20.031 6.98 1 82.38 155 GLY B CA 1
ATOM 3081 C C . GLY B 1 155 ? 7.219 19.531 6.117 1 82.38 155 GLY B C 1
ATOM 3082 O O . GLY B 1 155 ? 6.938 20.109 5.062 1 82.38 155 GLY B O 1
ATOM 3083 N N . LEU B 1 156 ? 6.582 18.5 6.531 1 89.38 156 LEU B N 1
ATOM 3084 C CA . LEU B 1 156 ? 5.469 17.938 5.773 1 89.38 156 LEU B CA 1
ATOM 3085 C C . LEU B 1 156 ? 4.32 18.938 5.676 1 89.38 156 LEU B C 1
ATOM 3087 O O . LEU B 1 156 ? 3.801 19.188 4.586 1 89.38 156 LEU B O 1
ATOM 3091 N N . LEU B 1 157 ? 3.973 19.562 6.773 1 89.75 157 LEU B N 1
ATOM 3092 C CA . LEU B 1 157 ? 2.885 20.531 6.789 1 89.75 157 LEU B CA 1
ATOM 3093 C C . LEU B 1 157 ? 3.195 21.703 5.879 1 89.75 157 LEU B C 1
ATOM 3095 O O . LEU B 1 157 ? 2.357 22.109 5.07 1 89.75 157 LEU B O 1
ATOM 3099 N N . MET B 1 158 ? 4.395 22.203 6 1 86.81 158 MET B N 1
ATOM 3100 C CA . MET B 1 158 ? 4.766 23.359 5.18 1 86.81 158 MET B CA 1
ATOM 3101 C C . MET B 1 158 ? 4.77 22.984 3.699 1 86.81 158 MET B C 1
ATOM 3103 O O . MET B 1 158 ? 4.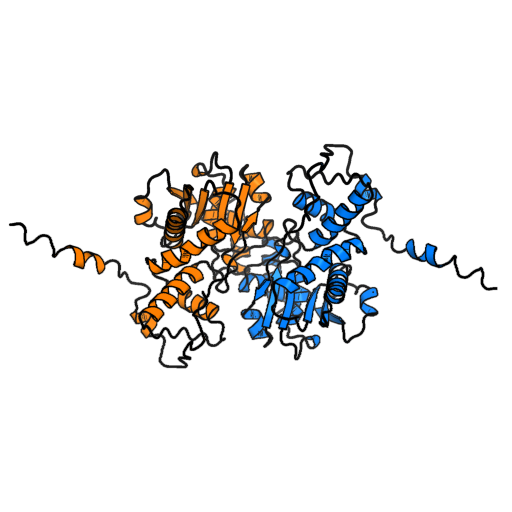379 23.797 2.855 1 86.81 158 MET B O 1
ATOM 3107 N N . GLY B 1 159 ? 5.234 21.797 3.422 1 91.69 159 GLY B N 1
ATOM 3108 C CA . GLY B 1 159 ? 5.184 21.328 2.049 1 91.69 159 GLY B CA 1
ATOM 3109 C C . GLY B 1 159 ? 3.773 21.25 1.497 1 91.69 159 GLY B C 1
ATOM 3110 O O . GLY B 1 159 ? 3.523 21.656 0.36 1 91.69 159 GLY B O 1
ATOM 3111 N N . ILE B 1 160 ? 2.873 20.766 2.26 1 94.81 160 ILE B N 1
ATOM 3112 C CA . ILE B 1 160 ? 1.477 20.641 1.854 1 94.81 160 ILE B CA 1
ATOM 3113 C C . ILE B 1 160 ? 0.888 22.047 1.636 1 94.81 160 ILE B C 1
ATOM 3115 O O . ILE B 1 160 ? 0.223 22.281 0.626 1 94.81 160 ILE B O 1
ATOM 3119 N N . LEU B 1 161 ? 1.164 22.984 2.545 1 91.62 161 LEU B N 1
ATOM 3120 C CA . LEU B 1 161 ? 0.658 24.344 2.418 1 91.62 161 LEU B CA 1
ATOM 3121 C C . LEU B 1 161 ? 1.202 25.016 1.16 1 91.62 161 LEU B C 1
ATOM 3123 O O . LEU B 1 161 ? 0.459 25.672 0.435 1 91.62 161 LEU B O 1
ATOM 3127 N N . ARG B 1 162 ? 2.436 24.781 0.934 1 90.94 162 ARG B N 1
ATOM 3128 C CA . ARG B 1 162 ? 3.035 25.328 -0.281 1 90.94 162 ARG B CA 1
ATOM 3129 C C . ARG B 1 162 ? 2.389 24.734 -1.525 1 90.94 162 ARG B C 1
ATOM 3131 O O . ARG B 1 162 ? 2.137 25.438 -2.502 1 90.94 162 ARG B O 1
ATOM 3138 N N . GLY B 1 163 ? 2.205 23.453 -1.51 1 95.31 163 GLY B N 1
ATOM 3139 C CA . GLY B 1 163 ? 1.547 22.797 -2.621 1 95.31 163 GLY B CA 1
ATOM 3140 C C . GLY B 1 163 ? 0.137 23.297 -2.869 1 95.31 163 GLY B C 1
ATOM 3141 O O . GLY B 1 163 ? -0.272 23.469 -4.02 1 95.31 163 GLY B O 1
ATOM 3142 N N . LEU B 1 164 ? -0.586 23.531 -1.812 1 94.75 164 LEU B N 1
ATOM 3143 C CA . LEU B 1 164 ? -1.94 24.062 -1.931 1 94.75 164 LEU B CA 1
ATOM 3144 C C . LEU B 1 164 ? -1.927 25.453 -2.564 1 94.75 164 LEU B C 1
ATOM 3146 O O . LEU B 1 164 ? -2.729 25.734 -3.455 1 94.75 164 LEU B O 1
ATOM 3150 N N . GLU B 1 165 ? -1.029 26.203 -2.105 1 92.5 165 GLU B N 1
ATOM 3151 C CA . GLU B 1 165 ? -0.89 27.547 -2.666 1 92.5 165 GLU B CA 1
ATOM 3152 C C . GLU B 1 165 ? -0.574 27.484 -4.156 1 92.5 165 GLU B C 1
ATOM 3154 O O . GLU B 1 1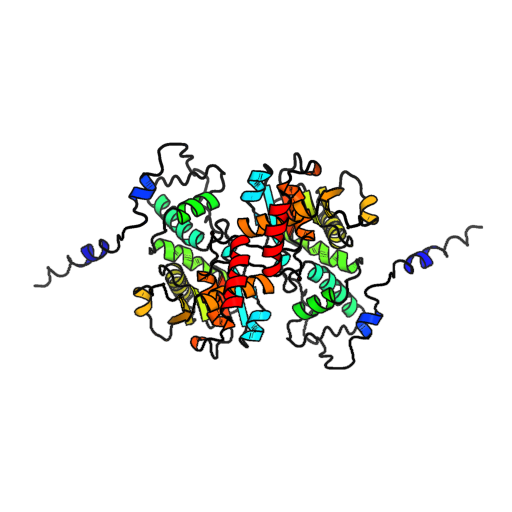65 ? -1.216 28.172 -4.957 1 92.5 165 GLU B O 1
ATOM 3159 N N . ALA B 1 166 ? 0.355 26.688 -4.527 1 94.25 166 ALA B N 1
ATOM 3160 C CA . ALA B 1 166 ? 0.776 26.562 -5.922 1 94.25 166 ALA B CA 1
ATOM 3161 C C . ALA B 1 166 ? -0.368 26.062 -6.797 1 94.25 166 ALA B C 1
ATOM 3163 O O . ALA B 1 166 ? -0.479 26.438 -7.965 1 94.25 166 ALA B O 1
ATOM 3164 N N . ALA B 1 167 ? -1.224 25.234 -6.211 1 95 167 ALA B N 1
ATOM 3165 C CA . ALA B 1 167 ? -2.334 24.641 -6.949 1 95 167 ALA B CA 1
ATOM 3166 C C . ALA B 1 167 ? -3.525 25.578 -7.012 1 95 167 ALA B C 1
ATOM 3168 O O . ALA B 1 167 ? -4.477 25.344 -7.758 1 95 167 ALA B O 1
ATOM 3169 N N . GLY B 1 168 ? -3.506 26.594 -6.191 1 94.19 168 GLY B N 1
ATOM 3170 C CA . GLY B 1 168 ? -4.66 27.484 -6.059 1 94.19 168 GLY B CA 1
ATOM 3171 C C . GLY B 1 168 ? -5.812 26.844 -5.309 1 94.19 168 GLY B C 1
ATOM 3172 O O . GLY B 1 168 ? -6.973 27.172 -5.543 1 94.19 168 GLY B O 1
ATOM 3173 N N . TRP B 1 169 ? -5.5 25.859 -4.586 1 93.19 169 TRP B N 1
ATOM 3174 C CA . TRP B 1 169 ? -6.512 25.156 -3.811 1 93.19 169 TRP B CA 1
ATOM 3175 C C . TRP B 1 169 ? -6.695 25.797 -2.439 1 93.19 169 TRP B C 1
ATOM 3177 O O . TRP B 1 169 ? -5.719 26.203 -1.805 1 93.19 169 TRP B O 1
ATOM 3187 N N . VAL B 1 170 ? -7.93 25.891 -2.039 1 88.38 170 VAL B N 1
ATOM 3188 C CA . VAL B 1 170 ? -8.258 26.281 -0.674 1 88.38 170 VAL B CA 1
ATOM 3189 C C . VAL B 1 170 ? -8.734 25.062 0.115 1 88.38 170 VAL B C 1
ATOM 3191 O O . VAL B 1 170 ? -9.828 24.547 -0.134 1 88.38 170 VAL B O 1
ATOM 3194 N N . ALA B 1 171 ? -7.953 24.516 0.927 1 89.38 171 ALA B N 1
ATOM 3195 C CA . ALA B 1 171 ? -8.242 23.391 1.806 1 89.38 171 ALA B CA 1
ATOM 3196 C C . ALA B 1 171 ? -7.699 23.625 3.211 1 89.38 171 ALA B C 1
ATOM 3198 O O . ALA B 1 171 ? -6.594 24.156 3.375 1 89.38 171 ALA B O 1
ATOM 3199 N N . LYS B 1 172 ? -8.516 23.297 4.164 1 85.12 172 LYS B N 1
ATOM 3200 C CA . LYS B 1 172 ? -8.023 23.344 5.535 1 85.12 172 LYS B CA 1
ATOM 3201 C C . LYS B 1 172 ? -6.949 22.281 5.773 1 85.12 172 LYS B C 1
ATOM 3203 O O . LYS B 1 172 ? -7.086 21.141 5.324 1 85.12 172 LYS B O 1
ATOM 3208 N N . SER B 1 173 ? -5.867 22.719 6.344 1 86.25 173 SER B N 1
ATOM 3209 C CA . SER B 1 173 ? -4.836 21.766 6.75 1 86.25 173 SER B CA 1
ATOM 3210 C C . SER B 1 173 ? -4.887 21.5 8.25 1 86.25 173 SER B C 1
ATOM 3212 O O . SER B 1 173 ? -4.863 22.438 9.055 1 86.25 173 SER B O 1
ATOM 3214 N N . LEU B 1 174 ? -5.016 20.312 8.625 1 83.56 174 LEU B N 1
ATOM 3215 C CA . LEU B 1 174 ? -5.012 19.938 10.031 1 83.56 174 LEU B CA 1
ATOM 3216 C C . LEU B 1 174 ? -3.705 19.234 10.398 1 83.56 174 LEU B C 1
ATOM 3218 O O . LEU B 1 174 ? -3.363 18.203 9.828 1 83.56 174 LEU B O 1
ATOM 3222 N N . GLY B 1 175 ? -3.002 19.828 11.273 1 86.44 175 GLY B N 1
ATOM 3223 C CA . GLY B 1 175 ? -1.801 19.234 11.836 1 86.44 175 GLY B CA 1
ATOM 3224 C C . GLY B 1 175 ? -2.059 18.469 13.117 1 86.44 175 GLY B C 1
ATOM 3225 O O . GLY B 1 175 ? -2.527 19.047 14.102 1 86.44 175 GLY B O 1
ATOM 3226 N N . ALA B 1 176 ? -1.796 17.203 13.094 1 86.19 176 ALA B N 1
ATOM 3227 C CA . ALA B 1 176 ? -1.979 16.344 14.266 1 86.19 176 ALA B CA 1
ATOM 3228 C C . ALA B 1 176 ? -0.654 16.109 14.984 1 86.19 176 ALA B C 1
ATOM 3230 O O . ALA B 1 176 ? 0.365 15.836 14.352 1 86.19 176 ALA B O 1
ATOM 3231 N N . LEU B 1 177 ? -0.677 16.312 16.281 1 77.25 177 LEU B N 1
ATOM 3232 C CA . LEU B 1 177 ? 0.517 16.203 17.109 1 77.25 177 LEU B CA 1
ATOM 3233 C C . LEU B 1 177 ? 0.326 15.148 18.203 1 77.25 177 LEU B C 1
ATOM 3235 O O . LEU B 1 177 ? -0.802 14.883 18.625 1 77.25 177 LEU B O 1
ATOM 3239 N N . ARG B 1 178 ? 1.433 14.57 18.547 1 75.88 178 ARG B N 1
ATOM 3240 C CA . ARG B 1 178 ? 1.503 13.883 19.828 1 75.88 178 ARG B CA 1
ATOM 3241 C C . ARG B 1 178 ? 1.922 14.844 20.938 1 75.88 178 ARG B C 1
ATOM 3243 O O . ARG B 1 178 ? 2.488 15.906 20.672 1 75.88 178 ARG B O 1
ATOM 3250 N N . PRO B 1 179 ? 1.54 14.508 22.141 1 70.31 179 PRO B N 1
ATOM 3251 C CA . PRO B 1 179 ? 1.762 15.445 23.234 1 70.31 179 PRO B CA 1
ATOM 3252 C C . PRO B 1 179 ? 3.219 15.891 23.359 1 70.31 179 PRO B C 1
ATOM 3254 O O . PRO B 1 179 ? 3.492 17.031 23.719 1 70.31 179 PRO B O 1
ATOM 3257 N N . SER B 1 180 ? 4.121 15.086 22.969 1 67.38 180 SER B N 1
ATOM 3258 C CA . SER B 1 180 ? 5.531 15.406 23.156 1 67.38 180 SER B CA 1
ATOM 3259 C C . SER B 1 180 ? 6.062 16.266 22.016 1 67.38 180 SER B C 1
ATOM 3261 O O . SER B 1 180 ? 7.195 16.75 22.062 1 67.38 180 SER B O 1
ATOM 3263 N N . GLU B 1 181 ? 5.211 16.484 21.156 1 68.25 181 GLU B N 1
ATOM 3264 C CA . GLU B 1 181 ? 5.68 17.188 19.969 1 68.25 181 GLU B CA 1
ATOM 3265 C C . GLU B 1 181 ? 5.32 18.672 20.031 1 68.25 181 GLU B C 1
ATOM 3267 O O . GLU B 1 181 ? 4.242 19.031 20.5 1 68.25 181 GLU B O 1
ATOM 3272 N N . ALA B 1 182 ? 6.289 19.516 19.734 1 63.09 182 ALA B N 1
ATOM 3273 C CA . ALA B 1 182 ? 6.039 20.953 19.656 1 63.09 182 ALA B CA 1
ATOM 3274 C C . ALA B 1 182 ? 5.512 21.344 18.281 1 63.09 182 ALA B C 1
ATOM 3276 O O . ALA B 1 182 ? 5.91 20.75 17.266 1 63.09 182 ALA B O 1
ATOM 3277 N N . VAL B 1 183 ? 4.57 22.234 18.375 1 64.69 183 VAL B N 1
ATOM 3278 C CA . VAL B 1 183 ? 4.066 22.766 17.109 1 64.69 183 VAL B CA 1
ATOM 3279 C C . VAL B 1 183 ? 5.156 23.578 16.422 1 64.69 183 VAL B C 1
ATOM 3281 O O . VAL B 1 183 ? 5.832 24.391 17.047 1 64.69 183 VAL B O 1
ATOM 3284 N N . PHE B 1 184 ? 5.316 23.266 15.281 1 68.94 184 PHE B N 1
ATOM 3285 C CA . PHE B 1 184 ? 6.215 24.047 14.445 1 68.94 184 PHE B CA 1
ATOM 3286 C C . PHE B 1 184 ? 5.805 25.516 14.438 1 68.94 184 PHE B C 1
ATOM 3288 O O . PHE B 1 184 ? 4.648 25.844 14.156 1 68.94 184 PHE B O 1
ATOM 3295 N N . GLU B 1 185 ? 6.605 26.359 14.977 1 71.81 185 GLU B N 1
ATOM 3296 C CA . GLU B 1 185 ? 6.328 27.766 15.25 1 71.81 185 GLU B CA 1
ATOM 3297 C C . GLU B 1 185 ? 5.688 28.438 14.047 1 71.81 185 GLU B C 1
ATOM 3299 O O . GLU B 1 185 ? 4.777 29.266 14.203 1 71.81 185 GLU B O 1
ATOM 3304 N N . LYS B 1 186 ? 6.141 28.125 12.93 1 73.81 186 LYS B N 1
ATOM 3305 C CA . LYS B 1 186 ? 5.609 28.766 11.727 1 73.81 186 LYS B CA 1
ATOM 3306 C C . LYS B 1 186 ? 4.137 28.406 11.523 1 73.81 186 LYS B C 1
ATOM 3308 O O . LYS B 1 186 ? 3.381 29.203 10.953 1 73.81 186 LYS B O 1
ATOM 3313 N N . CYS B 1 187 ? 3.76 27.297 12.07 1 74.75 187 CYS B N 1
ATOM 3314 C CA . CYS B 1 187 ? 2.379 26.859 11.906 1 74.75 187 CYS B CA 1
ATOM 3315 C C . CYS B 1 187 ? 1.438 27.688 12.773 1 74.75 187 CYS B C 1
ATOM 3317 O O . CYS B 1 187 ? 0.271 27.875 12.43 1 74.75 187 CYS B O 1
ATOM 3319 N N . ARG B 1 188 ? 2.029 28.25 13.812 1 75.19 188 ARG B N 1
ATOM 3320 C CA . ARG B 1 188 ? 1.215 29.016 14.742 1 75.19 188 ARG B CA 1
ATOM 3321 C C . ARG B 1 188 ? 0.792 30.344 14.117 1 75.19 188 ARG B C 1
ATOM 3323 O O . ARG B 1 188 ? -0.194 30.953 14.539 1 75.19 188 ARG B O 1
ATOM 3330 N N . GLN B 1 189 ? 1.522 30.703 13.148 1 79 189 GLN B N 1
ATOM 3331 C CA . GLN B 1 189 ? 1.261 32 12.516 1 79 189 GLN B CA 1
ATOM 3332 C C . GLN B 1 189 ? 0.243 31.859 11.391 1 79 189 GLN B C 1
ATOM 3334 O O . GLN B 1 189 ? -0.215 32.875 10.836 1 79 189 GLN B O 1
ATOM 3339 N N . LEU B 1 190 ? -0.168 30.672 11.125 1 81.12 190 LEU B N 1
ATOM 3340 C CA . LEU B 1 190 ? -1.107 30.469 10.031 1 81.12 190 LEU B CA 1
ATOM 3341 C C . LEU B 1 190 ? -2.533 30.781 10.469 1 81.12 190 LEU B C 1
ATOM 3343 O O . LEU B 1 190 ? -2.904 30.531 11.617 1 81.12 190 LEU B O 1
ATOM 3347 N N . PRO B 1 191 ? -3.299 31.438 9.523 1 84.56 191 PRO B N 1
ATOM 3348 C CA . PRO B 1 191 ? -4.699 31.719 9.859 1 84.56 191 PRO B CA 1
ATOM 3349 C C . PRO B 1 191 ? -5.477 30.453 10.211 1 84.56 191 PRO B C 1
ATOM 3351 O O . PRO B 1 191 ? -5.242 29.391 9.617 1 84.56 191 PRO B O 1
ATOM 3354 N N . SER B 1 192 ? -6.438 30.578 11.086 1 83.5 192 SER B N 1
ATOM 3355 C CA . SER B 1 192 ? -7.246 29.453 11.547 1 83.5 192 SER B CA 1
ATOM 3356 C C . SER B 1 192 ? -8.109 28.906 10.422 1 83.5 192 SER B C 1
ATOM 3358 O O . SER B 1 192 ? -8.539 27.75 10.477 1 83.5 192 SER B O 1
ATOM 3360 N N . SER B 1 193 ? -8.312 29.75 9.445 1 83.69 193 SER B N 1
ATOM 3361 C CA . SER B 1 193 ? -9.094 29.297 8.297 1 83.69 193 SER B CA 1
ATOM 3362 C C . SER B 1 193 ? -8.297 28.328 7.438 1 83.69 193 SER B C 1
ATOM 3364 O O . SER B 1 193 ? -8.875 27.516 6.703 1 83.69 193 SER B O 1
ATOM 3366 N N . LEU B 1 194 ? -6.988 28.281 7.59 1 84.62 194 LEU B N 1
ATOM 3367 C CA . LEU B 1 194 ? -6.137 27.469 6.727 1 84.62 194 LEU B CA 1
ATOM 3368 C C . LEU B 1 194 ? -5.535 26.297 7.496 1 84.62 194 LEU B C 1
ATOM 3370 O O . LEU B 1 194 ? -5.199 25.266 6.906 1 84.62 194 LEU B O 1
ATOM 3374 N N . PHE B 1 195 ? -5.504 26.625 8.781 1 88.81 195 PHE B N 1
ATOM 3375 C CA . PHE B 1 195 ? -4.754 25.641 9.547 1 88.81 195 PHE B CA 1
ATOM 3376 C C . PHE B 1 195 ? -5.355 25.453 10.93 1 88.81 195 PHE B C 1
ATOM 3378 O O . PHE B 1 195 ? -5.777 26.422 11.562 1 88.81 195 PHE B O 1
ATOM 3385 N N . ALA B 1 196 ? -5.453 24.266 11.398 1 90.5 196 ALA B N 1
ATOM 3386 C CA . ALA B 1 196 ? -5.766 23.891 12.781 1 90.5 196 ALA B CA 1
ATOM 3387 C C . ALA B 1 196 ? -4.824 22.797 13.281 1 90.5 196 ALA B C 1
ATOM 3389 O O . ALA B 1 196 ? -4.25 22.047 12.484 1 90.5 196 ALA B O 1
ATOM 3390 N N . SER B 1 197 ? -4.594 22.766 14.555 1 89.94 197 SER B N 1
ATOM 3391 C CA . SER B 1 197 ? -3.799 21.688 15.156 1 89.94 197 SER B CA 1
ATOM 3392 C C . SER B 1 197 ? -4.586 20.969 16.234 1 89.94 197 SER B C 1
ATOM 3394 O O . SER B 1 197 ? -5.43 21.562 16.906 1 89.94 197 SER B O 1
ATOM 3396 N N . GLU B 1 198 ? -4.418 19.75 16.328 1 91.75 198 GLU B N 1
ATOM 3397 C CA . GLU B 1 198 ? -5 18.906 17.375 1 91.75 198 GLU B CA 1
ATOM 3398 C C . GLU B 1 198 ? -3.957 17.969 17.969 1 91.75 198 GLU B C 1
ATOM 3400 O O . GLU B 1 198 ? -3.113 17.438 17.25 1 91.75 198 GLU B O 1
ATOM 3405 N N . VAL B 1 199 ? -4.008 17.828 19.281 1 91.69 199 VAL B N 1
ATOM 3406 C CA . VAL B 1 199 ? -3.094 16.938 19.969 1 91.69 199 VAL B CA 1
ATOM 3407 C C . VAL B 1 199 ? -3.822 15.648 20.359 1 91.69 199 VAL B C 1
ATOM 3409 O O . VAL B 1 199 ? -4.945 15.695 20.875 1 91.69 199 VAL B O 1
ATOM 3412 N N . PHE B 1 200 ? -3.223 14.57 20.094 1 91.94 200 PHE B N 1
ATOM 3413 C CA . PHE B 1 200 ? -3.76 13.258 20.469 1 91.94 200 PHE B CA 1
ATOM 3414 C C . PHE B 1 200 ? -2.803 12.523 21.391 1 91.94 200 PHE B C 1
ATOM 3416 O O . PHE B 1 200 ? -1.583 12.609 21.234 1 91.94 200 PHE B O 1
ATOM 3423 N N . SER B 1 201 ? -3.352 11.797 22.359 1 89.69 201 SER B N 1
ATOM 3424 C CA . SER B 1 201 ? -2.529 11.008 23.266 1 89.69 201 SER B CA 1
ATOM 3425 C C . SER B 1 201 ? -1.819 9.875 22.531 1 89.69 201 SER B C 1
ATOM 3427 O O . SER B 1 201 ? -2.225 9.5 21.422 1 89.69 201 SER B O 1
ATOM 3429 N N . ASP B 1 202 ? -0.841 9.367 23.156 1 83.56 202 ASP B N 1
ATOM 3430 C CA . ASP B 1 202 ? -0.144 8.211 22.609 1 83.56 202 ASP B CA 1
ATOM 3431 C C . ASP B 1 202 ? -1.1 7.035 22.406 1 83.56 202 ASP B C 1
ATOM 3433 O O . ASP B 1 202 ? -1.027 6.328 21.406 1 83.56 202 ASP B O 1
ATOM 3437 N N . ALA B 1 203 ? -1.977 6.887 23.312 1 86.81 203 ALA B N 1
ATOM 3438 C CA . ALA B 1 203 ? -2.945 5.797 23.219 1 86.81 203 ALA B CA 1
ATOM 3439 C C . ALA B 1 203 ? -3.854 5.961 22 1 86.81 203 ALA B C 1
ATOM 3441 O O . ALA B 1 203 ? -4.141 4.992 21.297 1 86.81 203 ALA B O 1
ATOM 3442 N N . GLN B 1 204 ? -4.312 7.16 21.766 1 89.69 204 GLN B N 1
ATOM 3443 C CA . GLN B 1 204 ? -5.16 7.441 20.609 1 89.69 204 GLN B CA 1
ATOM 3444 C C . GLN B 1 204 ? -4.406 7.203 19.312 1 89.69 204 GLN B C 1
ATOM 3446 O O . GLN B 1 204 ? -4.949 6.617 18.375 1 89.69 204 GLN B O 1
ATOM 3451 N N . ALA B 1 205 ? -3.176 7.652 19.281 1 90 205 ALA B N 1
ATOM 3452 C CA . ALA B 1 205 ? -2.34 7.465 18.094 1 90 205 ALA B CA 1
ATOM 3453 C C . ALA B 1 205 ? -2.102 5.98 17.828 1 90 205 ALA B C 1
ATOM 3455 O O . ALA B 1 205 ? -2.223 5.523 16.688 1 90 205 ALA B O 1
ATOM 3456 N N . LEU B 1 206 ? -1.79 5.281 18.875 1 87.38 206 LEU B N 1
ATOM 3457 C CA . LEU B 1 206 ? -1.519 3.855 18.734 1 87.38 206 LEU B CA 1
ATOM 3458 C C . LEU B 1 206 ? -2.773 3.102 18.297 1 87.38 206 LEU B C 1
ATOM 3460 O O . LEU B 1 206 ? -2.705 2.203 17.469 1 87.38 206 LEU B O 1
ATOM 3464 N N . ALA B 1 207 ? -3.904 3.463 18.844 1 88.5 207 ALA B N 1
ATOM 3465 C CA . ALA B 1 207 ? -5.172 2.846 18.453 1 88.5 207 ALA B CA 1
ATOM 3466 C C . ALA B 1 207 ? -5.465 3.082 16.969 1 88.5 207 ALA B C 1
ATOM 3468 O O . ALA B 1 207 ? -5.953 2.186 16.281 1 88.5 207 ALA B O 1
ATOM 3469 N N . ALA B 1 208 ? -5.184 4.223 16.531 1 92.19 208 ALA B N 1
ATOM 3470 C CA . ALA B 1 208 ? -5.398 4.551 15.125 1 92.19 208 ALA B CA 1
ATOM 3471 C C . ALA B 1 208 ? -4.461 3.75 14.219 1 92.19 208 ALA B C 1
ATOM 3473 O O . ALA B 1 208 ? -4.859 3.307 13.141 1 92.19 208 ALA B O 1
ATOM 3474 N N . CYS B 1 209 ? -3.186 3.586 14.664 1 88.94 209 CYS B N 1
ATOM 3475 C CA . CYS B 1 209 ? -2.254 2.742 13.93 1 88.94 209 CYS B CA 1
ATOM 3476 C C . CYS B 1 209 ? -2.799 1.327 13.781 1 88.94 209 CYS B C 1
ATOM 3478 O O . CYS B 1 209 ? -2.76 0.752 12.688 1 88.94 209 CYS B O 1
ATOM 3480 N N . LEU B 1 210 ? -3.291 0.816 14.875 1 85.25 210 LEU B N 1
ATOM 3481 C CA . LEU B 1 210 ? -3.826 -0.542 14.859 1 85.25 210 LEU B CA 1
ATOM 3482 C C . LEU B 1 210 ? -5.039 -0.638 13.945 1 85.25 210 LEU B C 1
ATOM 3484 O O . LEU B 1 210 ? -5.191 -1.615 13.211 1 85.25 210 LEU B O 1
ATOM 3488 N N . ARG B 1 211 ? -5.859 0.341 13.938 1 87.81 211 ARG B N 1
ATOM 3489 C CA . ARG B 1 211 ? -7.035 0.348 13.062 1 87.81 211 ARG B CA 1
ATOM 3490 C C . ARG B 1 211 ? -6.625 0.384 11.594 1 87.81 211 ARG B C 1
ATOM 3492 O O . ARG B 1 211 ? -7.234 -0.289 10.766 1 87.81 211 ARG B O 1
ATOM 3499 N N . LEU B 1 212 ? -5.633 1.169 11.297 1 91.12 212 LEU B N 1
ATOM 3500 C CA . LEU B 1 212 ? -5.133 1.229 9.922 1 91.12 212 LEU B CA 1
ATOM 3501 C C . LEU B 1 212 ? -4.621 -0.135 9.477 1 91.12 212 LEU B C 1
ATOM 3503 O O . LEU B 1 212 ? -4.867 -0.553 8.344 1 91.12 212 LEU B O 1
ATOM 3507 N N . ALA B 1 213 ? -3.855 -0.762 10.344 1 87.62 213 ALA B N 1
ATOM 3508 C CA . ALA B 1 213 ? -3.342 -2.096 10.039 1 87.62 213 ALA B CA 1
ATOM 3509 C C . ALA B 1 213 ? -4.48 -3.086 9.828 1 87.62 213 ALA B C 1
ATOM 3511 O O . ALA B 1 213 ? -4.461 -3.869 8.875 1 87.62 213 ALA B O 1
ATOM 3512 N N . ASP B 1 214 ? -5.496 -3.004 10.672 1 83.06 214 ASP B N 1
ATOM 3513 C CA . ASP B 1 214 ? -6.605 -3.947 10.625 1 83.06 214 ASP B CA 1
ATOM 3514 C C . ASP B 1 214 ? -7.484 -3.695 9.398 1 83.06 214 ASP B C 1
ATOM 3516 O O . ASP B 1 214 ? -7.902 -4.641 8.719 1 83.06 214 ASP B O 1
ATOM 3520 N N . GLU B 1 215 ? -7.746 -2.441 9.117 1 84.69 215 GLU B N 1
ATOM 3521 C CA . GLU B 1 215 ? -8.719 -2.092 8.086 1 84.69 215 GLU B CA 1
ATOM 3522 C C . GLU B 1 215 ? -8.062 -2.02 6.711 1 84.69 215 GLU B C 1
ATOM 3524 O O . GLU B 1 215 ? -8.711 -2.277 5.695 1 84.69 215 GLU B O 1
ATOM 3529 N N . HIS B 1 216 ? -6.777 -1.713 6.645 1 89 216 HIS B N 1
ATOM 3530 C CA . HIS B 1 216 ? -6.164 -1.446 5.348 1 89 216 HIS B CA 1
ATOM 3531 C C . HIS B 1 216 ? -4.852 -2.205 5.191 1 89 216 HIS B C 1
ATOM 3533 O O . HIS B 1 216 ? -4.195 -2.109 4.156 1 89 216 HIS B O 1
ATOM 3539 N N . ARG B 1 217 ? -4.395 -2.945 6.23 1 88.31 217 ARG B N 1
ATOM 3540 C CA . ARG B 1 217 ? -3.213 -3.799 6.141 1 88.31 217 ARG B CA 1
ATOM 3541 C C . ARG B 1 217 ? -1.945 -2.965 5.996 1 88.31 217 ARG B C 1
ATOM 3543 O O . ARG B 1 217 ? -1.003 -3.373 5.312 1 88.31 217 ARG B O 1
ATOM 3550 N N . LEU B 1 218 ? -1.987 -1.808 6.566 1 90 218 LEU B N 1
ATOM 3551 C CA . LEU B 1 218 ? -0.857 -0.885 6.52 1 90 218 LEU B CA 1
ATOM 3552 C C . LEU B 1 218 ? -0.299 -0.638 7.914 1 90 218 LEU B C 1
ATOM 3554 O O . LEU B 1 218 ? -1.059 -0.454 8.867 1 90 218 LEU B O 1
ATOM 3558 N N . VAL B 1 219 ? 1.018 -0.619 8.047 1 87.94 219 VAL B N 1
ATOM 3559 C CA . VAL B 1 219 ? 1.694 -0.382 9.312 1 87.94 219 VAL B CA 1
ATOM 3560 C C . VAL B 1 219 ? 2.432 0.955 9.266 1 87.94 219 VAL B C 1
ATOM 3562 O O . VAL B 1 219 ? 3.191 1.22 8.336 1 87.94 219 VAL B O 1
ATOM 3565 N N . VAL B 1 220 ? 2.141 1.752 10.266 1 89.25 220 VAL B N 1
ATOM 3566 C CA . VAL B 1 220 ? 2.758 3.074 10.273 1 89.25 220 VAL B CA 1
ATOM 3567 C C . VAL B 1 220 ? 3.275 3.389 11.68 1 89.25 220 VAL B C 1
ATOM 3569 O O . VAL B 1 220 ? 3.006 2.648 12.625 1 89.25 220 VAL B O 1
ATOM 3572 N N . GLU B 1 221 ? 4.039 4.484 11.734 1 85.06 221 GLU B N 1
ATOM 3573 C CA . GLU B 1 221 ? 4.543 4.949 13.023 1 85.06 221 GLU B CA 1
ATOM 3574 C C . GLU B 1 221 ? 3.502 5.793 13.758 1 85.06 221 GLU B C 1
ATOM 3576 O O . GLU B 1 221 ? 2.564 6.305 13.133 1 85.06 221 GLU B O 1
ATOM 3581 N N . PRO B 1 222 ? 3.705 6.016 15.062 1 85.19 222 PRO B N 1
ATOM 3582 C CA . PRO B 1 222 ? 2.709 6.727 15.875 1 85.19 222 PRO B CA 1
ATOM 3583 C C . PRO B 1 222 ? 2.457 8.148 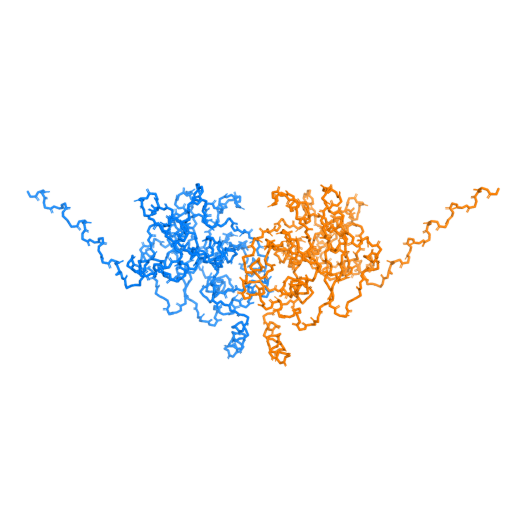15.383 1 85.19 222 PRO B C 1
ATOM 3585 O O . PRO B 1 222 ? 1.337 8.656 15.492 1 85.19 222 PRO B O 1
ATOM 3588 N N . ALA B 1 223 ? 3.471 8.828 14.859 1 84 223 ALA B N 1
ATOM 3589 C CA . ALA B 1 223 ? 3.248 10.164 14.312 1 84 223 ALA B CA 1
ATOM 3590 C C . ALA B 1 223 ? 2.152 10.148 13.25 1 84 223 ALA B C 1
ATOM 3592 O O . ALA B 1 223 ? 1.273 11.016 13.25 1 84 223 ALA B O 1
ATOM 3593 N N . CYS B 1 224 ? 2.232 9.203 12.367 1 91 224 CYS B N 1
ATOM 3594 C CA . CYS B 1 224 ? 1.182 9.031 11.367 1 91 224 CYS B CA 1
ATOM 3595 C C . CYS B 1 224 ? -0.138 8.648 12.031 1 91 224 CYS B C 1
ATOM 3597 O O . CYS B 1 224 ? -1.206 9.07 11.578 1 91 224 CYS B O 1
ATOM 3599 N N . GLY B 1 225 ? -0.069 7.824 13.039 1 92.38 225 GLY B N 1
ATOM 3600 C CA . GLY B 1 225 ? -1.246 7.477 13.82 1 92.38 225 GLY B CA 1
ATOM 3601 C C . GLY B 1 225 ? -1.979 8.688 14.367 1 92.38 225 GLY B C 1
ATOM 3602 O O . GLY B 1 225 ? -3.211 8.695 14.422 1 92.38 225 GLY B O 1
ATOM 3603 N N . ALA B 1 226 ? -1.225 9.68 14.781 1 92.31 226 ALA B N 1
ATOM 3604 C CA . ALA B 1 226 ? -1.848 10.898 15.281 1 92.31 226 ALA B CA 1
ATOM 3605 C C . ALA B 1 226 ? -2.711 11.555 14.203 1 92.31 226 ALA B C 1
ATOM 3607 O O . ALA B 1 226 ? -3.826 12 14.484 1 92.31 226 ALA B O 1
ATOM 3608 N N . ALA B 1 227 ? -2.221 11.594 12.992 1 95.38 227 ALA B N 1
ATOM 3609 C CA . ALA B 1 227 ? -3.012 12.133 11.898 1 95.38 227 ALA B CA 1
ATOM 3610 C C . ALA B 1 227 ? -4.305 11.344 11.711 1 95.38 227 ALA B C 1
ATOM 3612 O O . ALA B 1 227 ? -5.379 11.93 11.547 1 95.38 227 ALA B O 1
ATOM 3613 N N . LEU B 1 228 ? -4.176 10.047 11.812 1 95.38 228 LEU B N 1
ATOM 3614 C CA . LEU B 1 228 ? -5.34 9.188 11.641 1 95.38 228 LEU B CA 1
ATOM 3615 C C . LEU B 1 228 ? -6.312 9.352 12.805 1 95.38 228 LEU B C 1
ATOM 3617 O O . LEU B 1 228 ? -7.527 9.227 12.625 1 95.38 228 LEU B O 1
ATOM 3621 N N . ALA B 1 229 ? -5.793 9.609 13.953 1 94.75 229 ALA B N 1
ATOM 3622 C CA . ALA B 1 229 ? -6.633 9.789 15.133 1 94.75 229 ALA B CA 1
ATOM 3623 C C . ALA B 1 229 ? -7.602 10.953 14.945 1 94.75 229 ALA B C 1
ATOM 3625 O O . ALA B 1 229 ? -8.711 10.945 15.492 1 94.75 229 ALA B O 1
ATOM 3626 N N . ALA B 1 230 ? -7.199 11.914 14.141 1 95.19 230 ALA B N 1
ATOM 3627 C CA . ALA B 1 230 ? -8.102 13.023 13.852 1 95.19 230 ALA B CA 1
ATOM 3628 C C . ALA B 1 230 ? -9.398 12.523 13.211 1 95.19 230 ALA B C 1
ATOM 3630 O O . ALA B 1 230 ? -10.477 13.062 13.469 1 95.19 230 ALA B O 1
ATOM 3631 N N . VAL B 1 231 ? -9.305 11.508 12.445 1 95.19 231 VAL B N 1
ATOM 3632 C CA . VAL B 1 231 ? -10.445 10.93 11.75 1 95.19 231 VAL B CA 1
ATOM 3633 C C . VAL B 1 231 ? -11.172 9.945 12.664 1 95.19 231 VAL B C 1
ATOM 3635 O O . VAL B 1 231 ? -12.398 10 12.797 1 95.19 231 VAL B O 1
ATOM 3638 N N . THR B 1 232 ? -10.375 9.109 13.328 1 94.19 232 THR B N 1
ATOM 3639 C CA . THR B 1 232 ? -10.969 8.023 14.094 1 94.19 232 THR B CA 1
ATOM 3640 C C . THR B 1 232 ? -11.641 8.555 15.359 1 94.19 232 THR B C 1
ATOM 3642 O O . THR B 1 232 ? -12.594 7.953 15.859 1 94.19 232 THR B O 1
ATOM 3645 N N . GLU B 1 233 ? -11.156 9.688 15.844 1 92.44 233 GLU B N 1
ATOM 3646 C CA . GLU B 1 233 ? -11.719 10.297 17.047 1 92.44 233 GLU B CA 1
ATOM 3647 C C . GLU B 1 233 ? -12.758 11.359 16.688 1 92.44 233 GLU B C 1
ATOM 3649 O O . GLU B 1 233 ? -13.25 12.07 17.562 1 92.44 233 GLU B O 1
ATOM 3654 N N . ASN B 1 234 ? -13.094 11.453 15.469 1 90.69 234 ASN B N 1
ATOM 3655 C CA . ASN B 1 234 ? -14.07 12.422 15 1 90.69 234 ASN B CA 1
ATOM 3656 C C . ASN B 1 234 ? -13.766 13.828 15.523 1 90.69 234 ASN B C 1
ATOM 3658 O O . ASN B 1 234 ? -14.617 14.461 16.141 1 90.69 234 ASN B O 1
ATOM 3662 N N . CYS B 1 235 ? -12.633 14.289 15.227 1 90.75 235 CYS B N 1
ATOM 3663 C CA . CYS B 1 235 ? -12.156 15.562 15.742 1 90.75 235 CYS B CA 1
ATOM 3664 C C . CYS B 1 235 ? -13.039 16.719 15.258 1 90.75 235 CYS B C 1
ATOM 3666 O O . CYS B 1 235 ? -13.508 16.703 14.125 1 90.75 235 CYS B O 1
ATOM 3668 N N . GLU B 1 236 ? -13.156 17.75 16.078 1 91.25 236 GLU B N 1
ATOM 3669 C CA . GLU B 1 236 ? -14.031 18.891 15.82 1 91.25 236 GLU B CA 1
ATOM 3670 C C . GLU B 1 236 ? -13.562 19.672 14.602 1 91.25 236 GLU B C 1
ATOM 3672 O O . GLU B 1 236 ? -14.375 20.219 13.859 1 91.25 236 GLU B O 1
ATOM 3677 N N . SER B 1 237 ? -12.336 19.719 14.375 1 91.75 237 SER B N 1
ATOM 3678 C CA . SER B 1 237 ? -11.766 20.5 13.289 1 91.75 237 SER B CA 1
ATOM 3679 C C . SER B 1 237 ? -12.203 19.953 11.93 1 91.75 237 SER B C 1
ATOM 3681 O O . SER B 1 237 ? -12.086 20.641 10.914 1 91.75 237 SER B O 1
ATOM 3683 N N . LEU B 1 238 ? -12.719 18.719 11.875 1 93.94 238 LEU B N 1
ATOM 3684 C CA . LEU B 1 238 ? -13.102 18.094 10.609 1 93.94 238 LEU B CA 1
ATOM 3685 C C . LEU B 1 238 ? -14.617 18.109 10.438 1 93.94 238 LEU B C 1
ATOM 3687 O O . LEU B 1 238 ? -15.125 17.625 9.43 1 93.94 238 LEU B O 1
ATOM 3691 N N . ARG B 1 239 ? -15.281 18.688 11.398 1 90.81 239 ARG B N 1
ATOM 3692 C CA . ARG B 1 239 ? -16.734 18.719 11.328 1 90.81 239 ARG B CA 1
ATOM 3693 C C . ARG B 1 239 ? -17.219 19.484 10.109 1 90.81 239 ARG B C 1
ATOM 3695 O O . ARG B 1 239 ? -16.719 20.578 9.828 1 90.81 239 ARG B O 1
ATOM 3702 N N . GLY B 1 240 ? -18.156 18.922 9.383 1 91.56 240 GLY B N 1
ATOM 3703 C CA . GLY B 1 240 ? -18.75 19.594 8.234 1 91.56 240 GLY B CA 1
ATOM 3704 C C . GLY B 1 240 ? -17.953 19.391 6.953 1 91.56 240 GLY B C 1
ATOM 3705 O O . GLY B 1 240 ? -18.422 19.75 5.867 1 91.56 240 GLY B O 1
ATOM 3706 N N . MET B 1 241 ? -16.797 18.875 7.035 1 94 241 MET B N 1
ATOM 3707 C CA . MET B 1 241 ? -15.977 18.609 5.855 1 94 241 MET B CA 1
ATOM 3708 C C . MET B 1 241 ? -16.484 17.359 5.129 1 94 241 MET B C 1
ATOM 3710 O O . MET B 1 241 ? -16.938 16.406 5.762 1 94 241 MET B O 1
ATOM 3714 N N . ARG B 1 242 ? -16.391 17.438 3.805 1 95.19 242 ARG B N 1
ATOM 3715 C CA . ARG B 1 242 ? -16.984 16.344 3.023 1 95.19 242 ARG B CA 1
ATOM 3716 C C . ARG B 1 242 ? -15.906 15.469 2.402 1 95.19 242 ARG B C 1
ATOM 3718 O O . ARG B 1 242 ? -16.125 14.281 2.166 1 95.19 242 ARG B O 1
ATOM 3725 N N . LYS B 1 243 ? -14.922 16.016 2.016 1 97.25 243 LYS B N 1
ATOM 3726 C CA . LYS B 1 243 ? -13.812 15.312 1.379 1 97.25 243 LYS B CA 1
ATOM 3727 C C . LYS B 1 243 ? -12.5 15.578 2.107 1 97.25 243 LYS B C 1
ATOM 3729 O O . LYS B 1 243 ? -12.031 16.719 2.148 1 97.25 243 LYS B O 1
ATOM 3734 N N . ILE B 1 244 ? -11.938 14.508 2.703 1 97.81 244 ILE B N 1
ATOM 3735 C CA . ILE B 1 244 ? -10.758 14.625 3.551 1 97.81 244 ILE B CA 1
ATOM 3736 C C . ILE B 1 244 ? -9.656 13.711 3.029 1 97.81 244 ILE B C 1
ATOM 3738 O O . ILE B 1 244 ? -9.906 12.555 2.68 1 97.81 244 ILE B O 1
ATOM 3742 N N . VAL B 1 245 ? -8.469 14.242 2.9 1 98.44 245 VAL B N 1
ATOM 3743 C CA . VAL B 1 245 ? -7.293 13.438 2.582 1 98.44 245 VAL B CA 1
ATOM 3744 C C . VAL B 1 245 ? -6.402 13.32 3.816 1 98.44 245 VAL B C 1
ATOM 3746 O O . VAL B 1 245 ? -6.047 14.328 4.434 1 98.44 245 VAL B O 1
ATOM 3749 N N . VAL B 1 246 ? -6.102 12.109 4.207 1 98.19 246 VAL B N 1
ATOM 3750 C CA . VAL B 1 246 ? -5.129 11.867 5.266 1 98.19 246 VAL B CA 1
ATOM 3751 C C . VAL B 1 246 ? -3.795 11.438 4.656 1 98.19 246 VAL B C 1
ATOM 3753 O O . VAL B 1 246 ? -3.738 10.477 3.887 1 98.19 246 VAL B O 1
ATOM 3756 N N . GLU B 1 247 ? -2.771 12.18 4.98 1 97.81 247 GLU B N 1
ATOM 3757 C CA . GLU B 1 247 ? -1.43 11.812 4.539 1 97.81 247 GLU B CA 1
ATOM 3758 C C . GLU B 1 247 ? -0.857 10.688 5.391 1 97.81 247 GLU B C 1
ATOM 3760 O O . GLU B 1 247 ? -0.596 10.867 6.582 1 97.81 247 GLU B O 1
ATOM 3765 N N . ILE B 1 248 ? -0.708 9.516 4.762 1 97.06 248 ILE B N 1
ATOM 3766 C CA . ILE B 1 248 ? -0.053 8.391 5.41 1 97.06 248 ILE B CA 1
ATOM 3767 C C . ILE B 1 248 ? 1.454 8.461 5.18 1 97.06 248 ILE B C 1
ATOM 3769 O O . ILE B 1 248 ? 1.975 7.867 4.234 1 97.06 248 ILE B O 1
ATOM 3773 N N . CYS B 1 249 ? 2.043 9.18 6.047 1 91.69 249 CYS B N 1
ATOM 3774 C CA . CYS B 1 249 ? 3.391 9.688 5.812 1 91.69 249 CYS B CA 1
ATOM 3775 C C . CYS B 1 249 ? 4.422 8.57 5.918 1 91.69 249 CYS B C 1
ATOM 3777 O O . CYS B 1 249 ? 5.535 8.695 5.402 1 91.69 249 CYS B O 1
ATOM 3779 N N . GLY B 1 250 ? 4.059 7.531 6.523 1 85.94 250 GLY B N 1
ATOM 3780 C CA . GLY B 1 250 ? 4.988 6.434 6.715 1 85.94 250 GLY B CA 1
ATOM 3781 C C . GLY B 1 250 ? 5.766 6.527 8.016 1 85.94 250 GLY B C 1
ATOM 3782 O O . GLY B 1 250 ? 5.246 7.016 9.023 1 85.94 250 GLY B O 1
ATOM 3783 N N . GLY B 1 251 ? 6.852 5.988 8.102 1 70.12 251 GLY B N 1
ATOM 3784 C CA . GLY B 1 251 ? 7.781 5.906 9.211 1 70.12 251 GLY B CA 1
ATOM 3785 C C . GLY B 1 251 ? 8.625 4.645 9.195 1 70.12 251 GLY B C 1
ATOM 3786 O O . GLY B 1 251 ? 8.141 3.574 8.82 1 70.12 251 GLY B O 1
ATOM 3787 N N . ALA B 1 252 ? 9.891 4.703 8.906 1 56.16 252 ALA B N 1
ATOM 3788 C CA . ALA B 1 252 ? 10.812 3.609 8.609 1 56.16 252 ALA B CA 1
ATOM 3789 C C . ALA B 1 252 ? 11.039 2.734 9.836 1 56.16 252 ALA B C 1
ATOM 3791 O O . ALA B 1 252 ? 11.594 1.639 9.734 1 56.16 252 ALA B O 1
ATOM 3792 N N . VAL B 1 253 ? 10.391 3.102 10.93 1 54.22 253 VAL B N 1
ATOM 3793 C CA . VAL B 1 253 ? 10.984 2.404 12.062 1 54.22 253 VAL B CA 1
ATOM 3794 C C . VAL B 1 253 ? 9.953 1.46 12.688 1 54.22 253 VAL B C 1
ATOM 3796 O O . VAL B 1 253 ? 10.227 0.822 13.703 1 54.22 253 VAL B O 1
ATOM 3799 N N . VAL B 1 254 ? 8.867 1.185 12.055 1 56.47 254 VAL B N 1
ATOM 3800 C CA . VAL B 1 254 ? 7.918 0.344 12.781 1 56.47 254 VAL B CA 1
ATOM 3801 C C . VAL B 1 254 ? 7.996 -1.089 12.258 1 56.47 254 VAL B C 1
ATOM 3803 O O . VAL B 1 254 ? 7.953 -1.319 11.047 1 56.47 254 VAL B O 1
ATOM 3806 N N . ASN B 1 255 ? 8.273 -1.969 13.258 1 62.94 255 ASN B N 1
ATOM 3807 C CA . ASN B 1 255 ? 8.305 -3.381 12.891 1 62.94 255 ASN B CA 1
ATOM 3808 C C . ASN B 1 255 ? 7.148 -4.148 13.531 1 62.94 255 ASN B C 1
ATOM 3810 O O . ASN B 1 255 ? 6.387 -3.586 14.32 1 62.94 255 ASN B O 1
ATOM 3814 N N . SER B 1 256 ? 6.938 -5.352 13.117 1 67.06 256 SER B N 1
ATOM 3815 C CA . SER B 1 256 ? 5.836 -6.199 13.562 1 67.06 256 SER B CA 1
ATOM 3816 C C . SER B 1 256 ? 5.852 -6.379 15.07 1 67.06 256 SER B C 1
ATOM 3818 O O . SER B 1 256 ? 4.797 -6.43 15.711 1 67.06 256 SER B O 1
ATOM 3820 N N . ALA B 1 257 ? 6.977 -6.434 15.656 1 66.88 257 ALA B N 1
ATOM 3821 C CA . ALA B 1 257 ? 7.086 -6.578 17.109 1 66.88 257 ALA B CA 1
ATOM 3822 C C . ALA B 1 257 ? 6.492 -5.367 17.828 1 66.88 257 ALA B C 1
ATOM 3824 O O . ALA B 1 257 ? 5.836 -5.508 18.859 1 66.88 257 ALA B O 1
ATOM 3825 N N . GLN B 1 258 ? 6.641 -4.301 17.234 1 66.69 258 GLN B N 1
ATOM 3826 C CA . GLN B 1 258 ? 6.133 -3.07 17.828 1 66.69 258 GLN B CA 1
ATOM 3827 C C . GLN B 1 258 ? 4.605 -3.029 17.781 1 66.69 258 GLN B C 1
ATOM 3829 O O . GLN B 1 258 ? 3.969 -2.553 18.734 1 66.69 258 GLN B O 1
ATOM 3834 N N . LEU B 1 259 ? 4.062 -3.559 16.75 1 67 259 LEU B N 1
ATOM 3835 C CA . LEU B 1 259 ? 2.607 -3.59 16.672 1 67 259 LEU B CA 1
ATOM 3836 C C . LEU B 1 259 ? 2.018 -4.41 17.812 1 67 259 LEU B C 1
ATOM 3838 O O . LEU B 1 259 ? 0.986 -4.039 18.375 1 67 259 LEU B O 1
ATOM 3842 N N . SER B 1 260 ? 2.67 -5.473 18.094 1 67.88 260 SER B N 1
ATOM 3843 C CA . SER B 1 260 ? 2.229 -6.309 19.203 1 67.88 260 SER B CA 1
ATOM 3844 C C . SER B 1 260 ? 2.305 -5.551 20.531 1 67.88 260 SER B C 1
ATOM 3846 O O . SER B 1 260 ? 1.383 -5.625 21.344 1 67.88 260 SER B O 1
ATOM 3848 N N . GLU B 1 261 ? 3.314 -4.867 20.734 1 69.88 261 GLU B N 1
ATOM 3849 C CA . GLU B 1 261 ? 3.49 -4.07 21.938 1 69.88 261 GLU B CA 1
ATOM 3850 C C . GLU B 1 261 ? 2.414 -2.994 22.047 1 69.88 261 GLU B C 1
ATOM 3852 O O . GLU B 1 261 ? 1.894 -2.742 23.141 1 69.88 261 GLU B O 1
ATOM 3857 N N . TRP B 1 262 ? 2.084 -2.449 20.984 1 65.94 262 TRP B N 1
ATOM 3858 C CA . TRP B 1 262 ? 1.075 -1.396 20.984 1 65.94 262 TRP B CA 1
ATOM 3859 C C . TRP B 1 262 ? -0.302 -1.957 21.312 1 65.94 262 TRP B C 1
ATOM 3861 O O . TRP B 1 262 ? -1.076 -1.323 22.031 1 65.94 262 TRP B O 1
ATOM 3871 N N . ALA B 1 263 ? -0.619 -3.107 20.797 1 66.19 263 ALA B N 1
ATOM 3872 C CA . ALA B 1 263 ? -1.901 -3.738 21.094 1 66.19 263 ALA B CA 1
ATOM 3873 C C . ALA B 1 263 ? -2.049 -3.99 22.594 1 66.19 263 ALA B C 1
ATOM 3875 O O . ALA B 1 263 ? -3.121 -3.771 23.172 1 66.19 263 ALA B O 1
ATOM 3876 N N . ASP B 1 264 ? -0.959 -4.418 23.141 1 68.31 264 ASP B N 1
ATOM 3877 C CA . ASP B 1 264 ? -0.958 -4.641 24.578 1 68.31 264 ASP B CA 1
ATOM 3878 C C . ASP B 1 264 ? -1.141 -3.33 25.344 1 68.31 264 ASP B C 1
ATOM 3880 O O . ASP B 1 264 ? -1.856 -3.283 26.344 1 68.31 264 ASP B O 1
ATOM 3884 N N . GLN B 1 265 ? -0.54 -2.289 24.969 1 66.25 265 GLN B N 1
ATOM 3885 C CA . GLN B 1 265 ? -0.627 -0.98 25.609 1 66.25 265 GLN B CA 1
ATOM 3886 C C . GLN B 1 265 ? -2.035 -0.405 25.484 1 66.25 265 GLN B C 1
ATOM 3888 O O . GLN B 1 265 ? -2.572 0.138 26.453 1 66.25 265 GLN B O 1
ATOM 3893 N N . VAL B 1 266 ? -2.625 -0.481 24.375 1 62.56 266 VAL B N 1
ATOM 3894 C CA . VAL B 1 266 ? -3.967 0.047 24.141 1 62.56 266 VAL B CA 1
ATOM 3895 C C . VAL B 1 266 ? -4.977 -0.728 24.984 1 62.56 266 VAL B C 1
ATOM 3897 O O . VAL B 1 266 ? -5.902 -0.14 25.547 1 62.56 266 VAL B O 1
ATOM 3900 N N . LYS B 1 267 ? -4.809 -2.066 24.984 1 63.69 267 LYS B N 1
ATOM 3901 C CA . LYS B 1 267 ? -5.684 -2.895 25.812 1 63.69 267 LYS B CA 1
ATOM 3902 C C . LYS B 1 267 ? -5.57 -2.512 27.281 1 63.69 267 LYS B C 1
ATOM 3904 O O . LYS B 1 267 ? -6.562 -2.527 28.016 1 63.69 267 LYS B O 1
ATOM 3909 N N . ALA B 1 268 ? -4.379 -2.137 27.703 1 60.88 268 ALA B N 1
ATOM 3910 C CA . ALA B 1 268 ? -4.145 -1.78 29.109 1 60.88 268 ALA B CA 1
ATOM 3911 C C . ALA B 1 268 ? -4.738 -0.413 29.422 1 60.88 268 ALA B C 1
ATOM 3913 O O . ALA B 1 268 ? -5.125 -0.151 30.562 1 60.88 268 ALA B O 1
ATOM 3914 N N . GLU B 1 269 ? -4.789 0.439 28.422 1 55.19 269 GLU B N 1
ATOM 3915 C CA . GLU B 1 269 ? -5.258 1.804 28.625 1 55.19 269 GLU B CA 1
ATOM 3916 C C . GLU B 1 269 ? -6.754 1.925 28.344 1 55.19 269 GLU B C 1
ATOM 3918 O O . GLU B 1 269 ? -7.363 2.957 28.625 1 55.19 269 GLU B O 1
ATOM 3923 N N . SER B 1 270 ? -7.332 0.942 27.578 1 51.31 270 SER B N 1
ATOM 3924 C CA . SER B 1 270 ? -8.773 0.964 27.391 1 51.31 270 SER B CA 1
ATOM 3925 C C . SER B 1 270 ? -9.5 0.324 28.562 1 51.31 270 SER B C 1
ATOM 3927 O O . SER B 1 270 ? -8.977 -0.593 29.203 1 51.31 270 SER B O 1
#

Secondary structure (DSSP, 8-state):
--SGGGGGGTGGGSTT--SSS-HHHHHHS-SS-------SS---SS-PPPEEEEHHHHHHHTSEEEEE-GGGSTTSBTHHHHHHHHHHHHHHTT-------TTS-HHHHHHHHHHHH-----HHHHHHHTHHHHHHHHH-SS--SEEEEE-SSSHHHHHHHHHHHHHT---EEEEEE-TTPPP-HHHHTS-TTTEEEEE--HHHHHHHHHHHHHHH-B---HHHHHHHHHHHTT-GGGTT-SEEEEE--B-TT--HHHHHHHHHHHHHH-/--SGGGSTTTGGGSTT--SSS-HHHHHHS-SS-------SS---SS-PPPEEEEHHHHHHHTSEEEEE-GGGSTTSBTHHHHHHHHHHHHHHTT-------TTS-HHHHHHHHHHHH-----HHHHHHHTHHHHHHHHH-SS--SEEEEE-SSSHHHHHHHHHHHHHT---EEEEEE-TTPPP-HHHHTS-TTTEEEEE--HHHHHHHHHHHHHHH-B---HHHHHHHHHHHTT-GGGTT-SEEEEE--B-TT--HHHHHHHHHHHHHH-

Nearest PDB structures (foldseek):
  8y1j-assembly1_A-2  TM=7.719E-01  e=7.545E-13  Pseudomonas aeruginosa PAO1
  8y1j-assembly1_B-2  TM=7.461E-01  e=1.259E-12  Pseudomonas aeruginosa PAO1
  8zkv-assembly1_D  TM=7.659E-01  e=1.932E-11  Escherichia coli K-12
  8zlv-assembly1_B  TM=7.307E-01  e=2.878E-11  Escherichia coli K-12
  8zlv-assembly1_A  TM=7.325E-01  e=1.679E-10  Escherichia coli K-12

Organism: Symbiodinium microadriaticum (NCBI:txid2951)